Protein AF-A0A9P0GCL8-F1 (afdb_monomer)

Structure (mmCIF, N/CA/C/O backbone):
data_AF-A0A9P0GCL8-F1
#
_entry.id   AF-A0A9P0GCL8-F1
#
loop_
_atom_site.group_PDB
_atom_site.id
_atom_site.type_symbol
_atom_site.label_atom_id
_atom_site.label_alt_id
_atom_site.label_comp_id
_atom_site.label_asym_id
_atom_site.label_entity_id
_atom_site.label_seq_id
_atom_site.pdbx_PDB_ins_code
_atom_site.Cartn_x
_atom_site.Cartn_y
_atom_site.Cartn_z
_atom_site.occupancy
_atom_site.B_iso_or_equiv
_atom_site.auth_seq_id
_atom_site.auth_comp_id
_atom_site.auth_asym_id
_atom_site.auth_atom_id
_atom_site.pdbx_PDB_model_num
ATOM 1 N N . MET A 1 1 ? -12.062 -8.915 -31.142 1.00 31.67 1 MET A N 1
ATOM 2 C CA . MET A 1 1 ? -12.831 -9.271 -29.923 1.00 31.67 1 MET A CA 1
ATOM 3 C C . MET A 1 1 ? -11.853 -9.449 -28.761 1.00 31.67 1 MET A C 1
ATOM 5 O O . MET A 1 1 ? -11.064 -10.376 -28.837 1.00 31.67 1 MET A O 1
ATOM 9 N N . LEU A 1 2 ? -11.833 -8.581 -27.734 1.00 29.45 2 LEU A N 1
ATOM 10 C CA . LEU A 1 2 ? -10.808 -8.651 -26.659 1.00 29.45 2 LEU A CA 1
ATOM 11 C C . LEU A 1 2 ? -11.301 -8.404 -25.211 1.00 29.45 2 LEU A C 1
ATOM 13 O O . LEU A 1 2 ? -10.503 -8.473 -24.279 1.00 29.45 2 LEU A O 1
ATOM 17 N N . LYS A 1 3 ? -12.599 -8.151 -24.974 1.00 29.98 3 LYS A N 1
ATOM 18 C CA . LYS A 1 3 ? -13.098 -7.707 -23.650 1.00 29.98 3 LYS A CA 1
ATOM 19 C C . LYS A 1 3 ? -13.037 -8.764 -22.525 1.00 29.98 3 LYS A C 1
ATOM 21 O O . LYS A 1 3 ? -12.898 -8.390 -21.363 1.00 29.98 3 LYS A O 1
ATOM 26 N N . SER A 1 4 ? -13.078 -10.062 -22.840 1.00 41.94 4 SER A N 1
ATOM 27 C CA . SER A 1 4 ? -13.213 -11.139 -21.837 1.00 41.94 4 SER A CA 1
ATOM 28 C C . SER A 1 4 ? -11.971 -11.377 -20.961 1.00 41.94 4 SER A C 1
ATOM 30 O O . SER A 1 4 ? -12.105 -11.702 -19.781 1.00 41.94 4 SER A O 1
ATOM 32 N N . SER A 1 5 ? -10.759 -11.187 -21.497 1.00 41.47 5 SER A N 1
ATOM 33 C CA . SER A 1 5 ? -9.503 -11.500 -20.782 1.00 41.47 5 SER A CA 1
ATOM 34 C C . SER A 1 5 ? -9.231 -10.572 -19.588 1.00 41.47 5 SER A C 1
ATOM 36 O O . SER A 1 5 ? -8.643 -10.985 -18.588 1.00 41.47 5 SER A O 1
ATOM 38 N N . VAL A 1 6 ? -9.690 -9.317 -19.658 1.00 35.53 6 VAL A N 1
ATOM 39 C CA . VAL A 1 6 ? -9.503 -8.32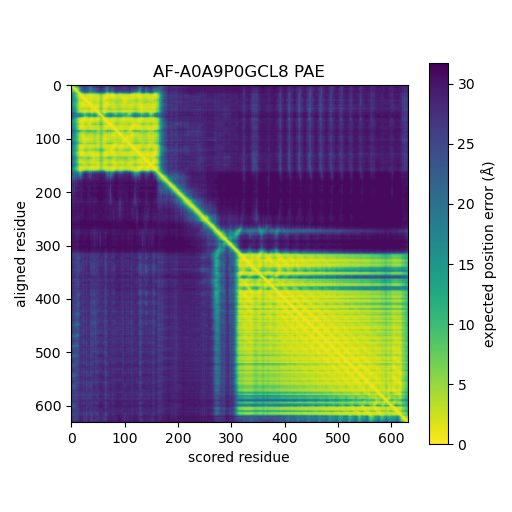9 -18.581 1.00 35.53 6 VAL A CA 1
ATOM 40 C C . VAL A 1 6 ? -10.536 -8.528 -17.469 1.00 35.53 6 VAL A C 1
ATOM 42 O O . VAL A 1 6 ? -10.173 -8.511 -16.295 1.00 35.53 6 VAL A O 1
ATOM 45 N N . GLN A 1 7 ? -11.799 -8.805 -17.818 1.00 35.97 7 GLN A N 1
ATOM 46 C CA . GLN A 1 7 ? -12.856 -9.082 -16.837 1.00 35.97 7 GLN A CA 1
ATOM 47 C C . GLN A 1 7 ? -12.513 -10.295 -15.957 1.00 35.97 7 GLN A C 1
ATOM 49 O O . GLN A 1 7 ? -12.603 -10.194 -14.735 1.00 35.97 7 GLN A O 1
ATOM 54 N N . HIS A 1 8 ? -12.010 -11.391 -16.542 1.00 39.06 8 HIS A N 1
ATOM 55 C CA . HIS A 1 8 ? -11.551 -12.562 -15.778 1.00 39.06 8 HIS A CA 1
ATOM 56 C C . HIS A 1 8 ? -10.413 -12.253 -14.789 1.00 39.06 8 HIS A C 1
ATOM 58 O O . HIS A 1 8 ? -10.354 -12.861 -13.726 1.00 39.06 8 HIS A O 1
ATOM 64 N N . LYS A 1 9 ? -9.518 -11.302 -15.092 1.00 36.50 9 LYS A N 1
ATOM 65 C CA . LYS A 1 9 ? -8.432 -10.916 -14.170 1.00 36.50 9 LYS A CA 1
ATOM 66 C C . LYS A 1 9 ? -8.894 -9.993 -13.038 1.00 36.50 9 LYS A C 1
ATOM 68 O O . LYS A 1 9 ? -8.244 -9.957 -11.999 1.00 36.50 9 LYS A O 1
ATOM 73 N N . ILE A 1 10 ? -9.995 -9.261 -13.223 1.00 36.41 10 ILE A N 1
ATOM 74 C CA . ILE A 1 10 ? -10.567 -8.360 -12.208 1.00 36.41 10 ILE A CA 1
ATOM 75 C C . ILE A 1 10 ? -11.519 -9.119 -11.270 1.00 36.41 10 ILE A C 1
ATOM 77 O O . ILE A 1 10 ? -11.456 -8.925 -10.058 1.00 36.41 10 ILE A O 1
ATOM 81 N N . LEU A 1 11 ? -12.343 -10.029 -11.806 1.00 35.56 11 LEU A N 1
ATOM 82 C CA . LEU A 1 11 ? -13.270 -10.858 -11.019 1.00 35.56 11 LEU A CA 1
ATOM 83 C C . LEU A 1 11 ? -12.560 -11.733 -9.972 1.00 35.56 11 LEU A C 1
ATOM 85 O O . LEU A 1 11 ? -13.112 -11.950 -8.901 1.00 35.56 11 LEU A O 1
ATOM 89 N N . ASN A 1 12 ? -11.308 -12.131 -10.220 1.00 39.00 12 ASN A N 1
ATOM 90 C CA . ASN A 1 12 ? -10.483 -12.897 -9.277 1.00 39.00 12 ASN A CA 1
ATOM 91 C C . ASN A 1 12 ? -10.099 -12.150 -7.976 1.00 39.00 12 ASN A C 1
ATOM 93 O O . ASN A 1 12 ? -9.483 -12.754 -7.100 1.00 39.00 12 ASN A O 1
ATOM 97 N N . TYR A 1 13 ? -10.419 -10.856 -7.840 1.00 38.41 13 TYR A N 1
ATOM 98 C CA . TYR A 1 13 ? -10.155 -10.057 -6.630 1.00 38.41 13 TYR A CA 1
ATOM 99 C C . TYR A 1 13 ? -11.421 -9.636 -5.866 1.00 38.41 13 TYR A C 1
ATOM 101 O O . TYR A 1 13 ? -11.326 -8.945 -4.851 1.00 38.41 13 TYR A O 1
ATOM 109 N N . LEU A 1 14 ? -12.593 -10.072 -6.326 1.00 38.75 14 LEU A N 1
ATOM 110 C CA . LEU A 1 14 ? -13.845 -10.047 -5.573 1.00 38.75 14 LEU A CA 1
ATOM 111 C C . LEU A 1 14 ? -14.198 -11.487 -5.159 1.00 38.75 14 LEU A C 1
ATOM 113 O O . LEU A 1 14 ? -13.713 -12.432 -5.785 1.00 38.75 14 LEU A O 1
ATOM 117 N N . PRO A 1 15 ? -15.039 -11.698 -4.131 1.00 56.25 15 PRO A N 1
ATOM 118 C CA . PRO A 1 15 ? -15.645 -13.004 -3.905 1.00 56.25 15 PRO A CA 1
ATOM 119 C C . PRO A 1 15 ? -16.588 -13.326 -5.074 1.00 56.25 15 PRO A C 1
ATOM 121 O O . PRO A 1 15 ? -17.737 -12.894 -5.105 1.00 56.25 15 PRO A O 1
ATOM 124 N N . ASP A 1 16 ? -16.080 -14.063 -6.061 1.00 75.38 16 ASP A N 1
ATOM 125 C CA . ASP A 1 16 ? -16.868 -14.576 -7.180 1.00 75.38 16 ASP A CA 1
ATOM 126 C C . ASP A 1 16 ? -17.830 -15.659 -6.672 1.00 75.38 16 ASP A C 1
ATOM 128 O O . ASP A 1 16 ? -17.506 -16.844 -6.685 1.00 75.38 16 ASP A O 1
ATOM 132 N N . ASP A 1 17 ? -19.007 -15.268 -6.190 1.00 83.19 17 ASP A N 1
ATOM 133 C CA . ASP A 1 17 ? -20.002 -16.195 -5.636 1.00 83.19 17 ASP A CA 1
ATOM 134 C C . ASP A 1 17 ? -20.810 -16.968 -6.699 1.00 83.19 17 ASP A C 1
ATOM 136 O O . ASP A 1 17 ? -21.830 -17.585 -6.391 1.00 83.19 17 ASP A O 1
ATOM 140 N N . ARG A 1 18 ? -20.343 -17.012 -7.956 1.00 91.12 18 ARG A N 1
ATOM 141 C CA . ARG A 1 18 ? -20.901 -17.925 -8.964 1.00 91.12 18 ARG A CA 1
ATOM 142 C C . ARG A 1 18 ? -20.596 -19.392 -8.605 1.00 91.12 18 ARG A C 1
ATOM 144 O O . ARG A 1 18 ? -19.476 -19.697 -8.181 1.00 91.12 18 ARG A O 1
ATOM 151 N N . PRO A 1 19 ? -21.544 -20.322 -8.828 1.00 95.44 19 PRO A N 1
ATOM 152 C CA . PRO A 1 19 ? -21.309 -21.756 -8.685 1.00 95.44 19 PRO A CA 1
ATOM 153 C C . PRO A 1 19 ? -20.113 -22.274 -9.492 1.00 95.44 19 PRO A C 1
ATOM 155 O O . PRO A 1 19 ? -19.915 -21.901 -10.648 1.00 95.44 19 PRO A O 1
ATOM 158 N N . ILE A 1 20 ? -19.361 -23.198 -8.899 1.00 96.88 20 ILE A N 1
ATOM 159 C CA . ILE A 1 20 ? -18.301 -23.958 -9.563 1.00 96.88 20 ILE A CA 1
ATOM 160 C C . ILE A 1 20 ? -18.940 -24.962 -10.528 1.00 96.88 20 ILE A C 1
ATOM 162 O O . ILE A 1 20 ? -19.802 -25.753 -10.145 1.00 96.88 20 ILE A O 1
ATOM 166 N N . THR A 1 21 ? -18.509 -24.934 -11.787 1.00 96.38 21 THR A N 1
ATOM 167 C CA . THR A 1 21 ? -19.030 -25.753 -12.894 1.00 96.38 21 THR A CA 1
ATOM 168 C C . THR A 1 21 ? -18.173 -26.991 -13.164 1.00 96.38 21 THR A C 1
ATOM 170 O O . THR A 1 21 ? -18.691 -28.013 -13.615 1.00 96.38 21 THR A O 1
ATOM 173 N N . ALA A 1 22 ? -16.877 -26.942 -12.836 1.00 96.19 22 ALA A N 1
ATOM 174 C CA . ALA A 1 22 ? -15.963 -28.079 -12.934 1.00 96.19 22 ALA A CA 1
ATOM 175 C C . ALA A 1 22 ? -14.822 -28.013 -11.909 1.00 96.19 22 ALA A C 1
ATOM 177 O O . ALA A 1 22 ? -14.415 -26.937 -11.469 1.00 96.19 22 ALA A O 1
ATOM 178 N N . ILE A 1 23 ? -14.274 -29.183 -11.573 1.00 97.44 23 ILE A N 1
ATOM 179 C CA . ILE A 1 23 ? -13.073 -29.357 -10.746 1.00 97.44 23 ILE A CA 1
ATOM 180 C C . ILE A 1 23 ? -12.153 -30.359 -11.453 1.00 97.44 23 ILE A C 1
ATOM 182 O O . ILE A 1 23 ? -12.630 -31.329 -12.040 1.00 97.44 23 ILE A O 1
ATOM 186 N N . GLN A 1 24 ? -10.846 -30.118 -11.403 1.00 96.62 24 GLN A N 1
ATOM 187 C CA . GLN A 1 24 ? -9.782 -30.971 -11.938 1.00 96.62 24 GLN A CA 1
ATOM 188 C C . GLN A 1 24 ? -8.577 -30.976 -10.979 1.00 96.62 24 GLN A C 1
ATOM 190 O O . GLN A 1 24 ? -8.614 -30.360 -9.913 1.00 96.62 24 GLN A O 1
ATOM 195 N N . ILE A 1 25 ? -7.506 -31.683 -11.336 1.00 96.31 25 ILE A N 1
ATOM 196 C CA . ILE A 1 25 ? -6.263 -31.756 -10.560 1.00 96.31 25 ILE A CA 1
ATOM 197 C C . ILE A 1 25 ? -5.052 -31.805 -11.497 1.00 96.31 25 ILE A C 1
ATOM 199 O O . ILE A 1 25 ? -5.137 -32.422 -12.556 1.00 96.31 25 ILE A O 1
ATOM 203 N N . VAL A 1 26 ? -3.940 -31.168 -11.120 1.00 96.06 26 VAL A N 1
ATOM 204 C CA . VAL A 1 26 ? -2.696 -31.117 -11.917 1.00 96.06 26 VAL A CA 1
ATOM 205 C C . VAL A 1 26 ? -1.447 -31.446 -11.097 1.00 96.06 26 VAL A C 1
ATOM 207 O O . VAL A 1 26 ? -1.458 -31.338 -9.868 1.00 96.06 26 VAL A O 1
ATOM 210 N N . GLU A 1 27 ? -0.362 -31.824 -11.778 1.00 94.06 27 GLU A N 1
ATOM 211 C CA . GLU A 1 27 ? 0.981 -31.942 -11.197 1.00 94.06 27 GLU A CA 1
ATOM 212 C C . GLU A 1 27 ? 1.775 -30.629 -11.279 1.00 94.06 27 GLU A C 1
ATOM 214 O O . GLU A 1 27 ? 2.439 -30.269 -10.306 1.00 94.06 27 GLU A O 1
ATOM 219 N N . ASN A 1 28 ? 1.697 -29.900 -12.401 1.00 91.56 28 ASN A N 1
ATOM 220 C CA . ASN A 1 28 ? 2.331 -28.588 -12.577 1.00 91.56 28 ASN A CA 1
ATOM 221 C C . ASN A 1 28 ? 1.288 -27.453 -12.642 1.00 91.56 28 ASN A C 1
ATOM 223 O O . ASN A 1 28 ? 0.417 -27.435 -13.511 1.00 91.56 28 ASN A O 1
ATOM 227 N N . LEU A 1 29 ? 1.439 -26.452 -11.767 1.00 92.62 29 LEU A N 1
ATOM 228 C CA . LEU A 1 29 ? 0.643 -25.218 -11.743 1.00 92.62 29 LEU A CA 1
ATOM 229 C C . LEU A 1 29 ? 0.669 -24.447 -13.072 1.00 92.62 29 LEU A C 1
ATOM 231 O O . LEU A 1 29 ? -0.349 -23.890 -13.475 1.00 92.62 29 LEU A O 1
ATOM 235 N N . GLU A 1 30 ? 1.801 -24.439 -13.777 1.00 91.50 30 GLU A N 1
ATOM 236 C CA . GLU A 1 30 ? 1.955 -23.772 -15.079 1.00 91.50 30 GLU A CA 1
ATOM 237 C C . GLU A 1 30 ? 1.155 -24.462 -16.194 1.00 91.50 30 GLU A C 1
ATOM 239 O O . GLU A 1 30 ? 0.856 -23.849 -17.216 1.00 91.50 30 GLU A O 1
ATOM 244 N N . LYS A 1 31 ? 0.775 -25.729 -15.985 1.00 91.88 31 LYS A N 1
ATOM 245 C CA . LYS A 1 31 ? -0.086 -26.509 -16.879 1.00 91.88 31 LYS A CA 1
ATOM 246 C C . LYS A 1 31 ? -1.556 -26.524 -16.440 1.00 91.88 31 LYS A C 1
ATOM 248 O O . LYS A 1 31 ? -2.330 -27.333 -16.949 1.00 91.88 31 LYS A O 1
ATOM 253 N N . CYS A 1 32 ? -1.964 -25.651 -15.513 1.00 92.06 32 CYS A N 1
ATOM 254 C CA . CYS A 1 32 ? -3.373 -25.487 -15.149 1.00 92.06 32 CYS A CA 1
ATOM 255 C C . CYS A 1 32 ? -4.219 -25.213 -16.414 1.00 92.06 32 CYS A C 1
ATOM 257 O O . CYS A 1 32 ? -3.944 -24.233 -17.114 1.00 92.06 32 CYS A O 1
ATOM 259 N N . PRO A 1 33 ? -5.235 -26.043 -16.733 1.00 90.94 33 PRO A N 1
ATOM 260 C CA . PRO A 1 33 ? -6.010 -25.889 -17.959 1.00 90.94 33 PRO A CA 1
ATOM 261 C C . PRO A 1 33 ? -6.679 -24.519 -18.092 1.00 90.94 33 PRO A C 1
ATOM 263 O O . PRO A 1 33 ? -7.094 -23.894 -17.113 1.00 90.94 33 PRO A O 1
ATOM 266 N N . ARG A 1 34 ? -6.805 -24.044 -19.335 1.00 89.06 34 ARG A N 1
ATOM 267 C CA . ARG A 1 34 ? -7.431 -22.753 -19.641 1.00 89.06 34 ARG A CA 1
ATOM 268 C C . ARG A 1 34 ? -8.870 -22.724 -19.110 1.00 89.06 34 ARG A C 1
ATOM 270 O O . ARG A 1 34 ? -9.626 -23.657 -19.340 1.00 89.06 34 ARG A O 1
ATOM 277 N N . GLY A 1 35 ? -9.227 -21.645 -18.413 1.00 89.12 35 GLY A N 1
ATOM 278 C CA . GLY A 1 35 ? -10.533 -21.493 -17.759 1.00 89.12 35 GLY A CA 1
ATOM 279 C C . GLY A 1 35 ? -10.605 -22.069 -16.337 1.00 89.12 35 GLY A C 1
ATOM 280 O O . GLY A 1 35 ? -11.599 -21.841 -15.649 1.00 89.12 35 GLY A O 1
ATOM 281 N N . PHE A 1 36 ? -9.558 -22.749 -15.859 1.00 94.44 36 PHE A N 1
ATOM 282 C CA . PHE A 1 36 ? -9.433 -23.200 -14.472 1.00 94.44 36 PHE A CA 1
ATOM 283 C C . PHE A 1 36 ? -8.470 -22.321 -13.663 1.00 94.44 36 PHE A C 1
ATOM 285 O O . PHE A 1 36 ? -7.550 -21.703 -14.202 1.00 94.44 36 PHE A O 1
ATOM 292 N N . PHE A 1 37 ? -8.664 -22.318 -12.346 1.00 93.38 37 PHE A N 1
ATOM 293 C CA . PHE A 1 37 ? -7.798 -21.682 -11.359 1.00 93.38 37 PHE A CA 1
ATOM 294 C C . PHE A 1 37 ? -7.305 -22.724 -10.353 1.00 93.38 37 PHE A C 1
ATOM 296 O O . PHE A 1 37 ? -8.112 -23.411 -9.724 1.00 93.38 37 PHE A O 1
ATOM 303 N N . ALA A 1 38 ? -5.985 -22.847 -10.208 1.00 95.38 38 ALA A N 1
ATOM 304 C CA . ALA A 1 38 ? -5.355 -23.759 -9.261 1.00 95.38 38 ALA A CA 1
ATOM 305 C C . ALA A 1 38 ? -5.311 -23.165 -7.845 1.00 95.38 38 ALA A C 1
ATOM 307 O O . ALA A 1 38 ? -4.811 -22.056 -7.644 1.00 95.38 38 ALA A O 1
ATOM 308 N N . ILE A 1 39 ? -5.764 -23.933 -6.852 1.00 96.19 39 ILE A N 1
ATOM 309 C CA . ILE A 1 39 ? -5.570 -23.633 -5.432 1.00 96.19 39 ILE A CA 1
ATOM 310 C C . ILE A 1 39 ? -4.124 -24.002 -5.085 1.00 96.19 39 ILE A C 1
ATOM 312 O O . ILE A 1 39 ? -3.824 -25.138 -4.724 1.00 96.19 39 ILE A O 1
ATOM 316 N N . ASN A 1 40 ? -3.211 -23.045 -5.245 1.00 95.19 40 ASN A N 1
ATOM 317 C CA . ASN A 1 40 ? -1.785 -23.224 -4.960 1.00 95.19 40 ASN A CA 1
ATOM 318 C C . ASN A 1 40 ? -1.383 -22.832 -3.529 1.00 95.19 40 ASN A C 1
ATOM 320 O O . ASN A 1 40 ? -0.243 -23.080 -3.137 1.00 95.19 40 ASN A O 1
ATOM 324 N N . LYS A 1 41 ? -2.298 -22.236 -2.749 1.00 94.81 41 LYS A N 1
ATOM 325 C CA . LYS A 1 41 ? -2.029 -21.759 -1.388 1.00 94.81 41 LYS A CA 1
ATOM 326 C C . LYS A 1 41 ? -3.105 -22.097 -0.362 1.00 94.81 41 LYS A C 1
ATOM 328 O O . LYS A 1 41 ? -4.290 -22.162 -0.682 1.00 94.81 41 LYS A O 1
ATOM 333 N N . THR A 1 42 ? -2.672 -22.309 0.880 1.00 93.44 42 THR A N 1
ATOM 334 C CA . THR A 1 42 ? -3.541 -22.639 2.012 1.00 93.44 42 THR A CA 1
ATOM 335 C C . THR A 1 42 ? -4.192 -21.395 2.606 1.00 93.44 42 THR A C 1
ATOM 337 O O . THR A 1 42 ? -3.555 -20.363 2.810 1.00 93.44 42 THR A O 1
ATOM 340 N N . TYR A 1 43 ? -5.477 -21.504 2.929 1.00 92.06 43 TYR A N 1
ATOM 341 C CA . TYR A 1 43 ? -6.288 -20.399 3.440 1.00 92.06 43 TYR A CA 1
ATOM 342 C C . TYR A 1 43 ? -5.838 -19.898 4.823 1.00 92.06 43 TYR A C 1
ATOM 344 O O . TYR A 1 43 ? -5.981 -18.718 5.135 1.00 92.06 43 TYR A O 1
ATOM 352 N N . ASP A 1 44 ? -5.305 -20.783 5.670 1.00 88.38 44 ASP A N 1
ATOM 353 C CA . ASP A 1 44 ? -4.980 -20.487 7.069 1.00 88.38 44 ASP A CA 1
ATOM 354 C C . ASP A 1 44 ? -3.510 -20.119 7.325 1.00 88.38 44 ASP A C 1
ATOM 356 O O . ASP A 1 44 ? -3.205 -19.622 8.414 1.00 88.38 44 ASP A O 1
ATOM 360 N N . GLN A 1 45 ? -2.607 -20.349 6.361 1.00 89.38 45 GLN A N 1
ATOM 361 C CA . GLN A 1 45 ? -1.172 -20.056 6.498 1.00 89.38 45 GLN A CA 1
ATOM 362 C C . GLN A 1 45 ? -0.492 -19.450 5.254 1.00 89.38 45 GLN A C 1
ATOM 364 O O . GLN A 1 45 ? 0.688 -19.121 5.349 1.00 89.38 45 GLN A O 1
ATOM 369 N N . ASP A 1 46 ? -1.185 -19.288 4.116 1.00 86.94 46 ASP A N 1
ATOM 370 C CA . ASP A 1 46 ? -0.611 -18.823 2.833 1.00 86.94 46 ASP A CA 1
ATOM 371 C C . ASP A 1 46 ? 0.568 -19.702 2.333 1.00 86.94 46 ASP A C 1
ATOM 373 O O . ASP A 1 46 ? 1.380 -19.290 1.500 1.00 86.94 46 ASP A O 1
ATOM 377 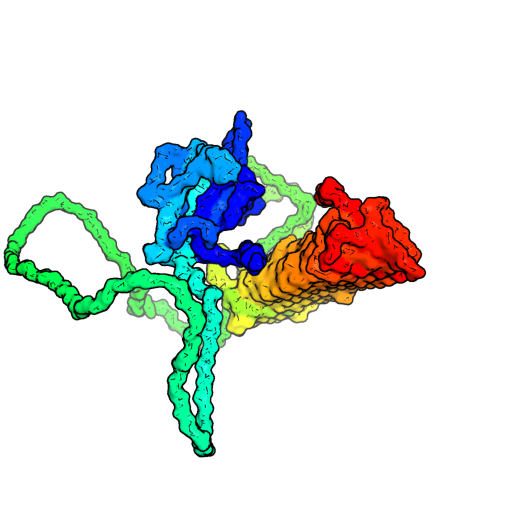N N . SER A 1 47 ? 0.650 -20.940 2.844 1.00 91.94 47 SER A N 1
ATOM 378 C CA . SER A 1 47 ? 1.655 -21.954 2.501 1.00 91.94 47 SER A CA 1
ATOM 379 C C . SER A 1 47 ? 1.286 -22.690 1.215 1.00 91.94 47 SER A C 1
ATOM 381 O O . SER A 1 47 ? 0.135 -22.644 0.798 1.00 91.94 47 SER A O 1
ATOM 383 N N . ASP A 1 48 ? 2.223 -23.445 0.641 1.00 92.94 48 ASP A N 1
ATOM 384 C CA . ASP A 1 48 ? 1.952 -24.386 -0.457 1.00 92.94 48 ASP A CA 1
ATOM 385 C C . ASP A 1 48 ? 0.756 -25.310 -0.130 1.00 92.94 48 ASP A C 1
ATOM 387 O O . ASP A 1 48 ? 0.675 -25.847 0.979 1.00 92.94 48 ASP A O 1
ATOM 391 N N . ALA A 1 49 ? -0.188 -25.450 -1.070 1.00 94.19 49 ALA A N 1
ATOM 392 C CA . ALA A 1 49 ? -1.422 -26.243 -0.926 1.00 94.19 49 ALA A CA 1
ATOM 393 C C . ALA A 1 49 ? -1.368 -27.616 -1.616 1.00 94.19 49 ALA A C 1
ATOM 395 O O . ALA A 1 49 ? -2.400 -28.215 -1.924 1.00 94.19 49 ALA A O 1
ATOM 396 N N . ASP A 1 50 ? -0.159 -28.103 -1.864 1.00 93.31 50 ASP A N 1
ATOM 397 C CA . ASP A 1 50 ? 0.118 -29.406 -2.447 1.00 93.31 50 ASP A CA 1
ATOM 398 C C . ASP A 1 50 ? -0.565 -30.563 -1.686 1.00 93.31 50 ASP A C 1
ATOM 400 O O . ASP A 1 50 ? -0.276 -30.855 -0.524 1.00 93.31 50 ASP A O 1
ATOM 404 N N . LEU A 1 51 ? -1.471 -31.255 -2.379 1.00 92.62 51 LEU A N 1
ATOM 405 C CA . LEU A 1 51 ? -2.256 -32.383 -1.884 1.00 92.62 51 LEU A CA 1
ATOM 406 C C . LEU A 1 51 ? -1.520 -33.732 -1.971 1.00 92.62 51 LEU A C 1
ATOM 408 O O . LEU A 1 51 ? -2.151 -34.770 -1.736 1.00 92.62 51 LEU A O 1
ATOM 412 N N . ARG A 1 52 ? -0.235 -33.790 -2.364 1.00 86.94 52 ARG A N 1
ATOM 413 C CA . ARG A 1 52 ? 0.465 -35.076 -2.544 1.00 86.94 52 ARG A CA 1
ATOM 414 C C . ARG A 1 52 ? 0.583 -35.848 -1.232 1.00 86.94 52 ARG A C 1
ATOM 416 O O . ARG A 1 52 ? 0.590 -35.295 -0.137 1.00 86.94 52 ARG A O 1
ATOM 423 N N . GLU A 1 53 ? 0.761 -37.158 -1.346 1.00 78.38 53 GLU A N 1
ATOM 424 C CA . GLU A 1 53 ? 1.179 -37.957 -0.198 1.00 78.38 53 GLU A CA 1
ATOM 425 C C . GLU A 1 53 ? 2.684 -37.776 0.034 1.00 78.38 53 GLU A C 1
ATOM 427 O O . GLU A 1 53 ? 3.499 -38.174 -0.805 1.00 78.38 53 GLU A O 1
ATOM 432 N N . SER A 1 54 ? 3.057 -37.213 1.185 1.00 67.88 54 SER A N 1
ATOM 433 C CA . SER A 1 54 ? 4.447 -37.155 1.630 1.00 67.88 54 SER A CA 1
ATOM 434 C C . SER A 1 54 ? 4.964 -38.564 1.954 1.00 67.88 54 SER A C 1
ATOM 436 O O . SER A 1 54 ? 4.316 -39.366 2.626 1.00 67.88 54 SER A O 1
ATOM 438 N N . SER A 1 55 ? 6.135 -38.910 1.420 1.00 65.56 55 SER A N 1
ATOM 439 C CA . SER A 1 55 ? 6.736 -40.241 1.553 1.00 65.56 55 SER A CA 1
ATOM 440 C C . SER A 1 55 ? 8.242 -40.110 1.743 1.00 65.56 55 SER A C 1
ATOM 442 O O . SER A 1 55 ? 8.960 -39.771 0.809 1.00 65.56 55 SER A O 1
ATOM 444 N N . ILE A 1 56 ? 8.721 -40.421 2.950 1.00 62.03 56 ILE A N 1
ATOM 445 C CA . ILE A 1 56 ? 10.120 -40.216 3.380 1.00 62.03 56 ILE A CA 1
ATOM 446 C C . ILE A 1 56 ? 11.129 -40.948 2.467 1.00 62.03 56 ILE A C 1
ATOM 448 O O . ILE A 1 56 ? 12.265 -40.513 2.324 1.00 62.03 56 ILE A O 1
ATOM 452 N N . PHE A 1 57 ? 10.701 -42.028 1.803 1.00 62.00 57 PHE A N 1
ATOM 453 C CA . PHE A 1 57 ? 11.553 -42.890 0.975 1.00 62.00 57 PHE A CA 1
ATOM 454 C C . PHE A 1 57 ? 11.322 -42.776 -0.541 1.00 62.00 57 PHE A C 1
ATOM 456 O O . PHE A 1 57 ? 12.002 -43.462 -1.301 1.00 62.00 57 PHE A O 1
ATOM 463 N N . LYS A 1 58 ? 10.352 -41.974 -1.011 1.00 58.75 58 LYS A N 1
ATOM 464 C CA . LYS A 1 58 ? 10.053 -41.814 -2.448 1.00 58.75 58 LYS A CA 1
ATOM 465 C C . LYS A 1 58 ? 9.527 -40.415 -2.750 1.00 58.75 58 LYS A C 1
ATOM 467 O O . LYS A 1 58 ? 8.477 -40.033 -2.239 1.00 58.75 58 LYS A O 1
ATOM 472 N N . SER A 1 59 ? 10.208 -39.700 -3.647 1.00 59.44 59 SER A N 1
ATOM 473 C CA . SER A 1 59 ? 9.679 -38.453 -4.204 1.00 59.44 59 SER A CA 1
ATOM 474 C C . SER A 1 59 ? 8.339 -38.704 -4.905 1.00 59.44 59 SER A C 1
ATOM 476 O O . SER A 1 59 ? 8.125 -39.745 -5.530 1.00 59.44 59 SER A O 1
ATOM 478 N N . SER A 1 60 ? 7.431 -37.743 -4.782 1.00 72.94 60 SER A N 1
ATOM 479 C CA . SER A 1 60 ? 6.144 -37.717 -5.467 1.00 72.94 60 SER A CA 1
ATOM 480 C C . SER A 1 60 ? 5.954 -36.314 -6.021 1.00 72.94 60 SER A C 1
ATOM 482 O O . SER A 1 60 ? 6.161 -35.340 -5.288 1.00 72.94 60 SER A O 1
ATOM 484 N N . SER A 1 61 ? 5.542 -36.218 -7.285 1.00 83.75 61 SER A N 1
ATOM 485 C CA . SER A 1 61 ? 5.075 -34.971 -7.893 1.00 83.75 61 SER A CA 1
ATOM 486 C C . SER A 1 61 ? 3.985 -34.328 -7.032 1.00 83.75 61 SER A C 1
ATOM 488 O O . SER A 1 61 ? 3.245 -35.037 -6.336 1.00 83.75 61 SER A O 1
ATOM 490 N N . ALA A 1 62 ? 3.893 -33.001 -7.092 1.00 90.25 62 ALA A N 1
ATOM 491 C CA . ALA A 1 62 ? 2.863 -32.235 -6.403 1.00 90.25 62 ALA A CA 1
ATOM 492 C C . ALA A 1 62 ? 1.453 -32.557 -6.939 1.00 90.25 62 ALA A C 1
ATOM 494 O O . ALA A 1 62 ? 1.290 -33.240 -7.958 1.00 90.25 62 ALA A O 1
ATOM 495 N N . ARG A 1 63 ? 0.421 -32.114 -6.223 1.00 94.00 63 ARG A N 1
ATOM 496 C CA . ARG A 1 63 ? -0.990 -32.323 -6.569 1.00 94.00 63 ARG A CA 1
ATOM 497 C C . ARG A 1 63 ? -1.799 -31.074 -6.233 1.00 94.00 63 ARG A C 1
ATOM 499 O O . ARG A 1 63 ? -2.096 -30.842 -5.068 1.00 94.00 63 ARG A O 1
ATOM 506 N N . TYR A 1 64 ? -2.208 -30.303 -7.234 1.00 96.50 64 TYR A N 1
ATOM 507 C CA . TYR A 1 64 ? -2.977 -29.071 -7.026 1.00 96.50 64 TYR A CA 1
ATOM 508 C C . TYR A 1 64 ? -4.404 -29.206 -7.537 1.00 96.50 64 TYR A C 1
ATOM 510 O O . TYR A 1 64 ? -4.618 -29.604 -8.681 1.00 96.50 64 TYR A O 1
ATOM 518 N N . LEU A 1 65 ? -5.381 -28.874 -6.690 1.00 97.38 65 LEU A N 1
ATOM 519 C CA . LEU A 1 65 ? -6.792 -28.870 -7.067 1.00 97.38 65 LEU A CA 1
ATOM 520 C C . LEU A 1 65 ? -7.103 -27.616 -7.892 1.00 97.38 65 LEU A C 1
ATOM 522 O O . LEU A 1 65 ? -6.757 -26.507 -7.487 1.00 97.38 65 LEU A O 1
ATOM 526 N N . CYS A 1 66 ? -7.784 -27.788 -9.019 1.00 96.75 66 CYS A N 1
ATOM 527 C CA . CYS A 1 66 ? -8.158 -26.711 -9.929 1.00 96.75 66 CYS A CA 1
ATOM 528 C C . CYS A 1 66 ? -9.680 -26.608 -10.029 1.00 96.75 66 CYS A C 1
ATOM 530 O O . CYS A 1 66 ? -10.348 -27.627 -10.185 1.00 96.75 66 CYS A O 1
ATOM 532 N N . LEU A 1 67 ? -10.237 -25.398 -9.994 1.00 97.06 67 LEU A N 1
ATOM 533 C CA . LEU A 1 67 ? -11.680 -25.149 -10.121 1.00 97.06 67 LEU A CA 1
ATOM 534 C C . LEU A 1 67 ? -11.997 -24.228 -11.302 1.00 97.06 67 LEU A C 1
ATOM 536 O O . LEU A 1 67 ? -11.187 -23.372 -11.652 1.00 97.06 67 LEU A O 1
ATOM 540 N N . SER A 1 68 ? -13.182 -24.372 -11.893 1.00 95.50 68 SER A N 1
ATOM 541 C CA . SER A 1 68 ? -13.713 -23.449 -12.902 1.00 95.50 68 SER A CA 1
ATOM 542 C C . SER A 1 68 ? -15.159 -23.050 -12.605 1.00 95.50 68 SER A C 1
ATOM 544 O O . SER A 1 68 ? -15.907 -23.790 -11.967 1.00 95.50 68 SER A O 1
ATOM 546 N N . LYS A 1 69 ? -15.530 -21.861 -13.088 1.00 93.75 69 LYS A N 1
ATOM 547 C CA . LYS A 1 69 ? -16.878 -21.262 -13.057 1.00 93.75 69 LYS A CA 1
ATOM 548 C C . LYS A 1 69 ? -17.374 -20.912 -14.473 1.00 93.75 69 LYS A C 1
ATOM 550 O O . LYS A 1 69 ? -18.320 -20.144 -14.633 1.00 93.75 69 LYS A O 1
ATOM 555 N N . THR A 1 70 ? -16.685 -21.424 -15.498 1.00 89.31 70 THR A N 1
ATOM 556 C CA . THR A 1 70 ? -16.993 -21.244 -16.928 1.00 89.31 70 THR A CA 1
ATOM 557 C C . THR A 1 70 ? -16.907 -22.562 -17.692 1.00 89.31 70 THR A C 1
ATOM 559 O O . THR A 1 70 ? -17.785 -22.852 -18.500 1.00 89.31 70 THR A O 1
ATOM 562 N N . GLU A 1 71 ? -15.904 -23.391 -17.396 1.00 92.44 71 GLU A N 1
ATOM 563 C CA . GLU A 1 71 ? -15.719 -24.704 -18.016 1.00 92.44 71 GLU A CA 1
ATOM 564 C C . GLU A 1 71 ? -16.528 -25.778 -17.277 1.00 92.44 71 GLU A C 1
ATOM 566 O O . GLU A 1 71 ? -16.630 -25.753 -16.048 1.00 92.44 71 GLU A O 1
ATOM 571 N N . GLY A 1 72 ? -17.071 -26.757 -18.000 1.00 89.81 72 GLY A N 1
ATOM 572 C CA . GLY A 1 72 ? -17.808 -27.881 -17.417 1.00 89.81 72 GLY A CA 1
ATOM 573 C C . GLY A 1 72 ? -18.895 -28.427 -18.339 1.00 89.81 72 GLY A C 1
ATOM 574 O O . GLY A 1 72 ? -18.952 -28.098 -19.522 1.00 89.81 72 GLY A O 1
ATOM 575 N N . LEU A 1 73 ? -19.775 -29.268 -17.790 1.00 84.12 73 LEU A N 1
ATOM 576 C CA . LEU A 1 73 ? -20.959 -29.734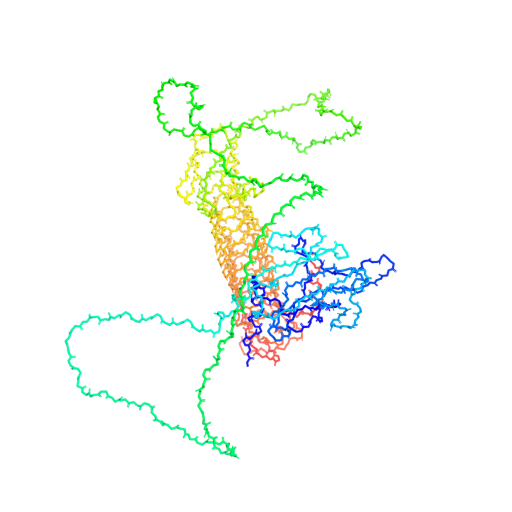 -18.515 1.00 84.12 73 LEU A CA 1
ATOM 577 C C . LEU A 1 73 ? -22.023 -28.616 -18.554 1.00 84.12 73 LEU A C 1
ATOM 579 O O . LEU A 1 73 ? -22.346 -28.063 -17.498 1.00 84.12 73 LEU A O 1
ATOM 583 N N . PRO A 1 74 ? -22.609 -28.278 -19.721 1.00 84.75 74 PRO A N 1
ATOM 584 C CA . PRO A 1 74 ? -23.573 -27.185 -19.829 1.00 84.75 74 PRO A CA 1
ATOM 585 C C . PRO A 1 74 ? -24.756 -27.327 -18.864 1.00 84.75 74 PRO A C 1
ATOM 587 O O . PRO A 1 74 ? -25.462 -28.333 -18.870 1.00 84.75 74 PRO A O 1
ATOM 590 N N . ASN A 1 75 ? -25.007 -26.278 -18.076 1.00 87.44 75 ASN A N 1
ATOM 591 C CA . ASN A 1 75 ? -26.017 -26.213 -17.010 1.00 87.44 75 ASN A CA 1
ATOM 592 C C . ASN A 1 75 ? -25.760 -27.087 -15.766 1.00 87.44 75 ASN A C 1
ATOM 594 O O . ASN A 1 75 ? -26.611 -27.086 -14.880 1.00 87.44 75 ASN A O 1
ATOM 598 N N . PHE A 1 76 ? -24.623 -27.775 -15.639 1.00 93.12 76 PHE A N 1
ATOM 599 C CA . PHE A 1 76 ? -24.262 -28.488 -14.409 1.00 93.12 76 PHE A CA 1
ATOM 600 C C . PHE A 1 76 ? -23.353 -27.652 -13.507 1.00 93.12 76 PHE A C 1
ATOM 602 O O . PHE A 1 76 ? -22.535 -26.860 -13.971 1.00 93.12 76 PHE A O 1
ATOM 609 N N . VAL A 1 77 ? -23.504 -27.858 -12.201 1.00 96.56 77 VAL A N 1
ATOM 610 C CA . VAL A 1 77 ? -22.700 -27.233 -11.147 1.00 96.56 77 VAL A CA 1
ATOM 611 C C . VAL A 1 77 ? -22.341 -28.271 -10.084 1.00 96.56 77 VAL A C 1
ATOM 613 O O . VAL A 1 77 ? -23.052 -29.264 -9.900 1.00 96.56 77 VAL A O 1
ATOM 616 N N . VAL A 1 78 ? -21.235 -28.054 -9.378 1.00 97.25 78 VAL A N 1
ATOM 617 C CA . VAL A 1 78 ? -20.813 -28.891 -8.252 1.00 97.25 78 VAL A CA 1
ATOM 618 C C . VAL A 1 78 ? -21.724 -28.603 -7.065 1.00 97.25 78 VAL A C 1
ATOM 620 O O . VAL A 1 78 ? -21.733 -27.492 -6.541 1.00 97.25 78 VAL A O 1
ATOM 623 N N . GLN A 1 79 ? -22.487 -29.600 -6.622 1.00 95.94 79 GLN A N 1
ATOM 624 C CA . GLN A 1 79 ? -23.322 -29.480 -5.426 1.00 95.94 79 GLN A CA 1
ATOM 625 C C . GLN A 1 79 ? -22.567 -29.882 -4.151 1.00 95.94 79 GLN A C 1
ATOM 627 O O . GLN A 1 79 ? -22.872 -29.368 -3.080 1.00 95.94 79 GLN A O 1
ATOM 632 N N . GLU A 1 80 ? -21.611 -30.810 -4.246 1.00 95.56 80 GLU A N 1
ATOM 633 C CA . GLU A 1 80 ? -21.031 -31.476 -3.075 1.00 95.56 80 GLU A CA 1
ATOM 634 C C . GLU A 1 80 ? -19.650 -32.076 -3.384 1.00 95.56 80 GLU A C 1
ATOM 636 O O . GLU A 1 80 ? -19.406 -32.518 -4.511 1.00 95.56 80 GLU A O 1
ATOM 641 N N . ILE A 1 81 ? -18.755 -32.106 -2.389 1.00 97.81 81 ILE A N 1
ATOM 642 C CA . ILE A 1 81 ? -17.382 -32.636 -2.482 1.00 97.81 81 ILE A CA 1
ATOM 643 C C . ILE A 1 81 ? -17.085 -33.468 -1.227 1.00 97.81 81 ILE A C 1
ATOM 645 O O . ILE A 1 81 ? -17.352 -33.011 -0.116 1.00 97.81 81 ILE A O 1
ATOM 649 N N . LEU A 1 82 ? -16.504 -34.660 -1.393 1.00 95.69 82 LEU A N 1
ATOM 650 C CA . LEU A 1 82 ? -16.167 -35.591 -0.308 1.00 95.69 82 LEU A CA 1
ATOM 651 C C . LEU A 1 82 ? -14.748 -36.160 -0.476 1.00 95.69 82 LEU A C 1
ATOM 653 O O . LEU A 1 82 ? -14.289 -36.397 -1.596 1.00 95.69 82 LEU A O 1
ATOM 657 N N . VAL A 1 83 ? -14.069 -36.440 0.643 1.00 95.31 83 VAL A N 1
ATOM 658 C CA . VAL A 1 83 ? -12.802 -37.194 0.665 1.00 95.31 83 VAL A CA 1
ATOM 659 C C . VAL A 1 83 ? -13.043 -38.631 1.137 1.00 95.31 83 VAL A C 1
ATOM 661 O O . VAL A 1 83 ? -13.422 -38.872 2.282 1.00 95.31 83 VAL A O 1
ATOM 664 N N . LEU A 1 84 ? -12.768 -39.595 0.261 1.00 93.12 84 LEU A N 1
ATOM 665 C CA . LEU A 1 84 ? -12.910 -41.037 0.479 1.00 93.12 84 LEU A CA 1
ATOM 666 C C . LEU A 1 84 ? -11.554 -41.710 0.760 1.00 93.12 84 LEU A C 1
ATOM 668 O O . LEU A 1 84 ? -10.498 -41.121 0.534 1.00 93.12 84 LEU A O 1
ATOM 672 N N . GLY A 1 85 ? -11.558 -42.962 1.228 1.00 88.56 85 GLY A N 1
ATOM 673 C CA . GLY A 1 85 ? -10.360 -43.821 1.254 1.00 88.56 85 GLY A CA 1
ATOM 674 C C . GLY A 1 85 ? -10.099 -44.491 -0.104 1.00 88.56 85 GLY A C 1
ATOM 675 O O . GLY A 1 85 ? -11.038 -44.698 -0.862 1.00 88.56 85 GLY A O 1
ATOM 676 N N . ASP A 1 86 ? -8.854 -44.887 -0.408 1.00 77.94 86 ASP A N 1
ATOM 677 C CA . ASP A 1 86 ? -8.451 -45.409 -1.741 1.00 77.94 86 ASP A CA 1
ATOM 678 C C . ASP A 1 86 ? -9.198 -46.676 -2.217 1.00 77.94 86 ASP A C 1
ATOM 680 O O . ASP A 1 86 ? -9.174 -46.990 -3.403 1.00 77.94 86 ASP A O 1
ATOM 684 N N . LYS A 1 87 ? -9.888 -47.380 -1.308 1.00 80.62 87 LYS A N 1
ATOM 685 C CA . LYS A 1 87 ? -10.710 -48.572 -1.594 1.00 80.62 87 LYS A CA 1
ATOM 686 C C . LYS A 1 87 ? -12.226 -48.343 -1.482 1.00 80.62 87 LYS A C 1
ATOM 688 O O . LYS A 1 87 ? -12.982 -49.307 -1.559 1.00 80.62 87 LYS A O 1
ATOM 693 N N . ALA A 1 88 ? -12.680 -47.114 -1.238 1.00 86.00 88 ALA A N 1
ATOM 694 C CA . ALA A 1 88 ? -14.102 -46.801 -1.114 1.00 86.00 88 ALA A CA 1
ATOM 695 C C . ALA A 1 88 ? -14.663 -46.311 -2.456 1.00 86.00 88 ALA A C 1
ATOM 697 O O . ALA A 1 88 ? -14.151 -45.356 -3.038 1.00 86.00 88 ALA A O 1
ATOM 698 N N . ASN A 1 89 ? -15.735 -46.948 -2.929 1.00 86.31 89 ASN A N 1
ATOM 699 C CA . ASN A 1 89 ? -16.433 -46.514 -4.138 1.00 86.31 89 ASN A CA 1
ATOM 700 C C . ASN A 1 89 ? -17.140 -45.162 -3.901 1.00 86.31 89 ASN A C 1
ATOM 702 O O . ASN A 1 89 ? -17.660 -44.941 -2.802 1.00 86.31 89 ASN A O 1
ATOM 706 N N . PRO A 1 90 ? -17.216 -44.272 -4.910 1.00 90.50 90 PRO A N 1
ATOM 707 C CA . PRO A 1 90 ? -18.055 -43.079 -4.845 1.00 90.50 90 PRO A CA 1
ATOM 708 C C . PRO A 1 90 ? -19.526 -43.420 -4.541 1.00 90.50 90 PRO A C 1
ATOM 710 O O . PRO A 1 90 ? -20.039 -44.401 -5.089 1.00 90.50 90 PRO A O 1
ATOM 713 N N . PRO A 1 91 ? -20.233 -42.622 -3.716 1.00 93.25 91 PRO A N 1
ATOM 714 C CA . PRO A 1 91 ? -21.680 -42.750 -3.558 1.00 93.25 91 PRO A CA 1
ATOM 715 C C . PRO A 1 91 ? -22.424 -42.508 -4.880 1.00 93.25 91 PRO A C 1
ATOM 717 O O . PRO A 1 91 ? -21.890 -41.904 -5.814 1.00 93.25 91 PRO A O 1
ATOM 720 N N . GLN A 1 92 ? -23.685 -42.939 -4.961 1.00 88.06 92 GLN A N 1
ATOM 721 C CA . GLN A 1 92 ? -24.504 -42.765 -6.164 1.00 88.06 92 GLN A CA 1
ATOM 722 C C . GLN A 1 92 ? -24.561 -41.285 -6.595 1.00 88.06 92 GLN A C 1
ATOM 724 O O . GLN A 1 92 ? -24.883 -40.402 -5.802 1.00 88.06 92 GLN A O 1
ATOM 729 N N . GLY A 1 93 ? -24.230 -41.018 -7.862 1.00 87.75 93 GLY A N 1
ATOM 730 C CA . GLY A 1 93 ? -24.172 -39.666 -8.434 1.00 87.75 93 GLY A CA 1
ATOM 731 C C . GLY A 1 93 ? -22.844 -38.916 -8.245 1.00 87.75 93 GLY A C 1
ATOM 732 O O . GLY A 1 93 ? -22.697 -37.828 -8.798 1.00 87.75 93 GLY A O 1
ATOM 733 N N . PHE A 1 94 ? -21.861 -39.465 -7.521 1.00 93.88 94 PHE A N 1
ATOM 734 C CA . PHE A 1 94 ? -20.533 -38.853 -7.392 1.00 93.88 94 PHE A CA 1
ATOM 735 C C . PHE A 1 94 ? -19.563 -39.335 -8.478 1.00 93.88 94 PHE A C 1
ATOM 737 O O . PHE A 1 94 ? -19.443 -40.526 -8.753 1.00 93.88 94 PHE A O 1
ATOM 744 N N . SER A 1 95 ? -18.813 -38.392 -9.049 1.00 90.56 95 SER A N 1
ATOM 745 C CA . SER A 1 95 ? -17.689 -38.625 -9.961 1.00 90.56 95 SER A CA 1
ATOM 746 C C . SER A 1 95 ? -16.357 -38.546 -9.213 1.00 90.56 95 SER A C 1
ATOM 748 O O . SER A 1 95 ? -16.214 -37.778 -8.262 1.00 90.56 95 SER A O 1
ATOM 750 N N . LEU A 1 96 ? -15.369 -39.338 -9.633 1.00 92.69 96 LEU A N 1
ATOM 751 C CA . LEU A 1 96 ? -14.069 -39.462 -8.967 1.00 92.69 96 LEU A CA 1
ATOM 752 C C . LEU A 1 96 ? -12.972 -38.704 -9.729 1.00 92.69 96 LEU A C 1
ATOM 754 O O . LEU A 1 96 ? -12.765 -38.961 -10.913 1.00 92.69 96 LEU A O 1
ATOM 758 N N . LEU A 1 97 ? -12.207 -37.841 -9.049 1.00 93.44 97 LEU A N 1
ATOM 759 C CA . LEU A 1 97 ? -11.050 -37.143 -9.634 1.00 93.44 97 LEU A CA 1
ATOM 760 C C . LEU A 1 97 ? -9.835 -38.083 -9.710 1.00 93.44 97 LEU A C 1
ATOM 762 O O . LEU A 1 97 ? -8.896 -37.948 -8.937 1.00 93.44 97 LEU A O 1
ATOM 766 N N . ASN A 1 98 ? -9.873 -39.106 -10.564 1.00 90.62 98 ASN A N 1
ATOM 767 C CA . ASN A 1 98 ? -8.908 -40.214 -10.519 1.00 90.62 98 ASN A CA 1
ATOM 768 C C . ASN A 1 98 ? -7.542 -39.939 -11.190 1.00 90.62 98 ASN A C 1
ATOM 770 O O . ASN A 1 98 ? -6.570 -40.628 -10.855 1.00 90.62 98 ASN A O 1
ATOM 774 N N . ARG A 1 99 ? -7.443 -38.946 -12.086 1.00 92.44 99 ARG A N 1
ATOM 775 C CA . ARG A 1 99 ? -6.239 -38.620 -12.873 1.00 92.44 99 ARG A CA 1
ATOM 776 C C . ARG A 1 99 ? -5.913 -37.125 -12.909 1.00 92.44 99 ARG A C 1
ATOM 778 O O . ARG A 1 99 ? -6.790 -36.300 -12.666 1.00 92.44 99 ARG A O 1
ATOM 785 N N . THR A 1 100 ? -4.659 -36.795 -13.219 1.00 94.19 100 THR A N 1
ATOM 786 C CA . THR A 1 100 ? -4.172 -35.420 -13.420 1.00 94.19 100 THR A CA 1
ATOM 787 C C . THR A 1 100 ? -4.362 -34.946 -14.862 1.00 94.19 100 THR A C 1
ATOM 789 O O . THR A 1 100 ? -3.976 -35.633 -15.803 1.00 94.19 100 THR A O 1
ATOM 792 N N . ALA A 1 101 ? -4.933 -33.755 -15.047 1.00 92.50 101 ALA A N 1
ATOM 793 C CA . ALA A 1 101 ? -5.315 -33.217 -16.358 1.00 92.50 101 ALA A CA 1
ATOM 794 C C . ALA A 1 101 ? -4.125 -32.760 -17.230 1.00 92.50 101 ALA A C 1
ATOM 796 O O . ALA A 1 101 ? -4.290 -32.517 -18.422 1.00 92.50 101 ALA A O 1
ATOM 797 N N . ASP A 1 102 ? -2.929 -32.630 -16.650 1.00 92.38 102 ASP A N 1
ATOM 798 C CA . ASP A 1 102 ? -1.709 -32.155 -17.313 1.00 92.38 102 ASP A CA 1
ATOM 799 C C . ASP A 1 102 ? -0.687 -33.262 -17.645 1.00 92.38 102 ASP A C 1
ATOM 801 O O . ASP A 1 102 ? 0.331 -32.994 -18.300 1.00 92.38 102 ASP A O 1
ATOM 805 N N . SER A 1 103 ? -0.930 -34.489 -17.165 1.00 91.62 103 SER A N 1
ATOM 806 C CA . SER A 1 103 ? 0.007 -35.620 -17.271 1.00 91.62 103 SER A CA 1
ATOM 807 C C . SER A 1 103 ? -0.624 -37.025 -17.220 1.00 91.62 103 SER A C 1
ATOM 809 O O . SER A 1 103 ? 0.107 -38.016 -17.301 1.00 91.62 103 SER A O 1
ATOM 811 N N . GLU A 1 104 ? -1.951 -37.140 -17.083 1.00 91.50 104 GLU A N 1
ATOM 812 C CA . GLU A 1 104 ? -2.732 -38.393 -17.039 1.00 91.50 104 GLU A CA 1
ATOM 813 C C . GLU A 1 104 ? -2.329 -39.399 -15.936 1.00 91.50 104 GLU A C 1
ATOM 815 O O . GLU A 1 104 ? -2.740 -40.566 -15.953 1.00 91.50 104 GLU A O 1
ATOM 820 N N . GLN A 1 105 ? -1.555 -38.962 -14.937 1.00 91.19 105 GLN A N 1
ATOM 821 C CA . GLN A 1 105 ? -1.080 -39.793 -13.828 1.00 91.19 105 GLN A CA 1
ATOM 822 C C . GLN A 1 105 ? -2.187 -40.062 -12.804 1.00 91.19 105 GLN A C 1
ATOM 824 O O . GLN A 1 105 ? -3.097 -39.251 -12.637 1.00 91.19 105 GLN A O 1
ATOM 829 N N . LYS A 1 106 ? -2.096 -41.168 -12.042 1.00 89.50 106 LYS A N 1
ATOM 830 C CA . LYS A 1 106 ? -3.028 -41.415 -10.922 1.00 89.50 106 LYS A CA 1
ATOM 831 C C . LYS A 1 106 ? -2.951 -40.236 -9.943 1.00 89.50 106 LYS A C 1
ATOM 833 O O . LYS A 1 106 ? -1.871 -39.882 -9.458 1.00 89.50 106 LYS A O 1
ATOM 838 N N . ALA A 1 107 ? -4.098 -39.639 -9.633 1.00 88.31 107 ALA A N 1
ATOM 839 C CA . ALA A 1 107 ? -4.175 -38.507 -8.716 1.00 88.31 107 ALA A CA 1
ATOM 840 C C . ALA A 1 107 ? -3.803 -38.910 -7.274 1.00 88.31 107 ALA A C 1
ATOM 842 O O . ALA A 1 107 ? -3.116 -38.163 -6.579 1.00 88.31 107 ALA A O 1
ATOM 843 N N . TRP A 1 108 ? -4.204 -40.115 -6.849 1.00 88.94 108 TRP A N 1
ATOM 844 C CA . TRP A 1 108 ? -4.311 -40.499 -5.436 1.00 88.94 108 TRP A CA 1
ATOM 845 C C . TRP A 1 108 ? -3.617 -41.818 -5.058 1.00 88.94 108 TRP A C 1
ATOM 847 O O . TRP A 1 108 ? -3.394 -42.690 -5.898 1.00 88.94 108 TRP A O 1
ATOM 857 N N . LYS A 1 109 ? -3.337 -42.004 -3.759 1.00 82.12 109 LYS A N 1
ATOM 858 C CA . LYS A 1 109 ? -2.671 -43.203 -3.197 1.00 82.12 109 LYS A CA 1
ATOM 859 C C . LYS A 1 109 ? -3.361 -43.812 -1.963 1.00 82.12 109 LYS A C 1
ATOM 861 O O . LYS A 1 109 ? -3.477 -45.027 -1.894 1.00 82.12 109 LYS A O 1
ATOM 866 N N . LYS A 1 110 ? -3.804 -42.995 -0.995 1.00 84.75 110 LYS A N 1
ATOM 867 C CA . LYS A 1 110 ? -4.443 -43.454 0.268 1.00 84.75 110 LYS A CA 1
ATOM 868 C C . LYS A 1 110 ? -5.866 -42.943 0.494 1.00 84.75 110 LYS A C 1
ATOM 870 O O . LYS A 1 110 ? -6.683 -43.634 1.102 1.00 84.75 110 LYS A O 1
ATOM 875 N N . LYS A 1 111 ? -6.152 -41.736 0.016 1.00 91.00 111 LYS A N 1
ATOM 876 C CA . LYS A 1 111 ? -7.454 -41.069 0.056 1.00 91.00 111 LYS A CA 1
ATOM 877 C C . LYS A 1 111 ? -7.679 -40.355 -1.273 1.00 91.00 111 LYS A C 1
ATOM 879 O O . LYS A 1 111 ? -6.704 -39.984 -1.923 1.00 91.00 111 LYS A O 1
ATOM 884 N N . GLN A 1 112 ? -8.937 -40.202 -1.667 1.00 91.88 112 GLN A N 1
ATOM 885 C CA . GLN A 1 112 ? -9.360 -39.746 -2.991 1.00 91.88 112 GLN A CA 1
ATOM 886 C C . GLN A 1 112 ? -10.451 -38.679 -2.866 1.00 91.88 112 GLN A C 1
ATOM 888 O O . GLN A 1 112 ? -11.243 -38.738 -1.930 1.00 91.88 112 GLN A O 1
ATOM 893 N N . ILE A 1 113 ? -10.527 -37.732 -3.805 1.00 95.38 113 ILE A N 1
ATOM 894 C CA . ILE A 1 113 ? -11.614 -36.739 -3.852 1.00 95.38 113 ILE A CA 1
ATOM 895 C C . ILE A 1 113 ? -12.665 -37.172 -4.879 1.00 95.38 113 ILE A C 1
ATOM 897 O O . ILE A 1 113 ? -12.332 -37.438 -6.038 1.00 95.38 113 ILE A O 1
ATOM 901 N N . CYS A 1 114 ? -13.933 -37.187 -4.468 1.00 95.44 114 CYS A N 1
ATOM 902 C CA . CYS A 1 114 ? -15.081 -37.284 -5.365 1.00 95.44 114 CYS A CA 1
ATOM 903 C C . CYS A 1 114 ? -16.017 -36.077 -5.195 1.00 95.44 114 CYS A C 1
ATOM 905 O O . CYS A 1 114 ? -16.004 -35.392 -4.171 1.00 95.44 114 CYS A O 1
ATOM 907 N N . TYR A 1 115 ? -16.813 -35.794 -6.223 1.00 97.12 115 TYR A N 1
ATOM 908 C CA . TYR A 1 115 ? -17.696 -34.630 -6.287 1.00 97.12 115 TYR A CA 1
ATOM 909 C C . TYR A 1 115 ? -18.985 -34.966 -7.040 1.00 97.12 115 TYR A C 1
ATOM 911 O O . TYR A 1 115 ? -18.996 -35.839 -7.909 1.00 97.12 115 TYR A O 1
ATOM 919 N N . ARG A 1 116 ? -20.082 -34.283 -6.711 1.00 96.12 116 ARG A N 1
ATOM 920 C CA . ARG A 1 116 ? -21.402 -34.507 -7.315 1.00 96.12 116 ARG A CA 1
ATOM 921 C C . ARG A 1 116 ? -21.800 -33.317 -8.181 1.00 96.12 116 ARG A C 1
ATOM 923 O O . ARG A 1 116 ? -21.917 -32.201 -7.678 1.00 96.12 116 ARG A O 1
ATOM 930 N N . LEU A 1 117 ? -22.008 -33.565 -9.474 1.00 95.06 117 LEU A N 1
ATOM 931 C CA . LEU A 1 117 ? -22.568 -32.593 -10.417 1.00 95.06 117 LEU A CA 1
ATOM 932 C C . LEU A 1 117 ? -24.088 -32.757 -10.483 1.00 95.06 117 LEU A C 1
ATOM 934 O O . LEU A 1 117 ? -24.577 -33.875 -10.629 1.00 95.06 117 LEU A O 1
ATOM 938 N N . VAL A 1 118 ? -24.826 -31.649 -10.421 1.00 94.44 118 VAL A N 1
ATOM 939 C CA . VAL A 1 118 ? -26.286 -31.618 -10.623 1.00 94.44 118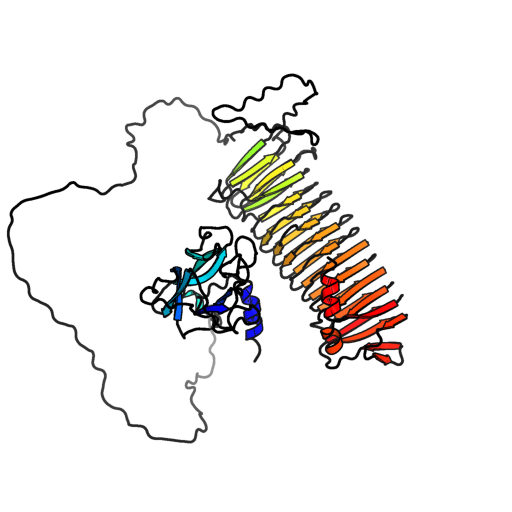 VAL A CA 1
ATOM 940 C C . VAL A 1 118 ? -26.653 -30.430 -11.514 1.00 94.44 118 VAL A C 1
ATOM 942 O O . VAL A 1 118 ? -25.913 -29.448 -11.594 1.00 94.44 118 VAL A O 1
ATOM 945 N N . ASN A 1 119 ? -27.771 -30.530 -12.233 1.00 93.50 119 ASN A N 1
ATOM 946 C CA . ASN A 1 119 ? -28.266 -29.461 -13.089 1.00 93.50 119 ASN A CA 1
ATOM 947 C C . ASN A 1 119 ? -28.711 -28.254 -12.239 1.00 93.50 119 ASN A C 1
ATOM 949 O O . ASN A 1 119 ? -29.442 -28.401 -11.260 1.00 93.50 119 ASN A O 1
ATOM 953 N N . ARG A 1 120 ? -28.322 -27.042 -12.652 1.00 90.44 120 ARG A N 1
ATOM 954 C CA . ARG A 1 120 ? -28.674 -25.751 -12.027 1.00 90.44 120 ARG A CA 1
ATOM 955 C C . ARG A 1 120 ? -30.181 -25.507 -11.866 1.00 90.44 120 ARG A C 1
ATOM 957 O O . ARG A 1 120 ? -30.561 -24.594 -11.142 1.00 90.44 120 ARG A O 1
ATOM 964 N N . LYS A 1 121 ? -31.028 -26.253 -12.584 1.00 88.50 121 LYS A N 1
ATOM 965 C CA . LYS A 1 121 ? -32.495 -26.177 -12.483 1.00 88.50 121 LYS A CA 1
ATOM 966 C C . LYS A 1 121 ? -33.055 -26.930 -11.272 1.00 88.50 121 LYS A C 1
ATOM 968 O O . LYS A 1 121 ? -34.105 -26.545 -10.767 1.00 88.50 121 LYS A O 1
ATOM 973 N N . ASP A 1 122 ? -32.344 -27.949 -10.793 1.00 91.25 122 ASP A N 1
ATOM 974 C CA . ASP A 1 122 ? -32.869 -28.922 -9.827 1.00 91.25 122 ASP A CA 1
ATOM 975 C C . ASP A 1 122 ? -32.451 -28.601 -8.378 1.00 91.25 122 ASP A C 1
ATOM 977 O O . ASP A 1 122 ? -32.882 -29.261 -7.432 1.00 91.25 122 ASP A O 1
ATOM 981 N N . ILE A 1 123 ? -31.602 -27.582 -8.185 1.00 91.00 123 ILE A N 1
ATOM 982 C CA . ILE A 1 123 ? -31.016 -27.208 -6.891 1.00 91.00 123 ILE A CA 1
ATOM 983 C C . ILE A 1 123 ? -31.055 -25.691 -6.668 1.00 91.00 123 ILE A C 1
ATOM 985 O O . ILE A 1 123 ? -30.990 -24.903 -7.608 1.00 91.00 123 ILE A O 1
ATOM 989 N N . ARG A 1 124 ? -31.134 -25.269 -5.399 1.00 91.06 124 ARG A N 1
ATOM 990 C CA . ARG A 1 124 ? -31.113 -23.843 -5.011 1.00 91.06 124 ARG A CA 1
ATOM 991 C C . ARG A 1 124 ? -29.715 -23.330 -4.673 1.00 91.06 124 ARG A C 1
ATOM 993 O O . ARG A 1 124 ? -29.416 -22.167 -4.935 1.00 91.06 124 ARG A O 1
ATOM 1000 N N . THR A 1 125 ? -28.871 -24.192 -4.111 1.00 93.81 125 THR A N 1
ATOM 1001 C CA . THR A 1 125 ? -27.503 -23.876 -3.690 1.00 93.81 125 THR A CA 1
ATOM 1002 C C . THR A 1 125 ? -26.497 -24.860 -4.277 1.00 93.81 125 THR A C 1
ATOM 1004 O O . THR A 1 125 ? -26.812 -26.027 -4.510 1.00 93.81 125 THR A O 1
ATOM 1007 N N . ALA A 1 126 ? -25.285 -24.370 -4.512 1.00 96.50 126 ALA A N 1
ATOM 1008 C CA . ALA A 1 126 ? -24.156 -25.109 -5.066 1.00 96.50 126 ALA A CA 1
ATOM 1009 C C . ALA A 1 126 ? -22.854 -24.660 -4.388 1.00 96.50 126 ALA A C 1
ATOM 1011 O O . ALA A 1 126 ? -22.842 -23.668 -3.655 1.00 96.50 126 ALA A O 1
ATOM 1012 N N . VAL A 1 127 ? -21.757 -25.369 -4.646 1.00 97.38 127 VAL A N 1
ATOM 1013 C CA . VAL A 1 127 ? -20.429 -24.963 -4.186 1.00 97.38 127 VAL A CA 1
ATOM 1014 C C . VAL A 1 127 ? -19.985 -23.719 -4.958 1.00 97.38 127 VAL A C 1
ATOM 1016 O O . VAL A 1 127 ? -19.937 -23.753 -6.187 1.00 97.38 127 VAL A O 1
ATOM 1019 N N . THR A 1 128 ? -19.635 -22.637 -4.259 1.00 96.19 128 THR A N 1
ATOM 1020 C CA . THR A 1 128 ? -19.120 -21.395 -4.874 1.00 96.19 128 THR A CA 1
ATOM 1021 C C . THR A 1 128 ? -17.633 -21.169 -4.621 1.00 96.19 128 THR A C 1
ATOM 1023 O O . THR A 1 128 ? -16.984 -20.486 -5.407 1.00 96.19 128 THR A O 1
ATOM 1026 N N . ASP A 1 129 ? -17.049 -21.771 -3.584 1.00 95.31 129 ASP A N 1
ATOM 1027 C CA . ASP A 1 129 ? -15.620 -21.634 -3.276 1.00 95.31 129 ASP A CA 1
ATOM 1028 C C . ASP A 1 129 ? -15.054 -22.901 -2.620 1.00 95.31 129 ASP A C 1
ATOM 1030 O O . ASP A 1 129 ? -15.797 -23.671 -2.007 1.00 95.31 129 ASP A O 1
ATOM 1034 N N . ILE A 1 130 ? -13.745 -23.129 -2.746 1.00 97.31 130 ILE A N 1
ATOM 1035 C CA . ILE A 1 130 ? -13.034 -24.295 -2.205 1.00 97.31 130 ILE A CA 1
ATOM 1036 C C . ILE A 1 130 ? -11.708 -23.825 -1.610 1.00 97.31 130 ILE A C 1
ATOM 1038 O O . ILE A 1 130 ? -10.935 -23.137 -2.269 1.00 97.31 130 ILE A O 1
ATOM 1042 N N . ILE A 1 131 ? -11.415 -24.253 -0.382 1.00 96.38 131 ILE A N 1
ATOM 1043 C CA . ILE A 1 131 ? -10.180 -23.916 0.328 1.00 96.38 131 ILE A CA 1
ATOM 1044 C C . ILE A 1 131 ? -9.482 -25.160 0.879 1.00 96.38 131 ILE A C 1
ATOM 1046 O O . ILE A 1 131 ? -10.110 -26.158 1.243 1.00 96.38 131 ILE A O 1
ATOM 1050 N N . ILE A 1 132 ? -8.158 -25.059 0.978 1.00 96.88 132 ILE A N 1
ATOM 1051 C CA . ILE A 1 132 ? -7.278 -26.049 1.600 1.00 96.88 132 ILE A CA 1
ATOM 1052 C C . ILE A 1 132 ? -6.660 -25.395 2.843 1.00 96.88 132 ILE A C 1
ATOM 1054 O O . ILE A 1 132 ? -6.216 -24.248 2.778 1.00 96.88 132 ILE A O 1
ATOM 1058 N N . CYS A 1 133 ? -6.631 -26.097 3.975 1.00 93.81 133 CYS A N 1
ATOM 1059 C CA . CYS A 1 133 ? -6.037 -25.617 5.227 1.00 93.81 133 CYS A CA 1
ATOM 1060 C C . CYS A 1 133 ? -4.940 -26.569 5.723 1.00 93.81 133 CYS A C 1
ATOM 1062 O O . CYS A 1 133 ? -5.152 -27.782 5.757 1.00 93.81 133 CYS A O 1
ATOM 1064 N N . SER A 1 134 ? -3.792 -26.040 6.152 1.00 91.81 134 SER A N 1
ATOM 1065 C CA . SER A 1 134 ? -2.664 -26.839 6.661 1.00 91.81 134 SER A CA 1
ATOM 1066 C C . SER A 1 134 ? -2.774 -27.174 8.150 1.00 91.81 134 SER A C 1
ATOM 1068 O O . SER A 1 134 ? -2.249 -28.195 8.591 1.00 91.81 134 SER A O 1
ATOM 1070 N N . ARG A 1 135 ? -3.446 -26.330 8.946 1.00 89.62 135 ARG A N 1
ATOM 1071 C CA . ARG A 1 135 ? -3.516 -26.459 10.412 1.00 89.62 135 ARG A CA 1
ATOM 1072 C C . ARG A 1 135 ? -4.947 -26.569 10.940 1.00 89.62 135 ARG A C 1
ATOM 1074 O O . ARG A 1 135 ? -5.169 -27.220 11.963 1.00 89.62 135 ARG A O 1
ATOM 1081 N N . LEU A 1 136 ? -5.926 -25.949 10.282 1.00 87.69 136 LEU A N 1
ATOM 1082 C CA . LEU A 1 136 ? -7.334 -26.027 10.688 1.00 87.69 136 LEU A CA 1
ATOM 1083 C C . LEU A 1 136 ? -7.951 -27.401 10.366 1.00 87.69 136 LEU A C 1
ATOM 1085 O O . LEU A 1 136 ? -8.373 -27.655 9.246 1.00 87.69 136 LEU A O 1
ATOM 1089 N N . LYS A 1 137 ? -8.095 -28.261 11.385 1.00 87.06 137 LYS A N 1
ATOM 1090 C CA . LYS A 1 137 ? -8.802 -29.565 11.311 1.00 87.06 137 LYS A CA 1
ATOM 1091 C C . LYS A 1 137 ? -10.340 -29.470 11.367 1.00 87.06 137 LYS A C 1
ATOM 1093 O O . LYS A 1 137 ? -11.020 -30.457 11.640 1.00 87.06 137 LYS A O 1
ATOM 1098 N N . LYS A 1 138 ? -10.896 -28.272 11.191 1.00 87.44 138 LYS A N 1
ATOM 1099 C CA . LYS A 1 138 ? -12.335 -27.973 11.124 1.00 87.44 138 LYS A CA 1
ATOM 1100 C C . LYS A 1 138 ? -12.532 -26.849 10.114 1.00 87.44 138 LYS A C 1
ATOM 1102 O O . LYS A 1 138 ? -11.659 -25.991 10.002 1.00 87.44 138 LYS A O 1
ATOM 1107 N N . ALA A 1 139 ? -13.669 -26.837 9.425 1.00 90.25 139 ALA A N 1
ATOM 1108 C CA . ALA A 1 139 ? -13.965 -25.783 8.464 1.00 90.25 139 ALA A CA 1
ATOM 1109 C C . ALA A 1 139 ? -14.041 -24.393 9.136 1.00 90.25 139 ALA A C 1
ATOM 1111 O O . ALA A 1 139 ? -14.586 -24.283 10.241 1.00 90.25 139 ALA A O 1
ATOM 1112 N N . PRO A 1 140 ? -13.512 -23.334 8.492 1.00 90.50 140 PRO A N 1
ATOM 1113 C CA . PRO A 1 140 ? -13.772 -21.948 8.877 1.00 90.50 140 PRO A CA 1
ATOM 1114 C C . PRO A 1 140 ? -15.265 -21.593 8.833 1.00 90.50 140 PRO A C 1
ATOM 1116 O O . PRO A 1 140 ? -16.063 -22.257 8.173 1.00 90.50 140 PRO A O 1
ATOM 1119 N N . ALA A 1 141 ? -15.648 -20.500 9.497 1.00 89.44 141 ALA A N 1
ATOM 1120 C CA . ALA A 1 141 ? -17.014 -19.984 9.418 1.00 89.44 141 ALA A CA 1
ATOM 1121 C C . ALA A 1 141 ? -17.406 -19.676 7.957 1.00 89.44 141 ALA A C 1
ATOM 1123 O O . ALA A 1 141 ? -16.633 -19.068 7.219 1.00 89.44 141 ALA A O 1
ATOM 1124 N N . GLY A 1 142 ? -18.602 -20.109 7.547 1.00 88.31 142 GLY A N 1
ATOM 1125 C CA . GLY A 1 142 ? -19.084 -20.015 6.161 1.00 88.31 142 GLY A CA 1
ATOM 1126 C C . GLY A 1 142 ? -18.666 -21.174 5.242 1.00 88.31 142 GLY A C 1
ATOM 1127 O O . GLY A 1 142 ? -19.190 -21.272 4.135 1.00 88.31 142 GLY A O 1
ATOM 1128 N N . PHE A 1 143 ? -17.787 -22.074 5.694 1.00 94.69 143 PHE A N 1
ATOM 1129 C CA . PHE A 1 143 ? -17.347 -23.247 4.939 1.00 94.69 143 PHE A CA 1
ATOM 1130 C C . PHE A 1 143 ? -17.839 -24.559 5.575 1.00 94.69 143 PHE A C 1
ATOM 1132 O O . PHE A 1 143 ? -17.993 -24.675 6.789 1.00 94.69 143 PHE A O 1
ATOM 1139 N N . SER A 1 144 ? -18.048 -25.570 4.734 1.00 95.06 144 SER A N 1
ATOM 1140 C CA . SER A 1 144 ? -18.338 -26.962 5.092 1.00 95.06 144 SER A CA 1
ATOM 1141 C C . SER A 1 144 ? -17.088 -27.831 4.925 1.00 95.06 144 SER A C 1
ATOM 1143 O O . SER A 1 144 ? -16.262 -27.575 4.053 1.00 95.06 144 SER A O 1
ATOM 1145 N N . PHE A 1 145 ? -16.936 -28.863 5.755 1.00 96.12 145 PHE A N 1
ATOM 1146 C CA . PHE A 1 145 ? -15.781 -29.770 5.748 1.00 96.12 145 PHE A CA 1
ATOM 1147 C C . PHE A 1 145 ? -16.011 -30.941 4.778 1.00 96.12 145 PHE A C 1
ATOM 1149 O O . PHE A 1 145 ? -16.949 -31.710 4.972 1.00 96.12 145 PHE A O 1
ATOM 1156 N N . ALA A 1 146 ? -15.149 -31.103 3.767 1.00 95.38 146 ALA A N 1
ATOM 1157 C CA . ALA A 1 146 ? -15.190 -32.240 2.833 1.00 95.38 146 ALA A CA 1
ATOM 1158 C C . ALA A 1 146 ? -14.370 -33.447 3.318 1.00 95.38 146 ALA A C 1
ATOM 1160 O O . ALA A 1 146 ? -14.658 -34.588 2.952 1.00 95.38 146 ALA A O 1
ATOM 1161 N N . GLY A 1 147 ? -13.321 -33.197 4.110 1.00 94.81 147 GLY A N 1
ATOM 1162 C CA . GLY A 1 147 ? -12.448 -34.229 4.668 1.00 94.81 147 GLY A CA 1
ATOM 1163 C C . GLY A 1 147 ? -10.990 -33.794 4.837 1.00 94.81 147 GLY A C 1
ATOM 1164 O O . GLY A 1 147 ? -10.579 -32.720 4.405 1.00 94.81 147 GLY A O 1
ATOM 1165 N N . GLU A 1 148 ? -10.190 -34.665 5.455 1.00 92.88 148 GLU A N 1
ATOM 1166 C CA . GLU A 1 148 ? -8.734 -34.505 5.594 1.00 92.88 148 GLU A CA 1
ATOM 1167 C C . GLU A 1 148 ? -8.012 -35.421 4.590 1.00 92.88 148 GLU A C 1
ATOM 1169 O O . GLU A 1 148 ? -8.265 -36.630 4.575 1.00 92.88 148 GLU A O 1
ATOM 1174 N N . LEU A 1 149 ? -7.091 -34.879 3.792 1.00 90.81 149 LEU A N 1
ATOM 1175 C CA . LEU A 1 149 ? -6.285 -35.574 2.785 1.00 90.81 149 LEU A CA 1
ATOM 1176 C C . LEU A 1 149 ? -4.801 -35.287 3.046 1.00 90.81 149 LEU A C 1
ATOM 1178 O O . LEU A 1 149 ? -4.394 -34.136 3.081 1.00 90.81 149 LEU A O 1
ATOM 1182 N N . ASN A 1 150 ? -3.988 -36.331 3.237 1.00 86.50 150 ASN A N 1
ATOM 1183 C CA . ASN A 1 150 ? -2.522 -36.241 3.374 1.00 86.50 150 ASN A CA 1
ATOM 1184 C C . ASN A 1 150 ? -1.991 -35.229 4.422 1.00 86.50 150 ASN A C 1
ATOM 1186 O O . ASN A 1 150 ? -0.842 -34.807 4.352 1.00 86.50 150 ASN A O 1
ATOM 1190 N N . GLY A 1 151 ? -2.805 -34.893 5.430 1.00 87.00 151 GLY A N 1
ATOM 1191 C CA . GLY A 1 151 ? -2.473 -33.952 6.506 1.00 87.00 151 GLY A CA 1
ATOM 1192 C C . GLY A 1 151 ? -3.060 -32.547 6.336 1.00 87.00 151 GLY A C 1
ATOM 1193 O O . GLY A 1 151 ? -3.092 -31.806 7.315 1.00 87.00 151 GLY A O 1
ATOM 1194 N N . VAL A 1 152 ? -3.590 -32.205 5.156 1.00 92.50 152 VAL A N 1
ATOM 1195 C CA . VAL A 1 152 ? -4.334 -30.959 4.916 1.00 92.50 152 VAL A CA 1
ATOM 1196 C C . VAL A 1 152 ? -5.846 -31.197 4.923 1.00 92.50 152 VAL A C 1
ATOM 1198 O O . VAL A 1 152 ? -6.333 -32.300 4.670 1.00 92.50 152 VAL A O 1
ATOM 1201 N N . THR A 1 153 ? -6.611 -30.161 5.247 1.00 95.31 153 THR A N 1
ATOM 1202 C CA . THR A 1 153 ? -8.076 -30.195 5.348 1.00 95.31 153 THR A CA 1
ATOM 1203 C C . THR A 1 153 ? -8.713 -29.491 4.154 1.00 95.31 153 THR A C 1
ATOM 1205 O O . THR A 1 153 ? -8.379 -28.345 3.869 1.00 95.31 153 THR A O 1
ATOM 1208 N N . LEU A 1 154 ? -9.646 -30.163 3.478 1.00 97.12 154 LEU A N 1
ATOM 1209 C CA . LEU A 1 154 ? -10.415 -29.632 2.352 1.00 97.12 154 LEU A CA 1
ATOM 1210 C C . LEU A 1 154 ? -11.781 -29.132 2.841 1.00 97.12 154 LEU A C 1
ATOM 1212 O O . LEU A 1 154 ? -12.526 -29.880 3.483 1.00 97.12 154 LEU A O 1
ATOM 1216 N N . CYS A 1 155 ? -12.124 -27.885 2.518 1.00 97.12 155 CYS A N 1
ATOM 1217 C CA . CYS A 1 155 ? -13.419 -27.281 2.838 1.00 97.12 155 CYS A CA 1
ATOM 1218 C C . CYS A 1 155 ? -14.007 -26.537 1.631 1.00 97.12 155 CYS A C 1
ATOM 1220 O O . CYS A 1 155 ? -13.272 -26.137 0.732 1.00 97.12 155 CYS A O 1
ATOM 1222 N N . TYR A 1 156 ? -15.323 -26.322 1.618 1.00 97.31 156 TYR A N 1
ATOM 1223 C CA . TYR A 1 156 ? -16.019 -25.620 0.534 1.00 97.31 156 TYR A CA 1
ATOM 1224 C C . TYR A 1 156 ? -17.146 -24.704 1.033 1.00 97.31 156 TYR A C 1
ATOM 1226 O O . TYR A 1 156 ? -17.786 -24.989 2.043 1.00 97.31 156 TYR A O 1
ATOM 1234 N N . LYS A 1 157 ? -17.388 -23.595 0.332 1.00 95.44 157 LYS A N 1
ATOM 1235 C CA . LYS A 1 157 ? -18.481 -22.647 0.597 1.00 95.44 157 LYS A CA 1
ATOM 1236 C C . LYS A 1 157 ? -19.691 -23.010 -0.256 1.00 95.44 157 LYS A C 1
ATOM 1238 O O . LYS A 1 157 ? -19.534 -23.322 -1.435 1.00 95.44 157 LYS A O 1
ATOM 1243 N N . MET A 1 158 ? -20.887 -22.917 0.320 1.00 94.75 158 MET A N 1
ATOM 1244 C CA . MET A 1 158 ? -22.145 -22.999 -0.427 1.00 94.75 158 MET A CA 1
ATOM 1245 C C . MET A 1 158 ? -22.699 -21.597 -0.693 1.00 94.75 158 MET A C 1
ATOM 1247 O O . MET A 1 158 ? -22.651 -20.737 0.187 1.00 94.75 158 MET A O 1
ATOM 1251 N N . GLY A 1 159 ? -23.275 -21.393 -1.875 1.00 91.19 159 GLY A N 1
ATOM 1252 C CA . GLY A 1 159 ? -23.958 -20.158 -2.264 1.00 91.19 159 GLY A CA 1
ATOM 1253 C C . GLY A 1 159 ? -25.140 -20.423 -3.197 1.00 91.19 159 GLY A C 1
ATOM 1254 O O . GLY A 1 159 ? -25.368 -21.557 -3.628 1.00 91.19 159 GLY A O 1
ATOM 1255 N N . ASN A 1 160 ? -25.926 -19.384 -3.471 1.00 88.12 160 ASN A N 1
ATOM 1256 C CA . ASN A 1 160 ? -27.138 -19.474 -4.284 1.00 88.12 160 ASN A CA 1
ATOM 1257 C C . ASN A 1 160 ? -26.816 -19.662 -5.771 1.00 88.12 160 ASN A C 1
ATOM 1259 O O . ASN A 1 160 ? -25.926 -19.022 -6.323 1.00 88.12 160 ASN A O 1
ATOM 1263 N N . VAL A 1 161 ? -27.613 -20.477 -6.460 1.00 81.75 161 VAL A N 1
ATOM 1264 C CA . VAL A 1 161 ? -27.502 -20.656 -7.918 1.00 81.75 161 VAL A CA 1
ATOM 1265 C C . VAL A 1 161 ? -28.213 -19.530 -8.687 1.00 81.75 161 VAL A C 1
ATOM 1267 O O . VAL A 1 161 ? -27.839 -19.215 -9.817 1.00 81.75 161 VAL A O 1
ATOM 1270 N N . GLN A 1 162 ? -29.233 -18.904 -8.089 1.00 65.81 162 GLN A N 1
ATOM 1271 C CA . GLN A 1 162 ? -30.129 -17.966 -8.783 1.00 65.81 162 GLN A CA 1
ATOM 1272 C C . GLN A 1 162 ? -29.580 -16.536 -8.921 1.00 65.81 162 GLN A C 1
ATOM 1274 O O . GLN A 1 162 ? -29.888 -15.888 -9.919 1.00 65.81 162 GLN A O 1
ATOM 1279 N N . ASP A 1 163 ? -28.687 -16.094 -8.029 1.00 53.59 163 ASP A N 1
ATOM 1280 C CA . ASP A 1 163 ? -28.084 -14.743 -8.039 1.00 53.59 163 ASP A CA 1
ATOM 1281 C C . ASP A 1 163 ? -27.116 -14.496 -9.225 1.00 53.59 163 ASP A C 1
ATOM 1283 O O . ASP A 1 163 ? -26.479 -13.452 -9.326 1.00 53.59 163 ASP A O 1
ATOM 1287 N N . SER A 1 164 ? -27.005 -15.458 -10.148 1.00 50.69 164 SER A N 1
ATOM 1288 C CA . SER A 1 164 ? -26.075 -15.466 -11.284 1.00 50.69 164 SER A CA 1
ATOM 1289 C C . SER A 1 164 ? -26.654 -14.961 -12.619 1.00 50.69 164 SER A C 1
ATOM 1291 O O . SER A 1 164 ? -25.936 -14.955 -13.616 1.00 50.69 164 SER A O 1
ATOM 1293 N N . GLN A 1 165 ? -27.932 -14.556 -12.679 1.00 44.28 165 GLN A N 1
ATOM 1294 C CA . GLN A 1 165 ? -28.620 -14.217 -13.945 1.00 44.28 165 GLN A CA 1
ATOM 1295 C C . GLN A 1 165 ? -28.742 -12.710 -14.254 1.00 44.28 165 GLN A C 1
ATOM 1297 O O . GLN A 1 165 ? -29.234 -12.348 -15.316 1.00 44.28 165 GLN A O 1
ATOM 1302 N N . SER A 1 166 ? -28.305 -11.822 -13.360 1.00 37.38 166 SER A N 1
ATOM 1303 C CA . SER A 1 166 ? -28.665 -10.390 -13.363 1.00 37.38 166 SER A CA 1
ATOM 1304 C C . SER A 1 166 ? -27.726 -9.442 -14.132 1.00 37.38 166 SER A C 1
ATOM 1306 O O . SER A 1 166 ? -27.849 -8.228 -13.987 1.00 37.38 166 SER A O 1
ATOM 1308 N N . ILE A 1 167 ? -26.772 -9.954 -14.922 1.00 43.47 167 ILE A N 1
ATOM 1309 C CA . ILE A 1 167 ? -25.651 -9.147 -15.460 1.00 43.47 167 ILE A CA 1
ATOM 1310 C C . ILE A 1 167 ? -25.785 -8.790 -16.959 1.00 43.47 167 ILE A C 1
ATOM 1312 O O . ILE A 1 167 ? -25.167 -7.823 -17.397 1.00 43.47 167 ILE A O 1
ATOM 1316 N N . ASP A 1 168 ? -26.616 -9.496 -17.737 1.00 37.97 168 ASP A N 1
ATOM 1317 C CA . ASP A 1 168 ? -26.684 -9.361 -19.212 1.00 37.97 168 ASP A CA 1
ATOM 1318 C C . ASP A 1 168 ? -27.894 -8.553 -19.744 1.00 37.97 168 ASP A C 1
ATOM 1320 O O . ASP A 1 168 ? -28.245 -8.627 -20.921 1.00 37.97 168 ASP A O 1
ATOM 1324 N N . SER A 1 169 ? -28.532 -7.739 -18.895 1.00 32.72 169 SER A N 1
ATOM 1325 C CA . SER A 1 169 ? -29.600 -6.804 -19.290 1.00 32.72 169 SER A CA 1
ATOM 1326 C C . SER A 1 169 ? -29.322 -5.388 -18.763 1.00 32.72 169 SER A C 1
ATOM 1328 O O . SER A 1 169 ? -29.172 -5.231 -17.548 1.00 32.72 169 SER A O 1
ATOM 1330 N N . PRO A 1 170 ? -29.287 -4.341 -19.614 1.00 34.81 170 PRO A N 1
ATOM 1331 C CA . PRO A 1 170 ? -29.218 -2.956 -19.148 1.00 34.81 170 PRO A CA 1
ATOM 1332 C C . PRO A 1 170 ? -30.407 -2.614 -18.232 1.00 34.81 170 PRO A C 1
ATOM 1334 O O . PRO A 1 170 ? -31.511 -3.097 -18.486 1.00 34.81 170 PRO A O 1
ATOM 1337 N N . PRO A 1 171 ? -30.225 -1.775 -17.195 1.00 40.62 171 PRO A N 1
ATOM 1338 C CA . PRO A 1 171 ? -31.318 -1.396 -16.308 1.00 40.62 171 PRO A CA 1
ATOM 1339 C C . PRO A 1 171 ? -32.392 -0.619 -17.074 1.00 40.62 171 PRO A C 1
ATOM 1341 O O . PRO A 1 171 ? -32.103 0.372 -17.751 1.00 40.62 171 PRO A O 1
ATOM 1344 N N . GLU A 1 172 ? -33.638 -1.068 -16.945 1.00 40.41 172 GLU A N 1
ATOM 1345 C CA . GLU A 1 172 ? -34.797 -0.429 -17.557 1.00 40.41 172 GLU A CA 1
ATOM 1346 C C . GLU A 1 172 ? -34.966 1.000 -17.014 1.00 40.41 172 GLU A C 1
ATOM 1348 O O . GLU A 1 172 ? -34.891 1.248 -15.806 1.00 40.41 172 GLU A O 1
ATOM 1353 N N . ARG A 1 173 ? -35.135 1.977 -17.914 1.00 38.03 173 ARG A N 1
ATOM 1354 C CA . ARG A 1 173 ? -35.253 3.389 -17.526 1.00 38.03 173 ARG A CA 1
ATOM 1355 C C . ARG A 1 173 ? -36.582 3.591 -16.780 1.00 38.03 173 ARG A C 1
ATOM 1357 O O . ARG A 1 173 ? -37.616 3.226 -17.335 1.00 38.03 173 ARG A O 1
ATOM 1364 N N . PRO A 1 174 ? -36.594 4.230 -15.591 1.00 51.25 174 PRO A N 1
ATOM 1365 C CA . PRO A 1 174 ? -37.835 4.476 -14.863 1.00 51.25 174 PRO A CA 1
ATOM 1366 C C . PRO A 1 174 ? -38.831 5.289 -15.710 1.00 51.25 174 PRO A C 1
ATOM 1368 O O . PRO A 1 174 ? -38.407 6.176 -16.465 1.00 51.25 174 PRO A O 1
ATOM 1371 N N . PRO A 1 175 ? -40.144 5.015 -15.596 1.00 42.88 175 PRO A N 1
ATOM 1372 C CA . PRO A 1 175 ? -41.163 5.695 -16.385 1.00 42.88 175 PRO A CA 1
ATOM 1373 C C . PRO A 1 175 ? -41.151 7.203 -16.113 1.00 42.88 175 PRO A C 1
ATOM 1375 O O . PRO A 1 175 ? -40.979 7.648 -14.976 1.00 42.88 175 PRO A O 1
ATOM 1378 N N . LYS A 1 176 ? -41.344 8.006 -17.167 1.00 37.75 176 LYS A N 1
ATOM 1379 C CA . LYS A 1 176 ? -41.464 9.464 -17.029 1.00 37.75 176 LYS A CA 1
ATOM 1380 C C . LYS A 1 176 ? -42.698 9.803 -16.174 1.00 37.75 176 LYS A C 1
ATOM 1382 O O . LYS A 1 176 ? -43.756 9.225 -16.423 1.00 37.75 176 LYS A O 1
ATOM 1387 N N . PRO A 1 177 ? -42.612 10.751 -15.225 1.00 36.97 177 PRO A N 1
ATOM 1388 C CA . PRO A 1 177 ? -43.789 11.234 -14.512 1.00 36.97 177 PRO A CA 1
ATOM 1389 C C . PRO A 1 177 ? -44.729 11.989 -15.464 1.00 36.97 177 PRO A C 1
ATOM 1391 O O . PRO A 1 177 ? -44.276 12.739 -16.331 1.00 36.97 177 PRO A O 1
ATOM 1394 N N . ASN A 1 178 ? -46.040 11.813 -15.283 1.00 36.56 178 ASN A N 1
ATOM 1395 C CA . ASN A 1 178 ? -47.060 12.486 -16.088 1.00 36.56 178 ASN A CA 1
ATOM 1396 C C . ASN A 1 178 ? -47.054 14.002 -15.840 1.00 36.56 178 ASN A C 1
ATOM 1398 O O . ASN A 1 178 ? -47.381 14.463 -14.747 1.00 36.56 178 ASN A O 1
ATOM 1402 N N . SER A 1 179 ? -46.746 14.786 -16.872 1.00 35.62 179 SER A N 1
ATOM 1403 C CA . SER A 1 179 ? -46.856 16.245 -16.841 1.00 35.62 179 SER A CA 1
ATOM 1404 C C . SER A 1 179 ? -48.304 16.689 -17.072 1.00 35.62 179 SER A C 1
ATOM 1406 O O . SER A 1 179 ? -48.749 16.805 -18.214 1.00 35.62 179 SER A O 1
ATOM 1408 N N . MET A 1 180 ? -49.041 16.968 -15.996 1.00 37.34 180 MET A N 1
ATOM 1409 C CA . MET A 1 180 ? -50.321 17.677 -16.091 1.00 37.34 180 MET A CA 1
ATOM 1410 C C . MET A 1 180 ? -50.084 19.157 -16.417 1.00 37.34 180 MET A C 1
ATOM 1412 O O . MET A 1 180 ? -49.499 19.881 -15.613 1.00 37.34 180 MET A O 1
ATOM 1416 N N . SER A 1 181 ? -50.575 19.630 -17.563 1.00 36.06 181 SER A N 1
ATOM 1417 C CA . SER A 1 181 ? -50.836 21.052 -17.843 1.00 36.06 181 SER A CA 1
ATOM 1418 C C . SER A 1 181 ? -51.866 21.181 -18.983 1.00 36.06 181 SER A C 1
ATOM 1420 O O . SER A 1 181 ? -51.909 20.294 -19.836 1.00 36.06 181 SER A O 1
ATOM 1422 N N . PRO A 1 182 ? -52.738 22.210 -18.990 1.00 42.03 182 PRO A N 1
ATOM 1423 C CA . PRO A 1 182 ? -53.941 22.217 -19.825 1.00 42.03 182 PRO A CA 1
ATOM 1424 C C . PRO A 1 182 ? -53.834 23.070 -21.101 1.00 42.03 182 PRO A C 1
ATOM 1426 O O . PRO A 1 182 ? -53.199 24.118 -21.102 1.00 42.03 182 PRO A O 1
ATOM 1429 N N . GLY A 1 183 ? -54.599 22.681 -22.128 1.00 37.22 183 GLY A N 1
ATOM 1430 C CA . GLY A 1 183 ? -55.082 23.578 -23.188 1.00 37.22 183 GLY A CA 1
ATOM 1431 C C . GLY A 1 183 ? -54.115 23.872 -24.342 1.00 37.22 183 GLY A C 1
ATOM 1432 O O . GLY A 1 183 ? -53.246 24.729 -24.236 1.00 37.22 183 GLY A O 1
ATOM 1433 N N . GLY A 1 184 ? -54.349 23.241 -25.495 1.00 34.31 184 GLY A N 1
ATOM 1434 C CA . GLY A 1 184 ? -53.685 23.584 -26.757 1.00 34.31 184 GLY A CA 1
ATOM 1435 C C . GLY A 1 184 ? -53.831 22.476 -27.799 1.00 34.31 184 GLY A C 1
ATOM 1436 O O . GLY A 1 184 ? -53.234 21.416 -27.646 1.00 34.31 184 GLY A O 1
ATOM 1437 N N . ASN A 1 185 ? -54.625 22.708 -28.848 1.00 43.81 185 ASN A N 1
ATOM 1438 C CA . ASN A 1 185 ? -54.837 21.728 -29.918 1.00 43.81 185 ASN A CA 1
ATOM 1439 C C . ASN A 1 185 ? -53.603 21.633 -30.836 1.00 43.81 185 ASN A C 1
ATOM 1441 O O . ASN A 1 185 ? -53.239 22.646 -31.439 1.00 43.81 185 ASN A O 1
ATOM 1445 N N . PRO A 1 186 ? -53.024 20.440 -31.052 1.00 43.06 186 PRO A N 1
ATOM 1446 C CA . PRO A 1 186 ? -52.230 20.165 -32.240 1.00 43.06 186 PRO A CA 1
ATOM 1447 C C . PRO A 1 186 ? -53.157 20.019 -33.454 1.00 43.06 186 PRO A C 1
ATOM 1449 O O . PRO A 1 186 ? -54.244 19.449 -33.361 1.00 43.06 186 PRO A O 1
ATOM 1452 N N . ILE A 1 187 ? -52.708 20.518 -34.601 1.00 44.53 187 ILE A N 1
ATOM 1453 C CA . ILE A 1 187 ? -53.299 20.221 -35.911 1.00 44.53 187 ILE A CA 1
ATOM 1454 C C . ILE A 1 187 ? -52.620 18.944 -36.452 1.00 44.53 187 ILE A C 1
ATOM 1456 O O . ILE A 1 187 ? -51.491 18.648 -36.063 1.00 44.53 187 ILE A O 1
ATOM 1460 N N . TYR A 1 188 ? -53.295 18.247 -37.375 1.00 37.75 188 TYR A N 1
ATOM 1461 C CA . TYR A 1 188 ? -52.915 16.987 -38.048 1.00 37.75 188 TYR A CA 1
ATOM 1462 C C . TYR A 1 188 ? -53.221 15.681 -37.276 1.00 37.75 188 TYR A C 1
ATOM 1464 O O . TYR A 1 188 ? -53.067 15.631 -36.056 1.00 37.75 188 TYR A O 1
ATOM 1472 N N . PRO A 1 189 ? -53.690 14.622 -37.974 1.00 40.72 189 PRO A N 1
ATOM 1473 C CA . PRO A 1 189 ? -54.027 13.335 -37.368 1.00 40.72 189 PRO A CA 1
ATOM 1474 C C . PRO A 1 189 ? -52.794 12.425 -37.197 1.00 40.72 189 PRO A C 1
ATOM 1476 O O . PRO A 1 189 ? -51.836 12.547 -37.964 1.00 40.72 189 PRO A O 1
ATOM 1479 N N . PRO A 1 190 ? -52.821 11.469 -36.250 1.00 37.19 190 PRO A N 1
ATOM 1480 C CA . PRO A 1 190 ? -51.845 10.386 -36.204 1.00 37.19 190 PRO A CA 1
ATOM 1481 C C . PRO A 1 190 ? -52.085 9.390 -37.351 1.00 37.19 190 PRO A C 1
ATOM 1483 O O . PRO A 1 190 ? -53.230 9.112 -37.709 1.00 37.19 190 PRO A O 1
ATOM 1486 N N . LEU A 1 191 ? -51.002 8.834 -37.894 1.00 36.25 191 LEU A N 1
ATOM 1487 C CA . LEU A 1 191 ? -51.032 7.682 -38.796 1.00 36.25 191 LEU A CA 1
ATOM 1488 C C . LEU A 1 191 ? -50.492 6.459 -38.048 1.00 36.25 191 LEU A C 1
ATOM 1490 O O . LEU A 1 191 ? -49.391 6.510 -37.502 1.00 36.25 191 LEU A O 1
ATOM 1494 N N . ASP A 1 192 ? -51.279 5.387 -38.027 1.00 36.53 192 ASP A N 1
ATOM 1495 C CA . ASP A 1 192 ? -50.853 4.055 -37.590 1.00 36.53 192 ASP A CA 1
ATOM 1496 C C . ASP A 1 192 ? -50.017 3.343 -38.679 1.00 36.53 192 ASP A C 1
ATOM 1498 O O . ASP A 1 192 ? -49.994 3.765 -39.835 1.00 36.53 192 ASP A O 1
ATOM 1502 N N . SER A 1 193 ? -49.438 2.195 -38.297 1.00 38.22 193 SER A N 1
ATOM 1503 C CA . SER A 1 193 ? -48.853 1.146 -39.162 1.00 38.22 193 SER A CA 1
ATOM 1504 C C . SER A 1 193 ? -47.389 1.315 -39.618 1.00 38.22 193 SER A C 1
ATOM 1506 O O . SER A 1 193 ? -47.112 1.745 -40.733 1.00 38.22 193 SER A O 1
ATOM 1508 N N . ASP A 1 194 ? -46.454 0.802 -38.806 1.00 38.94 194 ASP A N 1
ATOM 1509 C CA . ASP A 1 194 ? -45.118 0.373 -39.264 1.00 38.94 194 ASP A CA 1
ATOM 1510 C C . ASP A 1 194 ? -45.218 -0.964 -40.030 1.00 38.94 194 ASP A C 1
ATOM 1512 O O . ASP A 1 194 ? -45.2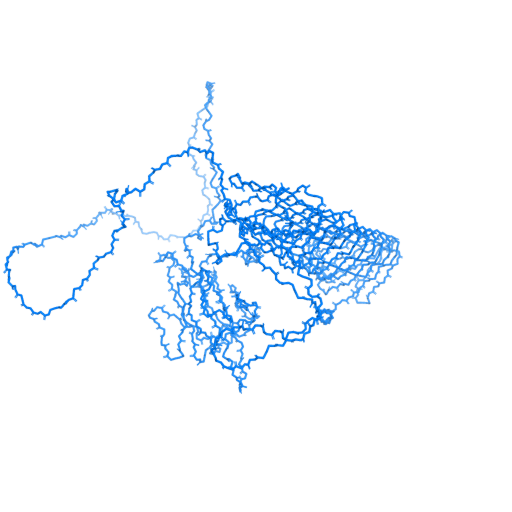80 -2.028 -39.406 1.00 38.94 194 ASP A O 1
ATOM 1516 N N . HIS A 1 195 ? -45.186 -0.938 -41.366 1.00 36.16 195 HIS A N 1
ATOM 1517 C CA . HIS A 1 195 ? -44.977 -2.125 -42.208 1.00 36.16 195 HIS A CA 1
ATOM 1518 C C . HIS A 1 195 ? -44.109 -1.818 -43.443 1.00 36.16 195 HIS A C 1
ATOM 1520 O O . HIS A 1 195 ? -44.037 -0.681 -43.903 1.00 36.16 195 HIS A O 1
ATOM 1526 N N . ASP A 1 196 ? -43.486 -2.885 -43.955 1.00 33.66 196 ASP A N 1
ATOM 1527 C CA . ASP A 1 196 ? -42.587 -2.974 -45.115 1.00 33.66 196 ASP A CA 1
ATOM 1528 C C . ASP A 1 196 ? -41.215 -2.250 -44.972 1.00 33.66 196 ASP A C 1
ATOM 1530 O O . ASP A 1 196 ? -41.087 -1.217 -44.327 1.00 33.66 196 ASP A O 1
ATOM 1534 N N . TYR A 1 197 ? -40.089 -2.743 -45.509 1.00 33.84 197 TYR A N 1
ATOM 1535 C CA . TYR A 1 197 ? -39.860 -3.862 -46.436 1.00 33.84 197 TYR A CA 1
ATOM 1536 C C . TYR A 1 197 ? -38.771 -4.838 -45.943 1.00 33.84 197 TYR A C 1
ATOM 1538 O O . TYR A 1 197 ? -37.658 -4.421 -45.617 1.00 33.84 197 TYR A O 1
ATOM 1546 N N . GLU A 1 198 ? -39.024 -6.150 -46.039 1.00 36.00 198 GLU A N 1
ATOM 1547 C CA . GLU A 1 198 ? -37.945 -7.126 -46.275 1.00 36.00 198 GLU A CA 1
ATOM 1548 C C . GLU A 1 198 ? -37.553 -7.103 -47.762 1.00 36.00 198 GLU A C 1
ATOM 1550 O O . GLU A 1 198 ? -38.424 -7.089 -48.632 1.00 36.00 198 GLU A O 1
ATOM 1555 N N . ILE A 1 199 ? -36.253 -7.181 -48.074 1.00 32.47 199 ILE A N 1
ATOM 1556 C CA . ILE A 1 199 ? -35.763 -7.388 -49.446 1.00 32.47 199 ILE A CA 1
ATOM 1557 C C . ILE A 1 199 ? -34.678 -8.482 -49.468 1.00 32.47 199 ILE A C 1
ATOM 1559 O O . ILE A 1 199 ? -33.617 -8.343 -48.870 1.00 32.47 199 ILE A O 1
ATOM 1563 N N . LEU A 1 200 ? -34.967 -9.538 -50.241 1.00 35.75 200 LEU A N 1
ATOM 1564 C CA . LEU A 1 200 ? -34.086 -10.618 -50.726 1.00 35.75 200 LEU A CA 1
ATOM 1565 C C . LEU A 1 200 ? -33.526 -11.653 -49.719 1.00 35.75 200 LEU A C 1
ATOM 1567 O O . LEU A 1 200 ? -32.433 -11.527 -49.171 1.00 35.75 200 LEU A O 1
ATOM 1571 N N . ARG A 1 201 ? -34.191 -12.820 -49.693 1.00 37.59 201 ARG A N 1
ATOM 1572 C CA . ARG A 1 201 ? -33.563 -14.148 -49.533 1.00 37.59 201 ARG A CA 1
ATOM 1573 C C . ARG A 1 201 ? -33.903 -15.038 -50.742 1.00 37.59 201 ARG A C 1
ATOM 1575 O O . ARG A 1 201 ? -35.075 -15.075 -51.114 1.00 37.59 201 ARG A O 1
ATOM 1582 N N . PRO A 1 202 ? -32.956 -15.814 -51.301 1.00 35.62 202 PRO A N 1
ATOM 1583 C CA . PRO A 1 202 ? -33.265 -16.865 -52.271 1.00 35.62 202 PRO A CA 1
ATOM 1584 C C . PRO A 1 202 ? -33.048 -18.293 -51.721 1.00 35.62 202 PRO A C 1
ATOM 1586 O O . PRO A 1 202 ? -31.932 -18.662 -51.368 1.00 35.62 202 PRO A O 1
ATOM 1589 N N . GLY A 1 203 ? -34.102 -19.121 -51.769 1.00 31.34 203 GLY A N 1
ATOM 1590 C CA . GLY A 1 203 ? -34.027 -20.597 -51.756 1.00 31.34 203 GLY A CA 1
ATOM 1591 C C . GLY A 1 203 ? -33.984 -21.291 -50.376 1.00 31.34 203 GLY A C 1
ATOM 1592 O O . GLY A 1 203 ? -33.261 -20.863 -49.487 1.00 31.34 203 GLY A O 1
ATOM 1593 N N . ALA A 1 204 ? -34.708 -22.392 -50.131 1.00 30.44 204 ALA A N 1
ATOM 1594 C CA . ALA A 1 204 ? -35.731 -23.052 -50.954 1.00 30.44 204 ALA A CA 1
ATOM 1595 C C . ALA A 1 204 ? -36.785 -23.789 -50.089 1.00 30.44 204 ALA A C 1
ATOM 1597 O O . ALA A 1 204 ? -36.588 -24.029 -48.900 1.00 30.44 204 ALA A O 1
ATOM 1598 N N . TYR A 1 205 ? -37.913 -24.119 -50.720 1.00 29.69 205 TYR A N 1
ATOM 1599 C CA . TYR A 1 205 ? -39.113 -24.780 -50.176 1.00 29.69 205 TYR A CA 1
ATOM 1600 C C . TYR A 1 205 ? -39.027 -26.331 -50.315 1.00 29.69 205 TYR A C 1
ATOM 1602 O O . TYR A 1 205 ? -38.110 -26.783 -51.005 1.00 29.69 205 TYR A O 1
ATOM 1610 N N . PRO A 1 206 ? -39.926 -27.167 -49.722 1.00 42.59 206 PRO A N 1
ATOM 1611 C CA . PRO A 1 206 ? -41.300 -26.847 -49.313 1.00 42.59 206 PRO A CA 1
ATOM 1612 C C . PRO A 1 206 ? -41.743 -27.204 -47.883 1.00 42.59 206 PRO A C 1
ATOM 1614 O O . PRO A 1 206 ? -41.145 -28.000 -47.165 1.00 42.59 206 PRO A O 1
ATOM 1617 N N . SER A 1 207 ? -42.873 -26.593 -47.521 1.00 35.50 207 SER A N 1
ATOM 1618 C CA . SER A 1 207 ? -43.650 -26.829 -46.303 1.00 35.50 207 SER A CA 1
ATOM 1619 C C . SER A 1 207 ? -44.686 -27.947 -46.498 1.00 35.50 207 SER A C 1
ATOM 1621 O O . SER A 1 207 ? -45.182 -28.142 -47.609 1.00 35.50 207 SER A O 1
ATOM 1623 N N . ALA A 1 208 ? -45.078 -28.611 -45.407 1.00 31.80 208 ALA A N 1
ATOM 1624 C CA . ALA A 1 208 ? -46.357 -29.312 -45.303 1.00 31.80 208 ALA A CA 1
ATOM 1625 C C . ALA A 1 208 ? -47.333 -28.435 -44.492 1.00 31.80 208 ALA A C 1
ATOM 1627 O O . ALA A 1 208 ? -46.988 -27.954 -43.413 1.00 31.80 208 ALA A O 1
ATOM 1628 N N . GLY A 1 209 ? -48.521 -28.179 -45.049 1.00 35.22 209 GLY A N 1
ATOM 1629 C CA . GLY A 1 209 ? -49.440 -27.130 -44.588 1.00 35.22 209 GLY A CA 1
ATOM 1630 C C . GLY A 1 209 ? -50.230 -27.416 -43.293 1.00 35.22 209 GLY A C 1
ATOM 1631 O O . GLY A 1 209 ? -50.150 -28.509 -42.733 1.00 35.22 209 GLY A O 1
ATOM 1632 N N . PRO A 1 210 ? -51.004 -26.423 -42.809 1.00 42.22 210 PRO A N 1
ATOM 1633 C CA . PRO A 1 210 ? -51.610 -26.430 -41.475 1.00 42.22 210 PRO A CA 1
ATOM 1634 C C . PRO A 1 210 ? -53.011 -27.063 -41.410 1.00 42.22 210 PRO A C 1
ATOM 1636 O O . PRO A 1 210 ? -53.783 -27.003 -42.366 1.00 42.22 210 PRO A O 1
ATOM 1639 N N . GLY A 1 211 ? -53.393 -27.561 -40.227 1.00 38.06 211 GLY A N 1
ATOM 1640 C CA . GLY A 1 211 ? -54.779 -27.927 -39.915 1.00 38.06 211 GLY A CA 1
ATOM 1641 C C . GLY A 1 211 ? -54.980 -28.591 -38.543 1.00 38.06 211 GLY A C 1
ATOM 1642 O O . GLY A 1 211 ? -54.068 -29.213 -38.011 1.00 38.06 211 GLY A O 1
ATOM 1643 N N . ALA A 1 212 ? -56.220 -28.508 -38.043 1.00 35.72 212 ALA A N 1
ATOM 1644 C CA . ALA A 1 212 ? -56.775 -29.121 -36.819 1.00 35.72 212 ALA A CA 1
ATOM 1645 C C . ALA A 1 212 ? -56.444 -28.459 -35.444 1.00 35.72 212 ALA A C 1
ATOM 1647 O O . ALA A 1 212 ? -55.434 -27.769 -35.314 1.00 35.72 212 ALA A O 1
ATOM 1648 N N . PRO A 1 213 ? -57.333 -28.590 -34.422 1.00 43.09 213 PRO A N 1
ATOM 1649 C CA . PRO A 1 213 ? -57.418 -27.622 -33.319 1.00 43.09 213 PRO A CA 1
ATOM 1650 C C . PRO A 1 213 ? -56.973 -28.130 -31.932 1.00 43.09 213 PRO A C 1
ATOM 1652 O O . PRO A 1 213 ? -56.880 -29.328 -31.664 1.00 43.09 213 PRO A O 1
ATOM 1655 N N . ILE A 1 214 ? -56.812 -27.180 -31.005 1.00 46.16 214 ILE A N 1
ATOM 1656 C CA . ILE A 1 214 ? -56.555 -27.402 -29.572 1.00 46.16 214 ILE A CA 1
ATOM 1657 C C . ILE A 1 214 ? -57.731 -28.146 -28.909 1.00 46.16 214 ILE A C 1
ATOM 1659 O O . ILE A 1 214 ? -58.890 -27.771 -29.089 1.00 46.16 214 ILE A O 1
ATOM 1663 N N . ARG A 1 215 ? -57.439 -29.150 -28.069 1.00 43.25 215 ARG A N 1
ATOM 1664 C CA . ARG A 1 215 ? -58.414 -29.797 -27.171 1.00 43.25 215 ARG A CA 1
ATOM 1665 C C . ARG A 1 215 ? -57.783 -30.073 -25.789 1.00 43.25 215 ARG A C 1
ATOM 1667 O O . ARG A 1 215 ? -56.703 -30.659 -25.757 1.00 43.25 215 ARG A O 1
ATOM 1674 N N . PRO A 1 216 ? -58.405 -29.679 -24.658 1.00 43.44 216 PRO A N 1
ATOM 1675 C CA . PRO A 1 216 ? -57.872 -29.953 -23.315 1.00 43.44 216 PRO A CA 1
ATOM 1676 C C . PRO A 1 216 ? -57.909 -31.441 -22.922 1.00 43.44 216 PRO A C 1
ATOM 1678 O O . PRO A 1 216 ? -58.766 -32.189 -23.394 1.00 43.44 216 PRO A O 1
ATOM 1681 N N . ALA A 1 217 ? -57.016 -31.851 -22.013 1.00 40.91 217 ALA A N 1
ATOM 1682 C CA . ALA A 1 217 ? -56.934 -33.217 -21.482 1.00 40.91 217 ALA A CA 1
ATOM 1683 C C . ALA A 1 217 ? -57.691 -33.399 -20.135 1.00 40.91 217 ALA A C 1
ATOM 1685 O O . ALA A 1 217 ? -57.890 -32.411 -19.421 1.00 40.91 217 ALA A O 1
ATOM 1686 N N . PRO A 1 218 ? -58.128 -34.625 -19.763 1.00 40.31 218 PRO A N 1
ATOM 1687 C CA . PRO A 1 218 ? -59.092 -34.846 -18.672 1.00 40.31 218 PRO A CA 1
ATOM 1688 C C . PRO A 1 218 ? -58.467 -35.103 -17.284 1.00 40.31 218 PRO A C 1
ATOM 1690 O O . PRO A 1 218 ? -57.271 -35.357 -17.152 1.00 40.31 218 PRO A O 1
ATOM 1693 N N . LYS A 1 219 ? -59.310 -35.101 -16.237 1.00 46.12 219 LYS A N 1
ATOM 1694 C CA . LYS A 1 219 ? -58.948 -35.497 -14.859 1.00 46.12 219 LYS A CA 1
ATOM 1695 C C . LYS A 1 219 ? -59.083 -37.021 -14.632 1.00 46.12 219 LYS A C 1
ATOM 1697 O O . LYS A 1 219 ? -60.003 -37.612 -15.196 1.00 46.12 219 LYS A O 1
ATOM 1702 N N . PRO A 1 220 ? -58.259 -37.643 -13.762 1.00 51.84 220 PRO A N 1
ATOM 1703 C CA . PRO A 1 220 ? -58.456 -39.026 -13.300 1.00 51.84 220 PRO A CA 1
ATOM 1704 C C . PRO A 1 220 ? -59.694 -39.214 -12.385 1.00 51.84 220 PRO A C 1
ATOM 1706 O O . PRO A 1 220 ? -60.154 -38.237 -11.788 1.00 51.84 220 PRO A O 1
ATOM 1709 N N . PRO A 1 221 ? -60.223 -40.452 -12.251 1.00 43.75 221 PRO A N 1
ATOM 1710 C CA . PRO A 1 221 ? -61.417 -40.779 -11.457 1.00 43.75 221 PRO A CA 1
ATOM 1711 C C . PRO A 1 221 ? -61.128 -41.045 -9.960 1.00 43.75 221 PRO A C 1
ATOM 1713 O O . PRO A 1 221 ? -59.985 -40.994 -9.512 1.00 43.75 221 PRO A O 1
ATOM 1716 N N . ALA A 1 222 ? -62.183 -41.343 -9.189 1.00 39.16 222 ALA A N 1
ATOM 1717 C CA . ALA A 1 222 ? -62.159 -41.586 -7.739 1.00 39.16 222 ALA A CA 1
ATOM 1718 C C . ALA A 1 222 ? -63.095 -42.753 -7.325 1.00 39.16 222 ALA A C 1
ATOM 1720 O O . ALA A 1 222 ? -63.744 -43.338 -8.191 1.00 39.16 222 ALA A O 1
ATOM 1721 N N . ALA A 1 223 ? -63.220 -42.994 -6.005 1.00 38.31 223 ALA A N 1
ATOM 1722 C CA . ALA A 1 223 ? -64.051 -44.016 -5.326 1.00 38.31 223 ALA A CA 1
ATOM 1723 C C . ALA A 1 223 ? -63.457 -45.456 -5.325 1.00 38.31 223 ALA A C 1
ATOM 1725 O O . ALA A 1 223 ? -62.623 -45.749 -6.182 1.00 38.31 223 ALA A O 1
ATOM 1726 N N . PRO A 1 224 ? -63.844 -46.360 -4.384 1.00 44.84 224 PRO A N 1
ATOM 1727 C CA . PRO A 1 224 ? -64.949 -46.266 -3.416 1.00 44.84 224 PRO A CA 1
ATOM 1728 C C . PRO A 1 224 ? -64.563 -46.309 -1.916 1.00 44.84 224 PRO A C 1
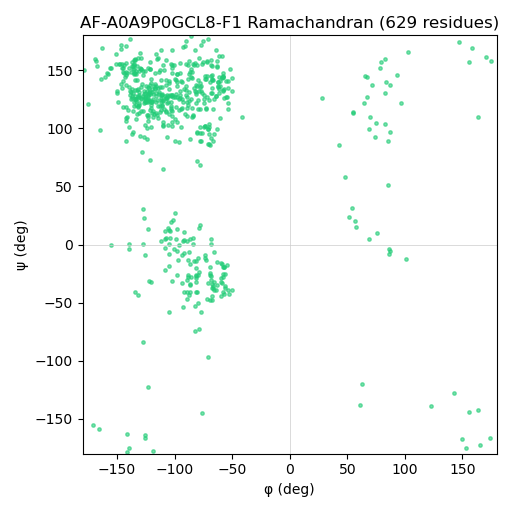ATOM 1730 O O . PRO A 1 224 ? -63.398 -46.345 -1.534 1.00 44.84 224 PRO A O 1
ATOM 1733 N N . VAL A 1 225 ? -65.598 -46.278 -1.069 1.00 38.06 225 VAL A N 1
ATOM 1734 C CA . VAL A 1 225 ? -65.611 -46.293 0.410 1.00 38.06 225 VAL A CA 1
ATOM 1735 C C . VAL A 1 225 ? -66.424 -47.512 0.877 1.00 38.06 225 VAL A C 1
ATOM 1737 O O . VAL A 1 225 ? -67.363 -47.842 0.161 1.00 38.06 225 VAL A O 1
ATOM 1740 N N . VAL A 1 226 ? -66.149 -48.114 2.057 1.00 34.75 226 VAL A N 1
ATOM 1741 C CA . VAL A 1 226 ? -67.173 -48.703 2.977 1.00 34.75 226 VAL A CA 1
ATOM 1742 C C . VAL A 1 226 ? -66.590 -49.225 4.326 1.00 34.75 226 VAL A C 1
ATOM 1744 O O . VAL A 1 226 ? -65.728 -50.089 4.359 1.00 34.75 226 VAL A O 1
ATOM 1747 N N . GLN A 1 227 ? -67.102 -48.648 5.427 1.00 31.41 227 GLN A N 1
ATOM 1748 C CA . GLN A 1 227 ? -67.486 -49.208 6.752 1.00 31.41 227 GLN A CA 1
ATOM 1749 C C . GLN A 1 227 ? -66.544 -50.038 7.689 1.00 31.41 227 GLN A C 1
ATOM 1751 O O . GLN A 1 227 ? -66.338 -51.227 7.509 1.00 31.41 227 GLN A O 1
ATOM 1756 N N . HIS A 1 228 ? -66.228 -49.406 8.839 1.00 34.53 228 HIS A N 1
ATOM 1757 C CA . HIS A 1 228 ? -66.534 -49.803 10.245 1.00 34.53 228 HIS A CA 1
ATOM 1758 C C . HIS A 1 228 ? -65.886 -50.980 11.043 1.00 34.53 228 HIS A C 1
ATOM 1760 O O . HIS A 1 228 ? -65.916 -52.138 10.660 1.00 34.53 228 HIS A O 1
ATOM 1766 N N . GLN A 1 229 ? -65.593 -50.618 12.313 1.00 31.16 229 GLN A N 1
ATOM 1767 C CA . GLN A 1 229 ? -65.796 -51.333 13.604 1.00 31.16 229 GLN A CA 1
ATOM 1768 C C . GLN A 1 229 ? -64.680 -52.164 14.309 1.00 31.16 229 GLN A C 1
ATOM 1770 O O . GLN A 1 229 ? -64.230 -53.205 13.859 1.00 31.16 229 GLN A O 1
ATOM 1775 N N . ASN A 1 230 ? -64.416 -51.719 15.552 1.00 30.39 230 ASN A N 1
ATOM 1776 C CA . ASN A 1 230 ? -64.302 -52.480 16.814 1.00 30.39 230 ASN A CA 1
ATOM 1777 C C . ASN A 1 230 ? -63.084 -53.382 17.162 1.00 30.39 230 ASN A C 1
ATOM 1779 O O . ASN A 1 230 ? -63.184 -54.602 17.178 1.00 30.39 230 ASN A O 1
ATOM 1783 N N . SER A 1 231 ? -62.127 -52.751 17.865 1.00 29.45 231 SER A N 1
ATOM 1784 C CA . SER A 1 231 ? -61.770 -53.066 19.279 1.00 29.45 231 SER A CA 1
ATOM 1785 C C . SER A 1 231 ? -60.809 -54.223 19.663 1.00 29.45 231 SER A C 1
ATOM 1787 O O . SER A 1 231 ? -60.636 -55.206 18.959 1.00 29.45 231 SER A O 1
ATOM 1789 N N . THR A 1 232 ? -60.272 -54.094 20.892 1.00 30.95 232 THR A N 1
ATOM 1790 C CA . THR A 1 232 ? -59.557 -55.072 21.757 1.00 30.95 232 THR A CA 1
ATOM 1791 C C . THR A 1 232 ? -58.027 -55.282 21.630 1.00 30.95 232 THR A C 1
ATOM 1793 O O . THR A 1 232 ? -57.531 -56.104 20.878 1.00 30.95 232 THR A O 1
ATOM 1796 N N . ASN A 1 233 ? -57.312 -54.576 22.522 1.00 32.66 233 ASN A N 1
ATOM 1797 C CA . ASN A 1 233 ? -56.418 -55.100 23.578 1.00 32.66 233 ASN A CA 1
ATOM 1798 C C . ASN A 1 233 ? -55.119 -55.897 23.280 1.00 32.66 233 ASN A C 1
ATOM 1800 O O . ASN A 1 233 ? -55.170 -57.063 22.915 1.00 32.66 233 ASN A O 1
ATOM 1804 N N . THR A 1 234 ? -54.005 -55.331 23.797 1.00 34.22 234 THR A N 1
ATOM 1805 C CA . THR A 1 234 ? -52.877 -55.986 24.534 1.00 34.22 234 THR A CA 1
ATOM 1806 C C . THR A 1 234 ? -51.976 -56.994 23.793 1.00 34.22 234 THR A C 1
ATOM 1808 O O . THR A 1 234 ? -52.462 -57.782 23.003 1.00 34.22 234 THR A O 1
ATOM 1811 N N . LEU A 1 235 ? -50.661 -57.134 24.029 1.00 38.81 235 LEU A N 1
ATOM 1812 C CA . LEU A 1 235 ? -49.578 -56.428 24.765 1.00 38.81 235 LEU A CA 1
ATOM 1813 C C . LEU A 1 235 ? -48.241 -56.995 24.186 1.00 38.81 235 LEU A C 1
ATOM 1815 O O . LEU A 1 235 ? -48.279 -57.998 23.481 1.00 38.81 235 LEU A O 1
ATOM 1819 N N . GLY A 1 236 ? -47.024 -56.492 24.420 1.00 32.03 236 GLY A N 1
ATOM 1820 C CA . GLY A 1 236 ? -46.500 -55.363 25.203 1.00 32.03 236 GLY A CA 1
ATOM 1821 C C . GLY A 1 236 ? -44.955 -55.461 25.265 1.00 32.03 236 GLY A C 1
ATOM 1822 O O . GLY A 1 236 ? -44.406 -56.525 24.999 1.00 32.03 236 GLY A O 1
ATOM 1823 N N . SER A 1 237 ? -44.173 -54.426 25.586 1.00 32.06 237 SER A N 1
ATOM 1824 C CA . SER A 1 237 ? -44.540 -53.051 25.968 1.00 32.06 237 SER A CA 1
ATOM 1825 C C . SER A 1 237 ? -43.861 -52.025 25.021 1.00 32.06 237 SER A C 1
ATOM 1827 O O . SER A 1 237 ? -44.134 -52.118 23.831 1.00 32.06 237 SER A O 1
ATOM 1829 N N . SER A 1 238 ? -43.034 -51.018 25.348 1.00 35.28 238 SER A N 1
ATOM 1830 C CA . SER A 1 238 ? -42.343 -50.575 26.575 1.00 35.28 238 SER A CA 1
ATOM 1831 C C . SER A 1 238 ? -42.221 -49.037 26.629 1.00 35.28 238 SER A C 1
ATOM 1833 O O . SER A 1 238 ? -42.479 -48.341 25.652 1.00 35.28 238 SER A O 1
ATOM 1835 N N . TYR A 1 239 ? -41.829 -48.535 27.802 1.00 34.28 239 TYR A N 1
ATOM 1836 C CA . TYR A 1 239 ? -41.702 -47.130 28.226 1.00 34.28 239 TYR A CA 1
ATOM 1837 C C . TYR A 1 239 ? -41.089 -46.167 27.172 1.00 34.28 239 TYR A C 1
ATOM 1839 O O . TYR A 1 239 ? -39.943 -46.357 26.776 1.00 34.28 239 TYR A O 1
ATOM 1847 N N . THR A 1 240 ? -41.839 -45.234 26.552 1.00 35.09 240 THR A N 1
ATOM 1848 C CA . THR A 1 240 ? -42.447 -43.957 27.050 1.00 35.09 240 THR A CA 1
ATOM 1849 C C . THR A 1 240 ? -41.421 -42.823 27.241 1.00 35.09 240 THR A C 1
ATOM 1851 O O . THR A 1 240 ? -40.598 -42.896 28.144 1.00 35.09 240 THR A O 1
ATOM 1854 N N . SER A 1 241 ? -41.366 -41.823 26.343 1.00 38.12 241 SER A N 1
ATOM 1855 C CA . SER A 1 241 ? -42.080 -40.512 26.390 1.00 38.12 241 SER A CA 1
ATOM 1856 C C . SER A 1 241 ? -41.254 -39.382 27.044 1.00 38.12 241 SER A C 1
ATOM 1858 O O . SER A 1 241 ? -40.542 -39.653 28.000 1.00 38.12 241 SER A O 1
ATOM 1860 N N . GLY A 1 242 ? -41.330 -38.109 26.635 1.00 35.56 242 GLY A N 1
ATOM 1861 C CA . GLY A 1 242 ? -42.219 -37.480 25.645 1.00 35.56 242 GLY A CA 1
ATOM 1862 C C . GLY A 1 242 ? -41.751 -36.071 25.225 1.00 35.56 242 GLY A C 1
ATOM 1863 O O . GLY A 1 242 ? -40.572 -35.754 25.343 1.00 35.56 242 GLY A O 1
ATOM 1864 N N . LEU A 1 243 ? -42.669 -35.255 24.695 1.00 50.78 243 LEU A N 1
ATOM 1865 C CA . LEU A 1 243 ? -42.411 -33.897 24.181 1.00 50.78 243 LEU A CA 1
ATOM 1866 C C . LEU A 1 243 ? -42.330 -32.845 25.304 1.00 50.78 243 LEU A C 1
ATOM 1868 O O . LEU A 1 243 ? -43.148 -32.878 26.219 1.00 50.78 243 LEU A O 1
ATOM 1872 N N . ASP A 1 244 ? -41.418 -31.878 25.165 1.00 37.62 244 ASP A N 1
ATOM 1873 C CA . ASP A 1 244 ? -41.277 -30.677 26.010 1.00 37.62 244 ASP A CA 1
ATOM 1874 C C . ASP A 1 244 ? -40.547 -29.573 25.193 1.00 37.62 244 ASP A C 1
ATOM 1876 O O . ASP A 1 244 ? -39.793 -29.904 24.277 1.00 37.62 244 ASP A O 1
ATOM 1880 N N . GLY A 1 245 ? -40.724 -28.261 25.399 1.00 39.22 245 GLY A N 1
ATOM 1881 C CA . GLY A 1 245 ? -41.553 -27.566 26.389 1.00 39.22 245 GLY A CA 1
ATOM 1882 C C . GLY A 1 245 ? -41.710 -26.065 26.090 1.00 39.22 245 GLY A C 1
ATOM 1883 O O . GLY A 1 245 ? -40.866 -25.451 25.438 1.00 39.22 245 GLY A O 1
ATOM 1884 N N . VAL A 1 246 ? -42.812 -25.471 26.557 1.00 42.53 246 VAL A N 1
ATOM 1885 C CA . VAL A 1 246 ? -43.159 -24.039 26.402 1.00 42.53 246 VAL A CA 1
ATOM 1886 C C . VAL A 1 246 ? -42.282 -23.164 27.325 1.00 42.53 246 VAL A C 1
ATOM 1888 O O . VAL A 1 246 ? -41.992 -23.589 28.444 1.00 42.53 246 VAL A O 1
ATOM 1891 N N . PRO A 1 247 ? -41.870 -21.937 26.931 1.00 38.59 247 PRO A N 1
ATOM 1892 C CA . PRO A 1 247 ? -41.111 -21.044 27.811 1.00 38.59 247 PRO A CA 1
ATOM 1893 C C . PRO A 1 247 ? -41.880 -20.674 29.089 1.00 38.59 247 PRO A C 1
ATOM 1895 O O . PRO A 1 247 ? -43.063 -20.336 29.061 1.00 38.59 247 PRO A O 1
ATOM 1898 N N . PHE A 1 248 ? -41.173 -20.701 30.216 1.00 44.25 248 PHE A N 1
ATOM 1899 C CA . PHE A 1 248 ? -41.720 -20.463 31.550 1.00 44.25 248 PHE A CA 1
ATOM 1900 C C . PHE A 1 248 ? -41.897 -18.968 31.868 1.00 44.25 248 PHE A C 1
ATOM 1902 O O . PHE A 1 248 ? -40.996 -18.156 31.666 1.00 44.25 248 PHE A O 1
ATOM 1909 N N . VAL A 1 249 ? -43.043 -18.624 32.464 1.00 53.34 249 VAL A N 1
ATOM 1910 C CA . VAL A 1 249 ? -43.318 -17.316 33.080 1.00 53.34 249 VAL A CA 1
ATOM 1911 C C . VAL A 1 249 ? -43.672 -17.547 34.549 1.00 53.34 249 VAL A C 1
ATOM 1913 O O . VAL A 1 249 ? -44.512 -18.389 34.864 1.00 53.34 249 VAL A O 1
ATOM 1916 N N . VAL A 1 250 ? -43.019 -16.823 35.460 1.00 48.16 250 VAL A N 1
ATOM 1917 C CA . VAL A 1 250 ? -43.225 -16.986 36.909 1.00 48.16 250 VAL A CA 1
ATOM 1918 C C . VAL A 1 250 ? -44.524 -16.303 37.345 1.00 48.16 250 VAL A C 1
ATOM 1920 O O . VAL A 1 250 ? -44.814 -15.176 36.950 1.00 48.16 250 VAL A O 1
ATOM 1923 N N . ASN A 1 251 ? -45.308 -16.987 38.181 1.00 44.59 251 ASN A N 1
ATOM 1924 C CA . ASN A 1 251 ? -46.581 -16.487 38.699 1.00 44.59 251 ASN A CA 1
ATOM 1925 C C . ASN A 1 251 ? -46.365 -15.259 39.622 1.00 44.59 251 ASN A C 1
ATOM 1927 O O . ASN A 1 251 ? -45.651 -15.388 40.621 1.00 44.59 251 ASN A O 1
ATOM 1931 N N . PRO A 1 252 ? -47.013 -14.099 39.366 1.00 51.31 252 PRO A N 1
ATOM 1932 C CA . PRO A 1 252 ? -46.856 -12.885 40.176 1.00 51.31 252 PRO A CA 1
ATOM 1933 C C . PRO A 1 252 ? -47.170 -13.037 41.673 1.00 51.31 252 PRO A C 1
ATOM 1935 O O . PRO A 1 252 ? -46.704 -12.231 42.474 1.00 51.31 252 PRO A O 1
ATOM 1938 N N . LYS A 1 253 ? -47.910 -14.077 42.085 1.00 38.38 253 LYS A N 1
ATOM 1939 C CA . LYS A 1 253 ? -48.229 -14.347 43.501 1.00 38.38 253 LYS A CA 1
ATOM 1940 C C . LYS A 1 253 ? -47.028 -14.776 44.365 1.00 38.38 253 LYS A C 1
ATOM 1942 O O . LYS A 1 253 ? -47.208 -14.989 45.558 1.00 38.38 253 LYS A O 1
ATOM 1947 N N . PHE A 1 254 ? -45.823 -14.869 43.797 1.00 45.38 254 PHE A N 1
ATOM 1948 C CA . PHE A 1 254 ? -44.572 -15.111 44.530 1.00 45.38 254 PHE A CA 1
ATOM 1949 C C . PHE A 1 254 ? -43.679 -13.858 44.680 1.00 45.38 254 PHE A C 1
ATOM 1951 O O . PHE A 1 254 ? -42.518 -13.981 45.062 1.00 45.38 254 PHE A O 1
ATOM 1958 N N . LEU A 1 255 ? -44.191 -12.650 44.394 1.00 49.69 255 LEU A N 1
ATOM 1959 C CA . LEU A 1 255 ? -43.437 -11.385 44.456 1.00 49.69 255 LEU A CA 1
ATOM 1960 C C . LEU A 1 255 ? -43.878 -10.467 45.616 1.00 49.69 255 LEU A C 1
ATOM 1962 O O . LEU A 1 255 ? -44.365 -9.360 45.401 1.00 49.69 255 LEU A O 1
ATOM 1966 N N . THR A 1 256 ? -43.668 -10.917 46.856 1.00 36.22 256 THR A N 1
ATOM 1967 C CA . THR A 1 256 ? -43.821 -10.125 48.099 1.00 36.22 256 THR A CA 1
ATOM 1968 C C . THR A 1 256 ? -42.849 -10.654 49.164 1.00 36.22 256 THR A C 1
ATOM 1970 O O . THR A 1 256 ? -42.849 -11.858 49.399 1.00 36.22 256 THR A O 1
ATOM 1973 N N . GLY A 1 257 ? -42.029 -9.877 49.879 1.00 32.81 257 GLY A N 1
ATOM 1974 C CA . GLY A 1 257 ? -41.670 -8.452 49.786 1.00 32.81 257 GLY A CA 1
ATOM 1975 C C . GLY A 1 257 ? -40.161 -8.278 50.089 1.00 32.81 257 GLY A C 1
ATOM 1976 O O . GLY A 1 257 ? -39.428 -9.259 50.052 1.00 32.81 257 GLY A O 1
ATOM 1977 N N . SER A 1 258 ? -39.619 -7.098 50.398 1.00 30.62 258 SER A N 1
ATOM 1978 C CA . SER A 1 258 ? -40.243 -5.883 50.941 1.00 30.62 258 SER A CA 1
ATOM 1979 C C . SER A 1 258 ? -39.795 -4.592 50.238 1.00 30.62 258 SER A C 1
ATOM 1981 O O . SER A 1 258 ? -38.706 -4.504 49.677 1.00 30.62 258 SER A O 1
ATOM 1983 N N . THR A 1 259 ? -40.648 -3.570 50.312 1.00 32.09 259 THR A N 1
ATOM 1984 C CA . THR A 1 259 ? -40.404 -2.200 49.837 1.00 32.09 259 THR A CA 1
ATOM 1985 C C . THR A 1 259 ? -40.301 -1.225 51.008 1.00 32.09 259 THR A C 1
ATOM 1987 O O . THR A 1 259 ? -41.107 -1.297 51.936 1.00 32.09 259 THR A O 1
ATOM 1990 N N . SER A 1 260 ? -39.394 -0.255 50.917 1.00 29.50 260 SER A N 1
ATOM 1991 C CA . SER A 1 260 ? -39.527 1.050 51.575 1.00 29.50 260 SER A CA 1
ATOM 1992 C C . SER A 1 260 ? -38.804 2.116 50.745 1.00 29.50 260 SER A C 1
ATOM 1994 O O . SER A 1 260 ? -37.701 1.895 50.247 1.00 29.50 260 SER A O 1
ATOM 1996 N N . ASP A 1 261 ? -39.476 3.239 50.513 1.00 30.97 261 ASP A N 1
ATOM 1997 C CA . ASP A 1 261 ? -39.160 4.168 49.425 1.00 30.97 261 ASP A CA 1
ATOM 1998 C C . ASP A 1 261 ? -37.993 5.121 49.717 1.00 30.97 261 ASP A C 1
ATOM 2000 O O . ASP A 1 261 ? -37.810 5.566 50.854 1.00 30.97 261 ASP A O 1
ATOM 2004 N N . ARG A 1 262 ? -37.333 5.594 48.647 1.00 26.53 262 ARG A N 1
ATOM 2005 C CA . ARG A 1 262 ? -37.405 7.019 48.247 1.00 26.53 262 ARG A CA 1
ATOM 2006 C C . ARG A 1 262 ? -36.794 7.293 46.867 1.00 26.53 262 ARG A C 1
ATOM 2008 O O . ARG A 1 262 ? -36.015 6.506 46.340 1.00 26.53 262 ARG A O 1
ATOM 2015 N N . ASN A 1 263 ? -37.202 8.422 46.289 1.00 27.53 263 ASN A N 1
ATOM 2016 C CA . ASN A 1 263 ? -36.762 8.920 44.983 1.00 27.53 263 ASN A CA 1
ATOM 2017 C C . ASN A 1 263 ? -35.281 9.333 44.999 1.00 27.53 263 ASN A C 1
ATOM 2019 O O . ASN A 1 263 ? -34.868 9.948 45.976 1.00 27.53 263 ASN A O 1
ATOM 2023 N N . GLU A 1 264 ? -34.552 9.139 43.889 1.00 25.42 264 GLU A N 1
ATOM 2024 C CA . GLU A 1 264 ? -33.907 10.239 43.135 1.00 25.42 264 GLU A CA 1
ATOM 2025 C C . GLU A 1 264 ? -33.152 9.779 41.866 1.00 25.42 264 GLU A C 1
ATOM 2027 O O . GLU A 1 264 ? -32.638 8.672 41.789 1.00 25.42 264 GLU A O 1
ATOM 2032 N N . THR A 1 265 ? -33.103 10.686 40.881 1.00 26.16 265 THR A N 1
ATOM 2033 C CA . THR A 1 265 ? -32.218 10.805 39.692 1.00 26.16 265 THR A CA 1
ATOM 2034 C C . THR A 1 265 ? -31.577 9.565 39.025 1.00 26.16 265 THR A C 1
ATOM 2036 O O . THR A 1 265 ? -30.769 8.834 39.592 1.00 26.16 265 THR A O 1
ATOM 2039 N N . ASN A 1 266 ? -31.796 9.435 37.708 1.00 26.36 266 ASN A N 1
ATOM 2040 C CA . ASN A 1 266 ? -31.095 8.476 36.842 1.00 26.36 266 ASN A CA 1
ATOM 2041 C C . ASN A 1 266 ? -29.599 8.817 36.663 1.00 26.36 266 ASN A C 1
ATOM 2043 O O . ASN A 1 266 ? -29.225 9.492 35.706 1.00 26.36 266 ASN A O 1
ATOM 2047 N N . ASN A 1 267 ? -28.733 8.268 37.517 1.00 28.97 267 ASN A N 1
ATOM 2048 C CA . ASN A 1 267 ? -27.291 8.174 37.270 1.00 28.97 267 ASN A CA 1
ATOM 2049 C C . ASN A 1 267 ? -26.876 6.701 37.099 1.00 28.97 267 ASN A C 1
ATOM 2051 O O . ASN A 1 267 ? -26.942 5.907 38.038 1.00 28.97 267 ASN A O 1
ATOM 2055 N N . LYS A 1 268 ? -26.433 6.311 35.892 1.00 31.14 268 LYS A N 1
ATOM 2056 C CA . LYS A 1 268 ? -25.958 4.940 35.615 1.00 31.14 268 LYS A CA 1
ATOM 2057 C C . LYS A 1 268 ? -24.615 4.688 36.319 1.00 31.14 268 LYS A C 1
ATOM 2059 O O . LYS A 1 268 ? -23.568 5.111 35.836 1.00 31.14 268 LYS A O 1
ATOM 2064 N N . PHE A 1 269 ? -24.633 3.950 37.429 1.00 25.34 269 PHE A N 1
ATOM 2065 C CA . PHE A 1 269 ? -23.423 3.548 38.159 1.00 25.34 269 PHE A CA 1
ATOM 2066 C C . PHE A 1 269 ? -22.478 2.685 37.299 1.00 25.34 269 PHE A C 1
ATOM 2068 O O . PHE A 1 269 ? -22.736 1.506 37.053 1.00 25.34 269 PHE A O 1
ATOM 2075 N N . SER A 1 270 ? -21.331 3.241 36.892 1.00 30.75 270 SER A N 1
ATOM 2076 C CA . SER A 1 270 ? -20.271 2.479 36.219 1.00 30.75 270 SER A CA 1
ATOM 2077 C C . SER A 1 270 ? -19.513 1.586 37.213 1.00 30.75 270 SER A C 1
ATOM 2079 O O . SER A 1 270 ? -18.903 2.097 38.155 1.00 30.75 270 SER A O 1
ATOM 2081 N N . GLN A 1 271 ? -19.486 0.266 36.996 1.00 27.70 271 GLN A N 1
ATOM 2082 C CA . GLN A 1 271 ? -18.721 -0.660 37.845 1.00 27.70 271 GLN A CA 1
ATOM 2083 C C . GLN A 1 271 ? -17.202 -0.509 37.643 1.00 27.70 271 GLN A C 1
ATOM 2085 O O . GLN A 1 271 ? -16.627 -1.087 36.721 1.00 27.70 271 GLN A O 1
ATOM 2090 N N . VAL A 1 272 ? -16.531 0.212 38.546 1.00 32.75 272 VAL A N 1
ATOM 2091 C CA . VAL A 1 272 ? -15.066 0.376 38.533 1.00 32.75 272 VAL A CA 1
ATOM 2092 C C . VAL A 1 272 ? -14.368 -0.930 38.936 1.00 32.75 272 VAL A C 1
ATOM 2094 O O . VAL A 1 272 ? -14.226 -1.247 40.119 1.00 32.75 272 VAL A O 1
ATOM 2097 N N . LYS A 1 273 ? -13.888 -1.693 37.948 1.00 33.75 273 LYS A N 1
ATOM 2098 C CA . LYS A 1 273 ? -13.117 -2.927 38.168 1.00 33.75 273 LYS A CA 1
ATOM 2099 C C . LYS A 1 273 ? -11.635 -2.606 38.374 1.00 33.75 273 LYS A C 1
ATOM 2101 O O . LYS A 1 273 ? -10.935 -2.217 37.447 1.00 33.75 273 LYS A O 1
ATOM 2106 N N . ARG A 1 274 ? -11.142 -2.791 39.604 1.00 35.56 274 ARG A N 1
ATOM 2107 C CA . ARG A 1 274 ? -9.725 -2.591 39.959 1.00 35.56 274 ARG A CA 1
ATOM 2108 C C . ARG A 1 274 ? -8.870 -3.741 39.418 1.00 35.56 274 ARG A C 1
ATOM 2110 O O . ARG A 1 274 ? -9.161 -4.903 39.696 1.00 35.56 274 ARG A O 1
ATOM 2117 N N . LYS A 1 275 ? -7.793 -3.423 38.696 1.00 35.75 275 LYS A N 1
ATOM 2118 C CA . LYS A 1 275 ? -6.930 -4.400 38.013 1.00 35.75 275 LYS A CA 1
ATOM 2119 C C . LYS A 1 275 ? -5.464 -4.135 38.344 1.00 35.75 275 LYS A C 1
ATOM 2121 O O . LYS A 1 275 ? -4.949 -3.058 38.066 1.00 35.75 275 LYS A O 1
ATOM 2126 N N . ILE A 1 276 ? -4.794 -5.117 38.944 1.00 31.70 276 ILE A N 1
ATOM 2127 C CA . ILE A 1 276 ? -3.373 -5.022 39.300 1.00 31.70 276 ILE A CA 1
ATOM 2128 C C . ILE A 1 276 ? -2.545 -5.525 38.112 1.00 31.70 276 ILE A C 1
ATOM 2130 O O . ILE A 1 276 ? -2.719 -6.664 37.679 1.00 31.70 276 ILE A O 1
ATOM 2134 N N . ARG A 1 277 ? -1.638 -4.691 37.594 1.00 35.22 277 ARG A N 1
ATOM 2135 C CA . ARG A 1 277 ? -0.588 -5.103 36.650 1.00 35.22 277 ARG A CA 1
ATOM 2136 C C . ARG A 1 277 ? 0.748 -5.167 37.398 1.00 35.22 277 ARG A C 1
ATOM 2138 O O . ARG A 1 277 ? 1.047 -4.284 38.195 1.00 35.22 277 ARG A O 1
ATOM 2145 N N . PHE A 1 278 ? 1.550 -6.191 37.122 1.00 34.97 278 PHE A N 1
ATOM 2146 C CA . PHE A 1 278 ? 2.936 -6.285 37.585 1.00 34.97 278 PHE A CA 1
ATOM 2147 C C . PHE A 1 278 ? 3.860 -5.927 36.419 1.00 34.97 278 PHE A C 1
ATOM 2149 O O . PHE A 1 278 ? 3.717 -6.501 35.340 1.00 34.97 278 PHE A O 1
ATOM 2156 N N . SER A 1 279 ? 4.804 -5.010 36.624 1.00 34.12 279 SER A N 1
ATOM 2157 C CA . SER A 1 279 ? 5.946 -4.834 35.723 1.00 34.12 279 SER A CA 1
ATOM 2158 C C . SER A 1 279 ? 7.166 -5.558 36.291 1.00 34.12 279 SER A C 1
ATOM 2160 O O . SER A 1 279 ? 7.347 -5.656 37.505 1.00 34.12 279 SER A O 1
ATOM 2162 N N . ILE A 1 280 ? 7.997 -6.088 35.397 1.00 36.62 280 ILE A N 1
ATOM 2163 C CA . ILE A 1 280 ? 9.262 -6.746 35.724 1.00 36.62 280 ILE A CA 1
ATOM 2164 C C . ILE A 1 280 ? 10.354 -5.999 34.942 1.00 36.62 280 ILE A C 1
ATOM 2166 O O . ILE A 1 280 ? 10.174 -5.805 33.737 1.00 36.62 280 ILE A O 1
ATOM 2170 N N . PRO A 1 281 ? 11.449 -5.540 35.580 1.00 34.09 281 PRO A N 1
ATOM 2171 C CA . PRO A 1 281 ? 12.544 -4.876 34.877 1.00 34.09 281 PRO A CA 1
ATOM 2172 C C . PRO A 1 281 ? 13.161 -5.765 33.789 1.00 34.09 281 PRO A C 1
ATOM 2174 O O . PRO A 1 281 ? 13.316 -6.972 33.968 1.00 34.09 281 PRO A O 1
ATOM 2177 N N . SER A 1 282 ? 13.574 -5.160 32.676 1.00 38.22 282 SER A N 1
ATOM 2178 C CA . SER A 1 282 ? 14.065 -5.849 31.469 1.00 38.22 282 SER A CA 1
ATOM 2179 C C . SER A 1 282 ? 15.277 -6.771 31.682 1.00 38.22 282 SER A C 1
ATOM 2181 O O . SER A 1 282 ? 15.493 -7.674 30.879 1.00 38.22 282 SER A O 1
ATOM 2183 N N . ASN A 1 283 ? 16.029 -6.602 32.775 1.00 35.53 283 ASN A N 1
ATOM 2184 C CA . ASN A 1 283 ? 17.193 -7.431 33.116 1.00 35.53 283 ASN A CA 1
ATOM 2185 C C . ASN A 1 283 ? 16.869 -8.634 34.035 1.00 35.53 283 ASN A C 1
ATOM 2187 O O . ASN A 1 283 ? 17.779 -9.352 34.454 1.00 35.53 283 ASN A O 1
ATOM 2191 N N . SER A 1 284 ? 15.602 -8.879 34.388 1.00 35.72 284 SER A N 1
ATOM 2192 C CA . SER A 1 284 ? 15.215 -9.955 35.314 1.00 35.72 284 SER A CA 1
ATOM 2193 C C . SER A 1 284 ? 15.058 -11.318 34.623 1.00 35.72 284 SER A C 1
ATOM 2195 O O . SER A 1 284 ? 14.093 -11.555 33.898 1.00 35.72 284 SER A O 1
ATOM 2197 N N . ARG A 1 285 ? 15.959 -12.269 34.909 1.00 33.78 285 ARG A N 1
ATOM 2198 C CA . ARG A 1 285 ? 15.811 -13.676 34.487 1.00 33.78 285 ARG A CA 1
ATOM 2199 C C . ARG A 1 285 ? 14.876 -14.437 35.435 1.00 33.78 285 ARG A C 1
ATOM 2201 O O . ARG A 1 285 ? 15.162 -14.544 36.623 1.00 33.78 285 ARG A O 1
ATOM 2208 N N . ILE A 1 286 ? 13.792 -15.006 34.905 1.00 37.41 286 ILE A N 1
ATOM 2209 C CA . ILE A 1 286 ? 12.859 -15.860 35.658 1.00 37.41 286 ILE A CA 1
ATOM 2210 C C . ILE A 1 286 ? 13.256 -17.328 35.464 1.00 37.41 286 ILE A C 1
ATOM 2212 O O . ILE A 1 286 ? 13.181 -17.845 34.352 1.00 37.41 286 ILE A O 1
ATOM 2216 N N . ALA A 1 287 ? 13.641 -18.013 36.542 1.00 29.86 287 ALA A N 1
ATOM 2217 C CA . ALA A 1 287 ? 13.857 -19.459 36.538 1.00 29.86 287 ALA A CA 1
ATOM 2218 C C . ALA A 1 287 ? 12.581 -20.186 36.996 1.00 29.86 287 ALA A C 1
ATOM 2220 O O . ALA A 1 287 ? 12.139 -20.010 38.130 1.00 29.86 287 ALA A O 1
ATOM 2221 N N . ILE A 1 288 ? 11.994 -21.012 36.125 1.00 31.77 288 ILE A N 1
ATOM 2222 C CA . ILE A 1 288 ? 10.818 -21.835 36.444 1.00 31.77 288 ILE A CA 1
ATOM 2223 C C . ILE A 1 288 ? 11.271 -23.287 36.609 1.00 31.77 288 ILE A C 1
ATOM 2225 O O . ILE A 1 288 ? 11.496 -23.989 35.625 1.00 31.77 288 ILE A O 1
ATOM 2229 N N . PHE A 1 289 ? 11.388 -23.749 37.854 1.00 30.70 289 PHE A N 1
ATOM 2230 C CA . PHE A 1 289 ? 11.650 -25.158 38.147 1.00 30.70 289 PHE A CA 1
ATOM 2231 C C . PHE A 1 289 ? 10.341 -25.937 38.275 1.00 30.70 289 PHE A C 1
ATOM 2233 O O . PHE A 1 289 ? 9.539 -25.688 39.173 1.00 30.70 289 PHE A O 1
ATOM 2240 N N . SER A 1 290 ? 10.146 -26.913 37.389 1.00 28.77 290 SER A N 1
ATOM 2241 C CA . SER A 1 290 ? 9.061 -27.888 37.496 1.00 28.77 290 SER A CA 1
ATOM 2242 C C . SER A 1 290 ? 9.496 -29.076 38.359 1.00 28.77 290 SER A C 1
ATOM 2244 O O . SER A 1 290 ? 10.474 -29.754 38.045 1.00 28.77 290 SER A O 1
ATOM 2246 N N . ARG A 1 291 ? 8.742 -29.358 39.425 1.00 31.12 291 ARG A N 1
ATOM 2247 C CA . ARG A 1 291 ? 8.671 -30.681 40.063 1.00 31.12 291 ARG A CA 1
ATOM 2248 C C . ARG A 1 291 ? 7.207 -31.085 40.211 1.00 31.12 291 ARG A C 1
ATOM 2250 O O . ARG A 1 291 ? 6.313 -30.242 40.236 1.00 31.12 291 ARG A O 1
ATOM 2257 N N . THR A 1 292 ? 6.971 -32.389 40.183 1.00 39.47 292 THR A N 1
ATOM 2258 C CA . THR A 1 292 ? 5.732 -32.947 39.638 1.00 39.47 292 THR A CA 1
ATOM 2259 C C . THR A 1 292 ? 4.591 -33.071 40.651 1.00 39.47 292 THR A C 1
ATOM 2261 O O . THR A 1 292 ? 4.793 -33.506 41.776 1.00 39.47 292 THR A O 1
ATOM 2264 N N . TYR A 1 293 ? 3.377 -32.805 40.156 1.00 37.28 293 TYR A N 1
ATOM 2265 C CA . TYR A 1 293 ? 2.058 -33.114 40.726 1.00 37.28 293 TYR A CA 1
ATOM 2266 C C . TYR A 1 293 ? 1.589 -32.409 42.023 1.00 37.28 293 TYR A C 1
ATOM 2268 O O . TYR A 1 293 ? 2.169 -32.512 43.093 1.00 37.28 293 TYR A O 1
ATOM 2276 N N . ARG A 1 294 ? 0.383 -31.827 41.889 1.00 33.56 294 ARG A N 1
ATOM 2277 C CA . ARG A 1 294 ? -0.554 -31.301 42.906 1.00 33.56 294 ARG A CA 1
ATOM 2278 C C . ARG A 1 294 ? -0.184 -30.018 43.690 1.00 33.56 294 ARG A C 1
ATOM 2280 O O . ARG A 1 294 ? 0.478 -30.039 44.717 1.00 33.56 294 ARG A O 1
ATOM 2287 N N . THR A 1 295 ? -0.954 -28.976 43.342 1.00 33.00 295 THR A N 1
ATOM 2288 C CA . THR A 1 295 ? -1.434 -27.836 44.167 1.00 33.00 295 THR A CA 1
ATOM 2289 C C . THR A 1 295 ? -0.531 -26.616 44.417 1.00 33.00 295 THR A C 1
ATOM 2291 O O . THR A 1 295 ? 0.570 -26.726 44.928 1.00 33.00 295 THR A O 1
ATOM 2294 N N . LYS A 1 296 ? -1.134 -25.435 44.173 1.00 30.92 296 LYS A N 1
ATOM 2295 C CA . LYS A 1 296 ? -0.773 -24.060 44.596 1.00 30.92 296 LYS A CA 1
ATOM 2296 C C . LYS A 1 296 ? 0.641 -23.549 44.262 1.00 30.92 296 LYS A C 1
ATOM 2298 O O . LYS A 1 296 ? 1.639 -23.936 44.853 1.00 30.92 296 LYS A O 1
ATOM 2303 N N . LEU A 1 297 ? 0.680 -22.535 43.392 1.00 29.95 297 LEU A N 1
ATOM 2304 C CA . LEU A 1 297 ? 1.863 -21.724 43.101 1.00 29.95 297 LEU A CA 1
ATOM 2305 C C . LEU A 1 297 ? 2.218 -20.826 44.305 1.00 29.95 297 LEU A C 1
ATOM 2307 O O . LEU A 1 297 ? 1.680 -19.728 44.443 1.00 29.95 297 LEU A O 1
ATOM 2311 N N . PHE A 1 298 ? 3.126 -21.279 45.168 1.00 29.89 298 PHE A N 1
ATOM 2312 C CA . PHE A 1 298 ? 3.703 -20.454 46.232 1.00 29.89 298 PHE A CA 1
ATOM 2313 C C . PHE A 1 298 ? 4.975 -19.750 45.745 1.00 29.89 298 PHE A C 1
ATOM 2315 O O . PHE A 1 298 ? 6.003 -20.387 45.524 1.00 29.89 298 PHE A O 1
ATOM 2322 N N . ILE A 1 299 ? 4.929 -18.420 45.625 1.00 33.44 299 ILE A N 1
ATOM 2323 C CA . ILE A 1 299 ? 6.127 -17.598 45.406 1.00 33.44 299 ILE A CA 1
ATOM 2324 C C . ILE A 1 299 ? 6.815 -17.395 46.762 1.00 33.44 299 ILE A C 1
ATOM 2326 O O . ILE A 1 299 ? 6.441 -16.510 47.529 1.00 33.44 299 ILE A O 1
ATOM 2330 N N . VAL A 1 300 ? 7.812 -18.228 47.067 1.00 30.88 300 VAL A N 1
ATOM 2331 C CA . VAL A 1 300 ? 8.644 -18.099 48.276 1.00 30.88 300 VAL A CA 1
ATOM 2332 C C . VAL A 1 300 ? 9.965 -17.421 47.918 1.00 30.88 300 VAL A C 1
ATOM 2334 O O . VAL A 1 300 ? 10.955 -18.080 47.611 1.00 30.88 300 VAL A O 1
ATOM 2337 N N . SER A 1 301 ? 9.999 -16.090 47.974 1.00 34.22 301 SER A N 1
ATOM 2338 C CA . SER A 1 301 ? 11.243 -15.322 47.865 1.00 34.22 301 SER A CA 1
ATOM 2339 C C . SER A 1 301 ? 11.906 -15.170 49.240 1.00 34.22 301 SER A C 1
ATOM 2341 O O . SER A 1 301 ? 11.631 -14.210 49.963 1.00 34.22 301 SER A O 1
ATOM 2343 N N . LYS A 1 302 ? 12.793 -16.102 49.610 1.00 32.19 302 LYS A N 1
ATOM 2344 C CA . LYS A 1 302 ? 13.815 -15.841 50.641 1.00 32.19 302 LYS A CA 1
ATOM 2345 C C . LYS A 1 302 ? 15.035 -15.177 49.995 1.00 32.19 302 LYS A C 1
ATOM 2347 O O . LYS A 1 302 ? 15.390 -15.529 48.879 1.00 32.19 302 LYS A O 1
ATOM 2352 N N . GLN A 1 303 ? 15.646 -14.239 50.720 1.00 36.88 303 GLN A N 1
ATOM 2353 C CA . GLN A 1 303 ? 16.896 -13.537 50.399 1.00 36.88 303 GLN A CA 1
ATOM 2354 C C . GLN A 1 303 ? 17.070 -13.067 48.937 1.00 36.88 303 GLN A C 1
ATOM 2356 O O . GLN A 1 303 ? 17.764 -13.696 48.148 1.00 36.88 303 GLN A O 1
ATOM 2361 N N . LEU A 1 304 ? 16.547 -11.874 48.631 1.00 31.94 304 LEU A N 1
ATOM 2362 C CA . LEU A 1 304 ? 17.294 -10.838 47.895 1.00 31.94 304 LEU A CA 1
ATOM 2363 C C . LEU A 1 304 ? 16.571 -9.488 48.026 1.00 31.94 304 LEU A C 1
ATOM 2365 O O . LEU A 1 304 ? 15.587 -9.216 47.341 1.00 31.94 304 LEU A O 1
ATOM 2369 N N . ALA A 1 305 ? 17.047 -8.647 48.946 1.00 32.28 305 ALA A N 1
ATOM 2370 C CA . ALA A 1 305 ? 16.483 -7.326 4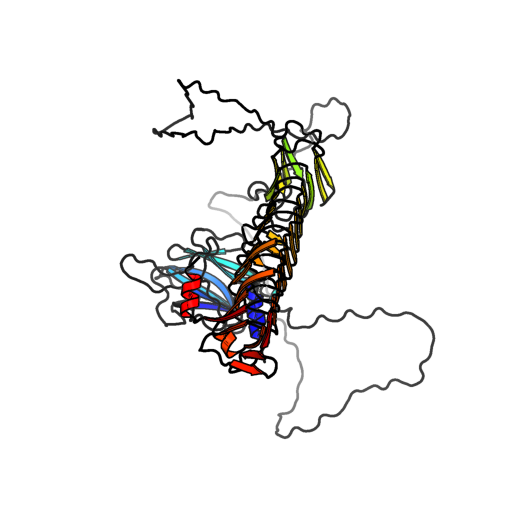9.215 1.00 32.28 305 ALA A CA 1
ATOM 2371 C C . ALA A 1 305 ? 16.983 -6.291 48.188 1.00 32.28 305 ALA A C 1
ATOM 2373 O O . ALA A 1 305 ? 17.807 -5.436 48.495 1.00 32.28 305 ALA A O 1
ATOM 2374 N N . ALA A 1 306 ? 16.486 -6.393 46.954 1.00 33.16 306 ALA A N 1
ATOM 2375 C CA . ALA A 1 306 ? 16.605 -5.347 45.941 1.00 33.16 306 ALA A CA 1
ATOM 2376 C C . ALA A 1 306 ? 15.299 -4.536 45.875 1.00 33.16 306 ALA A C 1
ATOM 2378 O O . ALA A 1 306 ? 14.207 -5.094 46.008 1.00 33.16 306 ALA A O 1
ATOM 2379 N N . ASN A 1 307 ? 15.402 -3.219 45.674 1.00 34.22 307 ASN A N 1
ATOM 2380 C CA . ASN A 1 307 ? 14.280 -2.283 45.802 1.00 34.22 307 ASN A CA 1
ATOM 2381 C C . ASN A 1 307 ? 13.231 -2.431 44.682 1.00 34.22 307 ASN A C 1
ATOM 2383 O O . ASN A 1 307 ? 13.244 -1.698 43.695 1.00 34.22 307 ASN A O 1
ATOM 2387 N N . PHE A 1 308 ? 12.272 -3.343 44.863 1.00 32.19 308 PHE A N 1
ATOM 2388 C CA . PHE A 1 308 ? 11.053 -3.421 44.053 1.00 32.19 308 PHE A CA 1
ATOM 2389 C C . PHE A 1 308 ? 10.111 -2.247 44.368 1.00 32.19 308 PHE A C 1
ATOM 2391 O O . PHE A 1 308 ? 9.191 -2.358 45.184 1.00 32.19 308 PHE A O 1
ATOM 2398 N N . THR A 1 309 ? 10.308 -1.117 43.690 1.00 31.08 309 THR A N 1
ATOM 2399 C CA . THR A 1 309 ? 9.376 0.018 43.696 1.00 31.08 309 THR A CA 1
ATOM 2400 C C . THR A 1 309 ? 8.031 -0.387 43.087 1.00 31.08 309 THR A C 1
ATOM 2402 O O . THR A 1 309 ? 7.849 -0.420 41.870 1.00 31.08 309 THR A O 1
ATOM 2405 N N . ARG A 1 310 ? 7.049 -0.686 43.948 1.00 34.03 310 ARG A N 1
ATOM 2406 C CA . ARG A 1 310 ? 5.662 -0.959 43.542 1.00 34.03 310 ARG A CA 1
ATOM 2407 C C . ARG A 1 310 ? 5.000 0.303 42.970 1.00 34.03 310 ARG A C 1
ATOM 2409 O O . ARG A 1 310 ? 4.337 1.035 43.701 1.00 34.03 310 ARG A O 1
ATOM 2416 N N . LYS A 1 311 ? 5.118 0.539 41.659 1.00 34.69 311 LYS A N 1
ATOM 2417 C CA . LYS A 1 311 ? 4.228 1.478 40.954 1.00 34.69 311 LYS A CA 1
ATOM 2418 C C . LYS A 1 311 ? 2.820 0.880 40.867 1.00 34.69 311 LYS A C 1
ATOM 2420 O O . LYS A 1 311 ? 2.550 0.031 40.022 1.00 34.69 311 LYS A O 1
ATOM 2425 N N . TYR A 1 312 ? 1.926 1.332 41.743 1.00 36.38 312 TYR A N 1
ATOM 2426 C CA . TYR A 1 312 ? 0.495 1.046 41.652 1.00 36.38 312 TYR A CA 1
ATOM 2427 C C . TYR A 1 312 ? -0.141 1.947 40.582 1.00 36.38 312 TYR A C 1
ATOM 2429 O O . TYR A 1 312 ? -0.499 3.083 40.873 1.00 36.38 312 TYR A O 1
ATOM 2437 N N . SER A 1 313 ? -0.296 1.463 39.347 1.00 47.94 313 SER A N 1
ATOM 2438 C CA . SER A 1 313 ? -1.069 2.183 38.326 1.00 47.94 313 SER A CA 1
ATOM 2439 C C . SER A 1 313 ? -2.574 1.960 38.519 1.00 47.94 313 SER A C 1
ATOM 2441 O O . SER A 1 313 ? -3.088 0.843 38.407 1.00 47.94 313 SER A O 1
ATOM 2443 N N . LYS A 1 314 ? -3.300 3.043 38.811 1.00 56.06 314 LYS A N 1
ATOM 2444 C CA . LYS A 1 314 ? -4.765 3.060 38.888 1.00 56.06 314 LYS A CA 1
ATOM 2445 C C . LYS A 1 314 ? -5.329 3.107 37.465 1.00 56.06 314 LYS A C 1
ATOM 2447 O O . LYS A 1 314 ? -5.566 4.179 36.932 1.00 56.06 314 LYS A O 1
ATOM 2452 N N . SER A 1 315 ? -5.550 1.944 36.857 1.00 67.12 315 SER A N 1
ATOM 2453 C CA . SER A 1 315 ? -6.220 1.885 35.551 1.00 67.12 315 SER A CA 1
ATOM 2454 C C . SER A 1 315 ? -7.739 2.044 35.678 1.00 67.12 315 SER A C 1
ATOM 2456 O O . SER A 1 315 ? -8.382 1.397 36.507 1.00 67.12 315 SER A O 1
ATOM 2458 N N . ILE A 1 316 ? -8.299 2.913 34.840 1.00 75.62 316 ILE A N 1
ATOM 2459 C CA . ILE A 1 316 ? -9.731 3.096 34.612 1.00 75.62 316 ILE A CA 1
ATOM 2460 C C . ILE A 1 316 ? -10.129 2.204 33.431 1.00 75.62 316 ILE A C 1
ATOM 2462 O O . ILE A 1 316 ? -9.573 2.327 32.342 1.00 75.62 316 ILE A O 1
ATOM 2466 N N . GLU A 1 317 ? -11.087 1.302 33.649 1.00 87.12 317 GLU A N 1
ATOM 2467 C CA . GLU A 1 317 ? -11.701 0.460 32.613 1.00 87.12 317 GLU A CA 1
ATOM 2468 C C . GLU A 1 317 ? -13.191 0.849 32.525 1.00 87.12 317 GLU A C 1
ATOM 2470 O O . GLU A 1 317 ? -13.933 0.668 33.494 1.00 87.12 317 GLU A O 1
ATOM 2475 N N . LYS A 1 318 ? -13.619 1.434 31.397 1.00 88.50 318 LYS A N 1
ATOM 2476 C CA . LYS A 1 318 ? -15.022 1.798 31.103 1.00 88.50 318 LYS A CA 1
ATOM 2477 C C . LYS A 1 318 ? -15.498 0.974 29.903 1.00 88.50 318 LYS A C 1
ATOM 2479 O O . LYS A 1 318 ? -14.764 0.845 28.927 1.00 88.50 318 LYS A O 1
ATOM 2484 N N . GLU A 1 319 ? -16.711 0.433 29.965 1.00 93.06 319 GLU A N 1
ATOM 2485 C CA . GLU A 1 319 ? -17.356 -0.300 28.865 1.00 93.06 319 GLU A CA 1
ATOM 2486 C C . GLU A 1 319 ? -18.638 0.446 28.471 1.00 93.06 319 GLU A C 1
ATOM 2488 O O . GLU A 1 319 ? -19.467 0.743 29.332 1.00 93.06 319 GLU A O 1
ATOM 2493 N N . LEU A 1 320 ? -18.763 0.784 27.188 1.00 92.88 320 LEU A N 1
ATOM 2494 C CA . LEU A 1 320 ? -19.874 1.525 26.591 1.00 92.88 320 LEU A CA 1
ATOM 2495 C C . LEU A 1 320 ? -20.639 0.617 25.628 1.00 92.88 320 LEU A C 1
ATOM 2497 O O . LEU A 1 320 ? -20.042 -0.244 24.983 1.00 92.88 320 LEU A O 1
ATOM 2501 N N . GLU A 1 321 ? -21.944 0.836 25.502 1.00 94.06 321 GLU A N 1
ATOM 2502 C CA . GLU A 1 321 ? -22.801 0.142 24.535 1.00 94.06 321 GLU A CA 1
ATOM 2503 C C . GLU A 1 321 ? -22.896 0.989 23.268 1.00 94.06 321 GLU A C 1
ATOM 2505 O O . GLU A 1 321 ? -23.206 2.176 23.352 1.00 94.06 321 GLU A O 1
ATOM 2510 N N . VAL A 1 322 ? -22.571 0.405 22.114 1.00 95.31 322 VAL A N 1
ATOM 2511 C CA . VAL A 1 322 ? -22.449 1.108 20.827 1.00 95.31 322 VAL A CA 1
ATOM 2512 C C . VAL A 1 322 ? -22.931 0.202 19.687 1.00 95.31 322 VAL A C 1
ATOM 2514 O O . VAL A 1 322 ? -22.799 -1.017 19.793 1.00 95.31 322 VAL A O 1
ATOM 2517 N N . PRO A 1 323 ? -23.438 0.737 18.565 1.00 91.00 323 PRO A N 1
ATOM 2518 C CA . PRO A 1 323 ? -23.682 -0.076 17.376 1.00 91.00 323 PRO A CA 1
ATOM 2519 C C . PRO A 1 323 ? -22.383 -0.668 16.807 1.00 91.00 323 PRO A C 1
ATOM 2521 O O . PRO A 1 323 ? -21.315 -0.065 16.909 1.00 91.00 323 PRO A O 1
ATOM 2524 N N . THR A 1 324 ? -22.480 -1.815 16.129 1.00 89.44 324 THR A N 1
ATOM 2525 C CA . THR A 1 324 ? -21.353 -2.441 15.406 1.00 89.44 324 THR A CA 1
ATOM 2526 C C . THR A 1 324 ? -20.755 -1.531 14.329 1.00 89.44 324 THR A C 1
ATOM 2528 O O . THR A 1 324 ? -19.553 -1.577 14.068 1.00 89.44 324 THR A O 1
ATOM 2531 N N . PHE A 1 325 ? -21.608 -0.708 13.717 1.00 92.12 325 PHE A N 1
ATOM 2532 C CA . PHE A 1 325 ? -21.262 0.336 12.760 1.00 92.12 325 PHE A CA 1
ATOM 2533 C C . PHE A 1 325 ? -21.422 1.681 13.474 1.00 92.12 325 PHE A C 1
ATOM 2535 O O . PHE A 1 325 ? -22.527 2.217 13.566 1.00 92.12 325 PHE A O 1
ATOM 2542 N N . CYS A 1 326 ? -20.332 2.177 14.052 1.00 94.88 326 CYS A N 1
ATOM 2543 C CA . CYS A 1 326 ? -20.296 3.424 14.809 1.00 94.88 326 CYS A CA 1
ATOM 2544 C C . CYS A 1 326 ? -19.141 4.318 14.349 1.00 94.88 326 CYS A C 1
ATOM 2546 O O . CYS A 1 326 ? -18.096 3.834 13.912 1.00 94.88 326 CYS A O 1
ATOM 2548 N N . ASP A 1 327 ? -19.343 5.626 14.451 1.00 97.50 327 ASP A N 1
ATOM 2549 C CA . ASP A 1 327 ? -18.358 6.650 14.130 1.00 97.50 327 ASP A CA 1
ATOM 2550 C C . ASP A 1 327 ? -17.717 7.119 15.438 1.00 97.50 327 ASP A C 1
ATOM 2552 O O . ASP A 1 327 ? -18.372 7.764 16.261 1.00 97.50 327 ASP A O 1
ATOM 2556 N N . VAL A 1 328 ? -16.454 6.739 15.655 1.00 98.19 328 VAL A N 1
ATOM 2557 C CA . VAL A 1 328 ? -15.741 6.966 16.918 1.00 98.19 328 VAL A CA 1
ATOM 2558 C C . VAL A 1 328 ? -14.779 8.142 16.776 1.00 98.19 328 VAL A C 1
ATOM 2560 O O . VAL A 1 328 ? -13.755 8.050 16.094 1.00 98.19 328 VAL A O 1
ATOM 2563 N N . TYR A 1 329 ? -15.107 9.232 17.458 1.00 98.44 329 TYR A N 1
ATOM 2564 C CA . TYR A 1 329 ? -14.334 10.463 17.544 1.00 98.44 329 TYR A CA 1
ATOM 2565 C C . TYR A 1 329 ? -13.482 10.442 18.815 1.00 98.44 329 TYR A C 1
ATOM 2567 O O . TYR A 1 329 ? -14.003 10.229 19.911 1.00 98.44 329 TYR A O 1
ATOM 2575 N N . ILE A 1 330 ? -12.168 10.630 18.677 1.00 98.00 330 ILE A N 1
ATOM 2576 C CA . ILE A 1 330 ? -11.219 10.580 19.796 1.00 98.00 330 ILE A CA 1
ATOM 2577 C C . ILE A 1 330 ? -10.299 11.797 19.741 1.00 98.00 330 ILE A C 1
ATOM 2579 O O . ILE A 1 330 ? -9.538 11.932 18.786 1.00 98.00 330 ILE A O 1
ATOM 2583 N N . THR A 1 331 ? -10.322 12.630 20.780 1.00 97.06 331 THR A N 1
ATOM 2584 C CA . THR A 1 331 ? -9.440 13.799 20.918 1.00 97.06 331 THR A CA 1
ATOM 2585 C C . THR A 1 331 ? -8.659 13.694 22.222 1.00 97.06 331 THR A C 1
ATOM 2587 O O . THR A 1 331 ? -9.245 13.860 23.291 1.00 97.06 331 THR A O 1
ATOM 2590 N N . VAL A 1 332 ? -7.358 13.382 22.157 1.00 94.19 332 VAL A N 1
ATOM 2591 C CA . VAL A 1 332 ? -6.536 13.101 23.355 1.00 94.19 332 VAL A CA 1
ATOM 2592 C C . VAL A 1 332 ? -5.095 13.647 23.270 1.00 94.19 332 VAL A C 1
ATOM 2594 O O . VAL A 1 332 ? -4.495 13.676 22.196 1.00 94.19 332 VAL A O 1
ATOM 2597 N N . PRO A 1 333 ? -4.479 14.044 24.399 1.00 93.62 333 PRO A N 1
ATOM 2598 C CA . PRO A 1 333 ? -3.149 14.665 24.437 1.00 93.62 333 PRO A CA 1
ATOM 2599 C C . PRO A 1 333 ? -1.987 13.656 24.553 1.00 93.62 333 PRO A C 1
ATOM 2601 O O . PRO A 1 333 ? -0.833 14.059 24.682 1.00 93.62 333 PRO A O 1
ATOM 2604 N N . TYR A 1 334 ? -2.269 12.351 24.552 1.00 93.25 334 TYR A N 1
ATOM 2605 C CA . TYR A 1 334 ? -1.358 11.289 24.995 1.00 93.25 334 TYR A CA 1
ATOM 2606 C C . TYR A 1 334 ? -1.391 10.051 24.080 1.00 93.25 334 TYR A C 1
ATOM 2608 O O . TYR A 1 334 ? -2.178 9.993 23.139 1.00 93.25 334 TYR A O 1
ATOM 2616 N N . ASN A 1 335 ? -0.550 9.046 24.345 1.00 94.81 335 ASN A N 1
ATOM 2617 C CA . ASN A 1 335 ? -0.419 7.863 23.484 1.00 94.81 335 ASN A CA 1
ATOM 2618 C C . ASN A 1 335 ? -1.741 7.079 23.373 1.00 94.81 335 ASN A C 1
ATOM 2620 O O . ASN A 1 335 ? -2.367 6.753 24.389 1.00 94.81 335 ASN A O 1
ATOM 2624 N N . LEU A 1 336 ? -2.127 6.700 22.149 1.00 97.00 336 LEU A N 1
ATOM 2625 C CA . LEU A 1 336 ? -3.410 6.059 21.854 1.00 97.00 336 LEU A CA 1
ATOM 2626 C C . LEU A 1 336 ? -3.248 4.727 21.100 1.00 97.00 336 LEU A C 1
ATOM 2628 O O . LEU A 1 336 ? -2.626 4.646 20.043 1.00 97.00 336 LEU A O 1
ATOM 2632 N N . ASN A 1 337 ? -3.854 3.664 21.630 1.00 97.81 337 ASN A N 1
ATOM 2633 C CA . ASN A 1 337 ? -3.737 2.289 21.135 1.00 97.81 337 ASN A CA 1
ATOM 2634 C C . ASN A 1 337 ? -5.125 1.707 20.822 1.00 97.81 337 ASN A C 1
ATOM 2636 O O . ASN A 1 337 ? -5.772 1.125 21.697 1.00 97.81 337 ASN A O 1
ATOM 2640 N N . ILE A 1 338 ? -5.589 1.872 19.582 1.00 98.38 338 ILE A N 1
ATOM 2641 C CA . ILE A 1 338 ? -6.908 1.426 19.120 1.00 98.38 338 ILE A CA 1
ATOM 2642 C C . ILE A 1 338 ? -6.823 -0.003 18.580 1.00 98.38 338 ILE A C 1
ATOM 2644 O O . ILE A 1 338 ? -5.987 -0.313 17.732 1.00 98.38 338 ILE A O 1
ATOM 2648 N N . LYS A 1 339 ? -7.698 -0.897 19.044 1.00 96.25 339 LYS A N 1
ATOM 2649 C CA . LYS A 1 339 ? -7.725 -2.316 18.650 1.00 96.25 339 LYS A CA 1
ATOM 2650 C C . LYS A 1 339 ? -9.148 -2.798 18.356 1.00 96.25 339 LYS A C 1
ATOM 2652 O O . LYS A 1 339 ? -10.091 -2.260 18.931 1.00 96.25 339 LYS A O 1
ATOM 2657 N N . PRO A 1 340 ? -9.324 -3.838 17.522 1.00 94.25 340 PRO A N 1
ATOM 2658 C CA . PRO A 1 340 ? -10.610 -4.514 17.414 1.00 94.25 340 PRO A CA 1
ATOM 2659 C C . PRO A 1 340 ? -11.022 -5.129 18.759 1.00 94.25 340 PRO A C 1
ATOM 2661 O O . PRO A 1 340 ? -10.198 -5.651 19.519 1.00 94.25 340 PRO A O 1
ATOM 2664 N N . LEU A 1 341 ? -12.322 -5.090 19.034 1.00 92.06 341 LEU A N 1
ATOM 2665 C CA . LEU A 1 341 ? -12.975 -5.789 20.133 1.00 92.06 341 LEU A CA 1
ATOM 2666 C C . LEU A 1 341 ? -12.750 -7.308 20.015 1.00 92.06 341 LEU A C 1
ATOM 2668 O O . LEU A 1 341 ? -12.723 -7.867 18.918 1.00 92.06 341 LEU A O 1
ATOM 2672 N N . ASN A 1 342 ? -12.600 -8.005 21.147 1.00 86.00 342 ASN A N 1
ATOM 2673 C CA . ASN A 1 342 ? -12.420 -9.459 21.128 1.00 86.00 342 ASN A CA 1
ATOM 2674 C C . ASN A 1 342 ? -13.748 -10.162 20.801 1.00 86.00 342 ASN A C 1
ATOM 2676 O O . ASN A 1 342 ? -14.592 -10.349 21.681 1.00 86.00 342 ASN A O 1
ATOM 2680 N N . ILE A 1 343 ? -13.869 -10.603 19.549 1.00 78.19 343 ILE A N 1
ATOM 2681 C CA . ILE A 1 343 ? -15.042 -11.273 18.972 1.00 78.19 343 ILE A CA 1
ATOM 2682 C C . ILE A 1 343 ? -15.471 -12.536 19.734 1.00 78.19 343 ILE A C 1
ATOM 2684 O O . ILE A 1 343 ? -16.642 -12.886 19.714 1.00 78.19 343 ILE A O 1
ATOM 2688 N N . HIS A 1 344 ? -14.557 -13.205 20.450 1.00 74.00 344 HIS A N 1
ATOM 2689 C CA . HIS A 1 344 ? -14.873 -14.392 21.254 1.00 74.00 344 HIS A CA 1
ATOM 2690 C C . HIS A 1 344 ? -15.427 -14.058 22.647 1.00 74.00 344 HIS A C 1
ATOM 2692 O O . HIS A 1 344 ? -15.973 -14.942 23.306 1.00 74.00 344 HIS A O 1
ATOM 2698 N N . LYS A 1 345 ? -15.298 -12.802 23.102 1.00 79.31 345 LYS A N 1
ATOM 2699 C CA . LYS A 1 345 ? -15.884 -12.300 24.358 1.00 79.31 345 LYS A CA 1
ATOM 2700 C C . LYS A 1 345 ? -17.152 -11.467 24.119 1.00 79.31 345 LYS A C 1
ATOM 2702 O O . LYS A 1 345 ? -18.036 -11.478 24.966 1.00 79.31 345 LYS A O 1
ATOM 2707 N N . TYR A 1 346 ? -17.240 -10.770 22.986 1.00 79.44 346 TYR A N 1
ATOM 2708 C CA . TYR A 1 346 ? -18.329 -9.846 22.657 1.00 79.44 346 TYR A CA 1
ATOM 2709 C C . TYR A 1 346 ? -18.914 -10.188 21.280 1.00 79.44 346 TYR A C 1
ATOM 2711 O O . TYR A 1 346 ? -18.558 -9.580 20.272 1.00 79.44 346 TYR A O 1
ATOM 2719 N N . HIS A 1 347 ? -19.773 -11.210 21.237 1.00 77.62 347 HIS A N 1
ATOM 2720 C CA . HIS A 1 347 ? -20.233 -11.834 19.983 1.00 77.62 347 HIS A CA 1
ATOM 2721 C C . HIS A 1 347 ? -21.143 -10.915 19.152 1.00 77.62 347 HIS A C 1
ATOM 2723 O O . HIS A 1 347 ? -21.194 -11.049 17.935 1.00 77.62 347 HIS A O 1
ATOM 2729 N N . ASN A 1 348 ? -21.809 -9.959 19.802 1.00 77.12 348 ASN A N 1
ATOM 2730 C CA . ASN A 1 348 ? -22.689 -8.969 19.178 1.00 77.12 348 ASN A CA 1
ATOM 2731 C C . ASN A 1 348 ? -21.937 -7.794 18.521 1.00 77.12 348 ASN A C 1
ATOM 2733 O O . ASN A 1 348 ? -22.553 -6.998 17.819 1.00 77.12 348 ASN A O 1
ATOM 2737 N N . PHE A 1 349 ? -20.627 -7.642 18.768 1.00 81.88 349 PHE A N 1
ATOM 2738 C CA . PHE A 1 349 ? -19.841 -6.467 18.353 1.00 81.88 349 PHE A CA 1
ATOM 2739 C C . PHE A 1 349 ? -20.436 -5.119 18.828 1.00 81.88 349 PHE A C 1
ATOM 2741 O O . PHE A 1 349 ? -20.289 -4.108 18.146 1.00 81.88 349 PHE A O 1
ATOM 2748 N N . ASP A 1 350 ? -21.108 -5.108 19.982 1.00 88.12 350 ASP A N 1
ATOM 2749 C CA . ASP A 1 350 ? -21.972 -4.029 20.493 1.00 88.12 350 ASP A CA 1
ATOM 2750 C C . ASP A 1 350 ? -21.350 -3.210 21.644 1.00 88.12 350 ASP A C 1
ATOM 2752 O O . ASP A 1 350 ? -22.047 -2.482 22.358 1.00 88.12 350 ASP A O 1
ATOM 2756 N N . LYS A 1 351 ? -20.033 -3.340 21.862 1.00 93.06 351 LYS A N 1
ATOM 2757 C CA . LYS A 1 351 ? -19.307 -2.660 22.946 1.00 93.06 351 LYS A CA 1
ATOM 2758 C C . LYS A 1 351 ? -18.087 -1.893 22.456 1.00 93.06 351 LYS A C 1
ATOM 2760 O O . LYS A 1 351 ? -17.352 -2.353 21.582 1.00 93.06 351 LYS A O 1
ATOM 2765 N N . LEU A 1 352 ? -17.816 -0.777 23.122 1.00 96.06 352 LEU A N 1
ATOM 2766 C CA . LEU A 1 352 ? -16.538 -0.074 23.085 1.00 96.06 352 LEU A CA 1
ATOM 2767 C C . LEU A 1 352 ? -15.929 -0.080 24.493 1.00 96.06 352 LEU A C 1
ATOM 2769 O O . LEU A 1 352 ? -16.645 0.097 25.475 1.00 96.06 352 LEU A O 1
ATOM 2773 N N . ILE A 1 353 ? -14.619 -0.302 24.614 1.00 94.56 353 ILE A N 1
ATOM 2774 C CA . ILE A 1 353 ? -13.930 -0.357 25.917 1.00 94.56 353 ILE A CA 1
ATOM 2775 C C . ILE A 1 353 ? -12.788 0.650 25.937 1.00 94.56 353 ILE A C 1
ATOM 2777 O O . ILE A 1 353 ? -11.965 0.650 25.024 1.00 94.56 353 ILE A O 1
ATOM 2781 N N . ILE A 1 354 ? -12.703 1.443 27.001 1.00 94.31 354 ILE A N 1
ATOM 2782 C CA . ILE A 1 354 ? -11.629 2.407 27.247 1.00 94.31 354 ILE A CA 1
ATOM 2783 C C . ILE A 1 354 ? -10.813 1.907 28.449 1.00 94.31 354 ILE A C 1
ATOM 2785 O O . ILE A 1 354 ? -11.348 1.796 29.551 1.00 94.31 354 ILE A O 1
ATOM 2789 N N . GLU A 1 355 ? -9.535 1.578 28.236 1.00 91.75 355 GLU A N 1
ATOM 2790 C CA . GLU A 1 355 ? -8.542 1.263 29.279 1.00 91.75 355 GLU A CA 1
ATOM 2791 C C . GLU A 1 355 ? -7.506 2.402 29.359 1.00 91.75 355 GLU A C 1
ATOM 2793 O O . GLU A 1 355 ? -6.595 2.480 28.532 1.00 91.75 355 GLU A O 1
ATOM 2798 N N . HIS A 1 356 ? -7.641 3.269 30.364 1.00 84.69 356 HIS A N 1
ATOM 2799 C CA . HIS A 1 356 ? -6.816 4.459 30.619 1.00 84.69 356 HIS A CA 1
ATOM 2800 C C . HIS A 1 356 ? -5.969 4.253 31.887 1.00 84.69 356 HIS A C 1
ATOM 2802 O O . HIS A 1 356 ? -6.485 3.739 32.878 1.00 84.69 356 HIS A O 1
ATOM 2808 N N . ASP A 1 357 ? -4.678 4.606 31.886 1.00 83.00 357 ASP A N 1
ATOM 2809 C CA . ASP A 1 357 ? -3.748 4.346 33.005 1.00 83.00 357 ASP A CA 1
ATOM 2810 C C . ASP A 1 357 ? -3.397 5.573 33.874 1.00 83.00 357 ASP A C 1
ATOM 2812 O O . ASP A 1 357 ? -2.667 5.421 34.858 1.00 83.00 357 ASP A O 1
ATOM 2816 N N . GLY A 1 358 ? -3.955 6.750 33.563 1.00 72.38 358 GLY A N 1
ATOM 2817 C CA . GLY A 1 358 ? -3.828 7.969 34.367 1.00 72.38 358 GLY A CA 1
ATOM 2818 C C . GLY A 1 358 ? -4.613 7.936 35.688 1.00 72.38 358 GLY A C 1
ATOM 2819 O O . GLY A 1 358 ? -5.588 7.207 35.852 1.00 72.38 358 GLY A O 1
ATOM 2820 N N . GLU A 1 359 ? -4.194 8.758 36.652 1.00 66.62 359 GLU A N 1
ATOM 2821 C CA . GLU A 1 359 ? -4.635 8.671 38.056 1.00 66.62 359 GLU A CA 1
ATOM 2822 C C . GLU A 1 359 ? -6.078 9.153 38.317 1.00 66.62 359 GLU A C 1
ATOM 2824 O O . GLU A 1 359 ? -6.637 8.906 39.390 1.00 66.62 359 GLU A O 1
ATOM 2829 N N . SER A 1 360 ? -6.709 9.812 37.347 1.00 65.25 360 SER A N 1
ATOM 2830 C CA . SER A 1 360 ? -8.033 10.440 37.428 1.00 65.25 360 SER A CA 1
ATOM 2831 C C . SER A 1 360 ? -8.826 10.164 36.148 1.00 65.25 360 SER A C 1
ATOM 2833 O O . SER A 1 360 ? -8.233 10.059 35.081 1.00 65.25 360 SER A O 1
ATOM 2835 N N . ASP A 1 361 ? -10.154 10.057 36.249 1.00 68.00 361 ASP A N 1
ATOM 2836 C CA . ASP A 1 361 ? -11.089 10.060 35.114 1.00 68.00 361 ASP A CA 1
ATOM 2837 C C . ASP A 1 361 ? -11.922 11.354 35.028 1.00 68.00 361 ASP A C 1
ATOM 2839 O O . ASP A 1 361 ? -12.879 11.409 34.266 1.00 68.00 361 ASP A O 1
ATOM 2843 N N . LYS A 1 362 ? -11.563 12.401 35.792 1.00 70.75 362 LYS A N 1
ATOM 2844 C CA . LYS A 1 362 ? -12.265 13.702 35.783 1.00 70.75 362 LYS A CA 1
ATOM 2845 C C . LYS A 1 362 ? -12.197 14.436 34.441 1.00 70.75 362 LYS A C 1
ATOM 2847 O O . LYS A 1 362 ? -13.157 15.111 34.091 1.00 70.75 362 LYS A O 1
ATOM 2852 N N . ASP A 1 363 ? -11.074 14.310 33.740 1.00 79.69 363 ASP A N 1
ATOM 2853 C CA . ASP A 1 363 ? -10.766 15.094 32.535 1.00 79.69 363 ASP A CA 1
ATOM 2854 C C . ASP A 1 363 ? -11.181 14.352 31.245 1.00 79.69 363 ASP A C 1
ATOM 2856 O O . ASP A 1 363 ? -11.166 14.933 30.159 1.00 79.69 363 ASP A O 1
ATOM 2860 N N . LEU A 1 364 ? -11.566 13.072 31.383 1.00 87.69 364 LEU A N 1
ATOM 2861 C CA . LEU A 1 364 ? -11.915 12.134 30.316 1.00 87.69 364 LEU A CA 1
ATOM 2862 C C . LEU A 1 364 ? -13.437 12.087 30.112 1.00 87.69 364 LEU A C 1
ATOM 2864 O O . LEU A 1 364 ? -14.155 11.258 30.680 1.00 87.69 364 LEU A O 1
ATOM 2868 N N . GLU A 1 365 ? -13.925 12.984 29.265 1.00 90.56 365 GLU A N 1
ATOM 2869 C CA . GLU A 1 365 ? -15.312 13.049 28.818 1.00 90.56 365 GLU A CA 1
ATOM 2870 C C . GLU A 1 365 ? -15.591 11.969 27.760 1.00 90.56 365 GLU A C 1
ATOM 2872 O O . GLU A 1 365 ? -14.819 11.770 26.821 1.00 90.56 365 GLU A O 1
ATOM 2877 N N . PHE A 1 366 ? -16.728 11.279 27.865 1.00 91.62 366 PHE A N 1
ATOM 2878 C CA . PHE A 1 366 ? -17.194 10.374 26.814 1.00 91.62 366 PHE A CA 1
ATOM 2879 C C . PHE A 1 366 ? -18.716 10.399 26.671 1.00 91.62 366 PHE A C 1
ATOM 2881 O O . PHE A 1 366 ? -19.448 10.564 27.648 1.00 91.62 366 PHE A O 1
ATOM 2888 N N . SER A 1 367 ? -19.204 10.204 25.447 1.00 92.19 367 SER A N 1
ATOM 2889 C CA . SER A 1 367 ? -20.635 10.153 25.139 1.00 92.19 367 SER A CA 1
ATOM 2890 C C . SER A 1 367 ? -20.945 9.171 24.008 1.00 92.19 367 SER A C 1
ATOM 2892 O O . SER A 1 367 ? -20.093 8.857 23.175 1.00 92.19 367 SER A O 1
ATOM 2894 N N . VAL A 1 368 ? -22.183 8.672 23.993 1.00 95.00 368 VAL A N 1
ATOM 2895 C CA . VAL A 1 368 ? -22.741 7.847 22.914 1.00 95.00 368 VAL A CA 1
ATOM 2896 C C . VAL A 1 368 ? -24.102 8.423 22.542 1.00 95.00 368 VAL A C 1
ATOM 2898 O O . VAL A 1 368 ? -24.954 8.600 23.413 1.00 95.00 368 VAL A O 1
ATOM 2901 N N . ASN A 1 369 ? -24.309 8.700 21.258 1.00 92.75 369 ASN A N 1
ATOM 2902 C CA . ASN A 1 369 ? -25.566 9.183 20.701 1.00 92.75 369 ASN A CA 1
ATOM 2903 C C . ASN A 1 369 ? -25.857 8.442 19.386 1.00 92.75 369 ASN A C 1
ATOM 2905 O O . ASN A 1 369 ? -25.333 8.792 18.329 1.00 92.75 369 ASN A O 1
ATOM 2909 N N . GLY A 1 370 ? -26.652 7.371 19.454 1.00 91.25 370 GLY A N 1
ATOM 2910 C CA . GLY A 1 370 ? -26.898 6.496 18.304 1.00 91.25 370 GLY A CA 1
ATOM 2911 C C . GLY A 1 370 ? -25.615 5.807 17.824 1.00 91.25 370 GLY A C 1
ATOM 2912 O O . GLY A 1 370 ? -24.991 5.066 18.579 1.00 91.25 370 GLY A O 1
ATOM 2913 N N . ASN A 1 371 ? -25.222 6.049 16.570 1.00 92.75 371 ASN A N 1
ATOM 2914 C CA . ASN A 1 371 ? -23.953 5.587 15.989 1.00 92.75 371 ASN A CA 1
ATOM 2915 C C . ASN A 1 371 ? -22.750 6.480 16.338 1.00 92.75 371 ASN A C 1
ATOM 2917 O O . ASN A 1 371 ? -21.618 6.056 16.123 1.00 92.75 371 ASN A O 1
ATOM 2921 N N . HIS A 1 372 ? -22.966 7.694 16.845 1.00 95.94 372 HIS A N 1
ATOM 2922 C CA . HIS A 1 372 ? -21.900 8.648 17.141 1.00 95.94 372 HIS A CA 1
ATOM 2923 C C . HIS A 1 372 ? -21.329 8.399 18.543 1.00 95.94 372 HIS A C 1
ATOM 2925 O O . HIS A 1 372 ? -22.072 8.393 19.528 1.00 95.94 372 HIS A O 1
ATOM 2931 N N . VAL A 1 373 ? -20.014 8.202 18.644 1.00 97.50 373 VAL A N 1
ATOM 2932 C CA . VAL A 1 373 ? -19.308 7.969 19.911 1.00 97.50 373 VAL A CA 1
ATOM 2933 C C . VAL A 1 373 ? -18.164 8.960 20.032 1.00 97.50 373 VAL A C 1
ATOM 2935 O O . VAL A 1 373 ? -17.340 9.049 19.129 1.00 97.50 373 VAL A O 1
ATOM 2938 N N . THR A 1 374 ? -18.078 9.656 21.161 1.00 97.19 374 THR A N 1
ATOM 2939 C CA . THR A 1 374 ? -17.060 10.685 21.394 1.00 97.19 374 THR A CA 1
ATOM 2940 C C . THR A 1 374 ? -16.277 10.380 22.662 1.00 97.19 374 THR A C 1
ATOM 2942 O O . THR A 1 374 ? -16.859 10.001 23.677 1.00 97.19 374 THR A O 1
ATOM 2945 N N . ILE A 1 375 ? -14.954 10.532 22.590 1.00 95.81 375 ILE A N 1
ATOM 2946 C CA . ILE A 1 375 ? -13.995 10.370 23.686 1.00 95.81 375 ILE A CA 1
ATOM 2947 C C . ILE A 1 375 ? -13.063 11.586 23.643 1.00 95.81 375 ILE A C 1
ATOM 2949 O O . ILE A 1 375 ? -12.296 11.742 22.696 1.00 95.81 375 ILE A O 1
ATOM 2953 N N . ILE A 1 376 ? -13.136 12.461 24.640 1.00 94.50 376 ILE A N 1
ATOM 2954 C CA . ILE A 1 376 ? -12.343 13.692 24.714 1.00 94.50 376 ILE A CA 1
ATOM 2955 C C . ILE A 1 376 ? -11.608 13.706 26.047 1.00 94.50 376 ILE A C 1
ATOM 2957 O O . ILE A 1 376 ? -12.225 13.529 27.092 1.00 94.50 376 ILE A O 1
ATOM 2961 N N . ASP A 1 377 ? -10.306 13.966 26.016 1.00 90.38 377 ASP A N 1
ATOM 2962 C CA . ASP A 1 377 ? -9.523 14.235 27.217 1.00 90.38 377 ASP A CA 1
ATOM 2963 C C . ASP A 1 377 ? -8.843 15.601 27.104 1.00 90.38 377 ASP A C 1
ATOM 2965 O O . ASP A 1 377 ? -8.216 15.915 26.088 1.00 90.38 377 ASP A O 1
ATOM 2969 N N . LYS A 1 378 ? -9.012 16.429 28.138 1.00 83.44 378 LYS A N 1
ATOM 2970 C CA . LYS A 1 378 ? -8.507 17.812 28.201 1.00 83.44 378 LYS A CA 1
ATOM 2971 C C . LYS A 1 378 ? -7.321 17.965 29.156 1.00 83.44 378 LYS A C 1
ATOM 2973 O O . LYS A 1 378 ? -6.888 19.088 29.399 1.00 83.44 378 LYS A O 1
ATOM 2978 N N . THR A 1 379 ? -6.808 16.865 29.709 1.00 83.62 379 THR A N 1
ATOM 2979 C CA . THR A 1 379 ? -5.662 16.885 30.623 1.00 83.62 379 THR A CA 1
ATOM 2980 C C . THR A 1 379 ? -4.385 17.398 29.938 1.00 83.62 379 THR A C 1
ATOM 2982 O O . THR A 1 379 ? -4.199 17.255 28.732 1.00 83.62 379 THR A O 1
ATOM 2985 N N . GLU A 1 380 ? -3.448 17.964 30.700 1.00 79.88 380 GLU A N 1
ATOM 2986 C CA . GLU A 1 380 ? -2.118 18.334 30.175 1.00 79.88 380 GLU A CA 1
ATOM 2987 C C . GLU A 1 380 ? -1.112 17.166 30.256 1.00 79.88 380 GLU A C 1
ATOM 2989 O O . GLU A 1 380 ? 0.005 17.242 29.742 1.00 79.88 380 GLU A O 1
ATOM 2994 N N . ASN A 1 381 ? -1.497 16.051 30.887 1.00 79.62 381 ASN A N 1
ATOM 2995 C CA . ASN A 1 381 ? -0.634 14.895 31.108 1.00 79.62 381 ASN A CA 1
ATOM 2996 C C . ASN A 1 381 ? -0.440 14.035 29.842 1.00 79.62 381 ASN A C 1
ATOM 2998 O O . ASN A 1 381 ? -1.197 13.107 29.562 1.00 79.62 381 ASN A O 1
ATOM 3002 N N . THR A 1 382 ? 0.653 14.283 29.123 1.00 78.75 382 THR A N 1
ATOM 3003 C CA . THR A 1 382 ? 1.058 13.538 27.915 1.00 78.75 382 THR A CA 1
ATOM 3004 C C . THR A 1 382 ? 1.607 12.124 28.180 1.00 78.75 382 THR A C 1
ATOM 3006 O O . THR A 1 382 ? 1.809 11.367 27.232 1.00 78.75 382 THR A O 1
ATOM 3009 N N . SER A 1 383 ? 1.852 11.735 29.442 1.00 81.12 383 SER A N 1
ATOM 3010 C CA . SER A 1 383 ? 2.529 10.470 29.813 1.00 81.12 383 SER A CA 1
ATOM 3011 C C . SER A 1 383 ? 1.602 9.246 29.927 1.00 81.12 383 SER A C 1
ATOM 3013 O O . SER A 1 383 ? 2.035 8.167 30.341 1.00 81.12 383 SER A O 1
ATOM 3015 N N . ILE A 1 384 ? 0.326 9.420 29.592 1.00 84.88 384 ILE A N 1
ATOM 3016 C CA . ILE A 1 384 ? -0.741 8.416 29.673 1.00 84.88 384 ILE A CA 1
ATOM 3017 C C . ILE A 1 384 ? -0.738 7.500 28.433 1.00 84.88 384 ILE A C 1
ATOM 3019 O O . ILE A 1 384 ? -0.284 7.874 27.351 1.00 84.88 384 ILE A O 1
ATOM 3023 N N . ASN A 1 385 ? -1.258 6.280 28.580 1.00 88.31 385 ASN A N 1
ATOM 3024 C CA . ASN A 1 385 ? -1.429 5.304 27.505 1.00 88.31 385 ASN A CA 1
ATOM 3025 C C . ASN A 1 385 ? -2.884 4.823 27.462 1.00 88.31 385 ASN A C 1
ATOM 3027 O O . ASN A 1 385 ? -3.261 3.841 28.113 1.00 88.31 385 ASN A O 1
ATOM 3031 N N . CYS A 1 386 ? -3.713 5.483 26.655 1.00 92.88 386 CYS A N 1
ATOM 3032 C CA . CYS A 1 386 ? -5.101 5.079 26.465 1.00 92.88 386 CYS A CA 1
ATOM 3033 C C . CYS A 1 386 ? -5.204 3.929 25.454 1.00 92.88 386 CYS A C 1
ATOM 3035 O O . CYS A 1 386 ? -4.627 3.955 24.366 1.00 92.88 386 CYS A O 1
ATOM 3037 N N . ASN A 1 387 ? -5.940 2.881 25.818 1.00 95.31 387 ASN A N 1
ATOM 3038 C CA . ASN A 1 387 ? -6.159 1.698 24.996 1.00 95.31 387 ASN A CA 1
ATOM 3039 C C . ASN A 1 387 ? -7.658 1.575 24.717 1.00 95.31 387 ASN A C 1
ATOM 3041 O O . ASN A 1 387 ? -8.424 1.239 25.620 1.00 95.31 387 ASN A O 1
ATOM 3045 N N . VAL A 1 388 ? -8.075 1.817 23.474 1.00 96.81 388 VAL A N 1
ATOM 3046 C CA . VAL A 1 388 ? -9.491 1.791 23.081 1.00 96.81 388 VAL A CA 1
ATOM 3047 C C . VAL A 1 388 ? -9.770 0.539 22.254 1.00 96.81 388 VAL A C 1
ATOM 3049 O O . VAL A 1 388 ? -9.066 0.244 21.290 1.00 96.81 388 VAL A O 1
ATOM 3052 N N . LYS A 1 389 ? -10.793 -0.229 22.625 1.00 97.06 389 LYS A N 1
ATOM 3053 C CA . LYS A 1 389 ? -11.252 -1.400 21.867 1.00 97.06 389 LYS A CA 1
ATOM 3054 C C . LYS A 1 389 ? -12.573 -1.065 21.203 1.00 97.06 389 LYS A C 1
ATOM 3056 O O . LYS A 1 389 ? -13.552 -0.846 21.908 1.00 97.06 389 LYS A O 1
ATOM 3061 N N . VAL A 1 390 ? -12.583 -1.035 19.876 1.00 96.88 390 VAL A N 1
ATOM 3062 C CA . VAL A 1 390 ? -13.733 -0.636 19.051 1.00 96.88 390 VAL A CA 1
ATOM 3063 C C . VAL A 1 390 ? -14.326 -1.844 18.316 1.00 96.88 390 VAL A C 1
ATOM 3065 O O . VAL A 1 390 ? -13.594 -2.805 18.049 1.00 96.88 390 VAL A O 1
ATOM 3068 N N . PRO A 1 391 ? -15.619 -1.833 17.944 1.00 94.81 391 PRO A N 1
ATOM 3069 C CA . PRO A 1 391 ? -16.165 -2.799 16.993 1.00 94.81 391 PRO A CA 1
ATOM 3070 C C . PRO A 1 391 ? -15.310 -2.883 15.720 1.00 94.81 391 PRO A C 1
ATOM 3072 O O . PRO A 1 391 ? -14.810 -1.875 15.229 1.00 94.81 391 PRO A O 1
ATOM 3075 N N . ILE A 1 392 ? -15.153 -4.079 15.139 1.00 91.94 392 ILE A N 1
ATOM 3076 C CA . ILE A 1 392 ? -14.298 -4.279 13.947 1.00 91.94 392 ILE A CA 1
ATOM 3077 C C . ILE A 1 392 ? -14.787 -3.505 12.704 1.00 91.94 392 ILE A C 1
ATOM 3079 O O . ILE A 1 392 ? -14.038 -3.347 11.741 1.00 91.94 392 ILE A O 1
ATOM 3083 N N . LYS A 1 393 ? -16.036 -3.027 12.735 1.00 93.38 393 LYS A N 1
ATOM 3084 C CA . LYS A 1 393 ? -16.698 -2.220 11.705 1.00 93.38 393 LYS A CA 1
ATOM 3085 C C . LYS A 1 393 ? -16.815 -0.726 12.046 1.00 93.38 393 LYS A C 1
ATOM 3087 O O . LYS A 1 393 ? -17.423 0.007 11.275 1.00 93.38 393 LYS A O 1
ATOM 3092 N N . ALA A 1 394 ? -16.220 -0.269 13.148 1.00 95.81 394 ALA A N 1
ATOM 3093 C CA . ALA A 1 394 ? -16.211 1.144 13.512 1.00 95.81 394 ALA A CA 1
ATOM 3094 C C . ALA A 1 394 ? -15.370 1.995 12.541 1.00 95.81 394 ALA A C 1
ATOM 3096 O O . ALA A 1 394 ? -14.286 1.582 12.117 1.00 95.81 394 ALA A O 1
ATOM 3097 N N . ASN A 1 395 ? -15.852 3.203 12.256 1.00 97.81 395 ASN A N 1
ATOM 3098 C CA . ASN A 1 395 ? -15.076 4.273 11.635 1.00 97.81 395 ASN A CA 1
ATOM 3099 C C . ASN A 1 395 ? -14.304 5.039 12.720 1.00 97.81 395 ASN A C 1
ATOM 3101 O O . ASN A 1 395 ? -14.778 5.160 13.852 1.00 97.81 395 ASN A O 1
ATOM 3105 N N . LEU A 1 396 ? -13.128 5.571 12.382 1.00 98.44 396 LEU A N 1
ATOM 3106 C CA . LEU A 1 396 ? -12.262 6.284 13.326 1.00 98.44 396 LEU A CA 1
ATOM 3107 C C . LEU A 1 396 ? -11.975 7.714 12.870 1.00 98.44 396 LEU A C 1
ATOM 3109 O O . LEU A 1 396 ? -11.518 7.927 11.747 1.00 98.44 396 LEU A O 1
ATOM 3113 N N . TYR A 1 397 ? -12.142 8.662 13.788 1.00 98.62 397 TYR A N 1
ATOM 3114 C CA . TYR A 1 397 ? -11.808 10.074 13.621 1.00 98.62 397 TYR A CA 1
ATOM 3115 C C . TYR A 1 397 ? -10.971 10.521 14.824 1.00 98.62 397 TYR A C 1
ATOM 3117 O O . TYR A 1 397 ? -11.501 10.860 15.879 1.00 98.62 397 TYR A O 1
ATOM 3125 N N . VAL A 1 398 ? -9.649 10.449 14.691 1.00 98.50 398 VAL A N 1
ATOM 3126 C CA . VAL A 1 398 ? -8.699 10.650 15.792 1.00 98.50 398 VAL A CA 1
ATOM 3127 C C . VAL A 1 398 ? -7.927 11.946 15.594 1.00 98.50 398 VAL A C 1
ATOM 3129 O O . VAL A 1 398 ? -7.308 12.127 14.545 1.00 98.50 398 VAL A O 1
ATOM 3132 N N . ASP A 1 399 ? -7.896 12.785 16.624 1.00 97.62 399 ASP A N 1
ATOM 3133 C CA . ASP A 1 399 ? -6.955 13.892 16.767 1.00 97.62 399 ASP A CA 1
ATOM 3134 C C . ASP A 1 399 ? -6.135 13.697 18.053 1.00 97.62 399 ASP A C 1
ATOM 3136 O O . ASP A 1 399 ? -6.667 13.607 19.160 1.00 97.62 399 ASP A O 1
ATOM 3140 N N . CYS A 1 400 ? -4.826 13.544 17.902 1.00 94.56 400 CYS A N 1
ATOM 3141 C CA . CYS A 1 400 ? -3.905 13.164 18.962 1.00 94.56 400 CYS A CA 1
ATOM 3142 C C . CYS A 1 400 ? -2.716 14.126 18.995 1.00 94.56 400 CYS A C 1
ATOM 3144 O O . CYS A 1 400 ? -2.302 14.637 17.957 1.00 94.56 400 CYS A O 1
ATOM 3146 N N . LYS A 1 401 ? -2.088 14.317 20.157 1.00 93.94 401 LYS A N 1
ATOM 3147 C CA . LYS A 1 401 ? -0.773 14.985 20.210 1.00 93.94 401 LYS A CA 1
ATOM 3148 C C . LYS A 1 401 ? 0.414 14.036 20.047 1.00 93.94 401 LYS A C 1
ATOM 3150 O O . LYS A 1 401 ? 1.476 14.474 19.621 1.00 93.94 401 LYS A O 1
ATOM 3155 N N . ARG A 1 402 ? 0.250 12.757 20.396 1.00 95.62 402 ARG A N 1
ATOM 3156 C CA . ARG A 1 402 ? 1.331 11.760 20.524 1.00 95.62 402 ARG A CA 1
ATOM 3157 C C . ARG A 1 402 ? 1.045 10.510 19.676 1.00 95.62 402 ARG A C 1
ATOM 3159 O O . ARG A 1 402 ? 0.199 10.545 18.779 1.00 95.62 402 ARG A O 1
ATOM 3166 N N . ASP A 1 403 ? 1.785 9.427 19.911 1.00 97.56 403 ASP A N 1
ATOM 3167 C CA . ASP A 1 403 ? 1.762 8.220 19.077 1.00 97.56 403 ASP A CA 1
ATOM 3168 C C . ASP A 1 403 ? 0.363 7.590 18.978 1.00 97.56 403 ASP A C 1
ATOM 3170 O O . ASP A 1 403 ? -0.309 7.346 19.984 1.00 97.56 403 ASP A O 1
ATOM 3174 N N . ILE A 1 404 ? -0.042 7.256 17.749 1.00 98.56 404 ILE A N 1
ATOM 3175 C CA . ILE A 1 404 ? -1.270 6.518 17.445 1.00 98.56 404 ILE A CA 1
ATOM 3176 C C . ILE A 1 404 ? -0.887 5.136 16.913 1.00 98.56 404 ILE A C 1
ATOM 3178 O O . ILE A 1 404 ? -0.205 5.004 15.899 1.00 98.56 404 ILE A O 1
ATOM 3182 N N . THR A 1 405 ? -1.385 4.077 17.545 1.00 98.56 405 THR A N 1
ATOM 3183 C CA . THR A 1 405 ? -1.365 2.720 16.987 1.00 98.56 405 THR A CA 1
ATOM 3184 C C . THR A 1 405 ? -2.788 2.236 16.759 1.00 98.56 405 THR A C 1
ATOM 3186 O O . THR A 1 405 ? -3.561 2.136 17.707 1.00 98.56 405 THR A O 1
ATOM 3189 N N . VAL A 1 406 ? -3.116 1.871 15.521 1.00 98.50 406 VAL A N 1
ATOM 3190 C CA . VAL A 1 406 ? -4.375 1.217 15.148 1.00 98.50 406 VAL A CA 1
ATOM 3191 C C . VAL A 1 406 ? -4.101 -0.226 14.731 1.00 98.50 406 VAL A C 1
ATOM 3193 O O . VAL A 1 406 ? -3.210 -0.502 13.928 1.00 98.50 406 VAL A O 1
ATOM 3196 N N . GLY A 1 407 ? -4.862 -1.154 15.309 1.00 95.69 407 GLY A N 1
ATOM 3197 C CA . GLY A 1 407 ? -4.845 -2.578 14.988 1.00 95.69 407 GLY A CA 1
ATOM 3198 C C . GLY A 1 407 ? -5.559 -2.913 13.675 1.00 95.69 407 GLY A C 1
ATOM 3199 O O . GLY A 1 407 ? -5.511 -2.162 12.706 1.00 95.69 407 GLY A O 1
ATOM 3200 N N . GLN A 1 408 ? -6.205 -4.078 13.641 1.00 93.88 408 GLN A N 1
ATOM 3201 C CA . GLN A 1 408 ? -6.842 -4.618 12.438 1.00 93.88 408 GLN A CA 1
ATOM 3202 C C . GLN A 1 408 ? -8.334 -4.274 12.427 1.00 93.88 408 GLN A C 1
ATOM 3204 O O . GLN A 1 408 ? -9.061 -4.727 13.311 1.00 93.88 408 GLN A O 1
ATOM 3209 N N . LEU A 1 409 ? -8.780 -3.473 11.457 1.00 92.75 409 LEU A N 1
ATOM 3210 C CA . LEU A 1 409 ? -10.164 -2.990 11.347 1.00 92.75 409 LEU A CA 1
ATOM 3211 C C . LEU A 1 409 ? -10.679 -3.077 9.905 1.00 92.75 409 LEU A C 1
ATOM 3213 O O . LEU A 1 409 ? -9.911 -2.958 8.955 1.00 92.75 409 LEU A O 1
ATOM 3217 N N . ASN A 1 410 ? -11.992 -3.255 9.761 1.00 91.38 410 ASN A N 1
ATOM 3218 C CA . ASN A 1 410 ? -12.687 -3.416 8.481 1.00 91.38 410 ASN A CA 1
ATOM 3219 C C . ASN A 1 410 ? -13.854 -2.410 8.321 1.00 91.38 410 ASN A C 1
ATOM 3221 O O . ASN A 1 410 ? -14.825 -2.717 7.625 1.00 91.38 410 ASN A O 1
ATOM 3225 N N . GLY A 1 411 ? -13.830 -1.280 9.042 1.00 87.81 411 GLY A N 1
ATOM 3226 C CA . GLY A 1 411 ? -14.775 -0.165 8.863 1.00 87.81 411 GLY A CA 1
ATOM 3227 C C . GLY A 1 411 ? -14.528 0.596 7.557 1.00 87.81 411 GLY A C 1
ATOM 3228 O O . GLY A 1 411 ? -13.576 0.304 6.841 1.00 87.81 411 GLY A O 1
ATOM 3229 N N . ASP A 1 412 ? -15.357 1.583 7.239 1.00 93.38 412 ASP A N 1
ATOM 3230 C CA . ASP A 1 412 ? -15.284 2.261 5.940 1.00 93.38 412 ASP A CA 1
ATOM 3231 C C . ASP A 1 412 ? -14.270 3.416 5.947 1.00 93.38 412 ASP A C 1
ATOM 3233 O O . ASP A 1 412 ? -13.593 3.654 4.945 1.00 93.38 412 ASP A O 1
ATOM 3237 N N . LYS A 1 413 ? -14.130 4.131 7.070 1.00 97.19 413 LYS A N 1
ATOM 3238 C CA . LYS A 1 413 ? -13.350 5.375 7.162 1.00 97.19 413 LYS A CA 1
ATOM 3239 C C . LYS A 1 413 ? -12.397 5.390 8.354 1.00 97.19 413 LYS A C 1
ATOM 3241 O O . LYS A 1 413 ? -12.802 5.195 9.498 1.00 97.19 413 LYS A O 1
ATOM 3246 N N . ILE A 1 414 ? -11.127 5.688 8.079 1.00 98.31 414 ILE A N 1
ATOM 3247 C CA . ILE A 1 414 ? -10.108 6.016 9.082 1.00 98.31 414 ILE A CA 1
ATOM 3248 C C . ILE A 1 414 ? -9.515 7.391 8.764 1.00 98.31 414 ILE A C 1
ATOM 3250 O O . ILE A 1 414 ? -8.956 7.603 7.689 1.00 98.31 414 ILE A O 1
ATOM 3254 N N . SER A 1 415 ? -9.598 8.302 9.731 1.00 98.69 415 SER A N 1
ATOM 3255 C CA . SER A 1 415 ? -8.937 9.606 9.749 1.00 98.69 415 SER A CA 1
ATOM 3256 C C . SER A 1 415 ? -8.094 9.714 11.021 1.00 98.69 415 SER A C 1
ATOM 3258 O O . SER A 1 415 ? -8.659 9.765 12.112 1.00 98.69 415 SER A O 1
ATOM 3260 N N . LEU A 1 416 ? -6.762 9.733 10.905 1.00 98.75 416 LEU A N 1
ATOM 3261 C CA . LEU A 1 416 ? -5.837 9.829 12.045 1.00 98.75 416 LEU A CA 1
ATOM 3262 C C . LEU A 1 416 ? -4.952 11.070 11.915 1.00 98.75 416 LEU A C 1
ATOM 3264 O O . LEU A 1 416 ? -4.174 11.178 10.966 1.00 98.75 416 LEU A O 1
ATOM 3268 N N . LYS A 1 417 ? -5.027 11.974 12.888 1.00 98.62 417 LYS A N 1
ATOM 3269 C CA . LYS A 1 417 ? -4.174 13.155 12.999 1.00 98.62 417 LYS A CA 1
ATOM 3270 C C . LYS A 1 417 ? -3.326 13.066 14.266 1.00 98.62 417 LYS A C 1
ATOM 3272 O O . LYS A 1 417 ? -3.870 12.846 15.341 1.00 98.62 417 LYS A O 1
ATOM 3277 N N . SER A 1 418 ? -2.014 13.231 14.127 1.00 97.44 418 SER A N 1
ATOM 3278 C CA . SER A 1 418 ? -1.079 13.440 15.238 1.00 97.44 418 SER A CA 1
ATOM 3279 C C . SER A 1 418 ? -0.421 14.824 15.128 1.00 97.44 418 SER A C 1
ATOM 3281 O O . SER A 1 418 ? -0.489 15.467 14.075 1.00 97.44 418 SER A O 1
ATOM 3283 N N . GLU A 1 419 ? 0.196 15.296 16.208 1.00 92.94 419 GLU A N 1
ATOM 3284 C CA . GLU A 1 419 ? 0.996 16.524 16.225 1.00 92.94 419 GLU A CA 1
ATOM 3285 C C . GLU A 1 419 ? 2.495 16.190 16.264 1.00 92.94 419 GLU A C 1
ATOM 3287 O O . GLU A 1 419 ? 3.225 16.543 15.339 1.00 92.94 419 GLU A O 1
ATOM 3292 N N . GLU A 1 420 ? 2.934 15.442 17.279 1.00 93.12 420 GLU A N 1
ATOM 3293 C CA . GLU A 1 420 ? 4.340 15.091 17.541 1.00 93.12 420 GLU A CA 1
ATOM 3294 C C . GLU A 1 420 ? 4.545 13.572 17.710 1.00 93.12 420 GLU A C 1
ATOM 3296 O O . GLU A 1 420 ? 5.359 13.123 18.524 1.00 93.12 420 GLU A O 1
ATOM 3301 N N . GLY A 1 421 ? 3.731 12.761 17.030 1.00 94.69 421 GLY A N 1
ATOM 3302 C CA . GLY A 1 421 ? 3.642 11.326 17.277 1.00 94.69 421 GLY A CA 1
ATOM 3303 C C . GLY A 1 421 ? 3.622 10.464 16.023 1.00 94.69 421 GLY A C 1
ATOM 3304 O O . GLY A 1 421 ? 3.046 10.809 14.990 1.00 94.69 421 GLY A O 1
ATOM 3305 N N . ASN A 1 422 ? 4.213 9.280 16.151 1.00 98.44 422 ASN A N 1
ATOM 3306 C CA . ASN A 1 422 ? 4.236 8.267 15.106 1.00 98.44 422 ASN A CA 1
ATOM 3307 C C . ASN A 1 422 ? 2.831 7.687 14.892 1.00 98.44 422 ASN A C 1
ATOM 3309 O O . ASN A 1 422 ? 2.122 7.390 15.858 1.00 98.44 422 ASN A O 1
ATOM 3313 N N . ILE A 1 423 ? 2.439 7.443 13.640 1.00 98.81 423 ILE A N 1
ATOM 3314 C CA . ILE A 1 423 ? 1.151 6.822 13.309 1.00 98.81 423 ILE A CA 1
ATOM 3315 C C . ILE A 1 423 ? 1.374 5.452 12.673 1.00 98.81 423 ILE A C 1
ATOM 3317 O O . ILE A 1 423 ? 1.803 5.316 11.528 1.00 98.81 423 ILE A O 1
ATOM 3321 N N . THR A 1 424 ? 1.036 4.409 13.424 1.00 98.75 424 THR A N 1
ATOM 3322 C CA . THR A 1 424 ? 1.074 3.016 12.980 1.00 98.75 424 THR A CA 1
ATOM 3323 C C . THR A 1 424 ? -0.330 2.510 12.664 1.00 98.75 424 THR A C 1
ATOM 3325 O O . THR A 1 424 ? -1.174 2.440 13.555 1.00 98.75 424 THR A O 1
ATOM 3328 N N . LEU A 1 425 ? -0.546 2.046 11.434 1.00 98.44 425 LEU A N 1
ATOM 3329 C CA . LEU A 1 425 ? -1.721 1.268 11.036 1.00 98.44 425 LEU A CA 1
ATOM 3330 C C . LEU A 1 425 ? -1.296 -0.188 10.789 1.00 98.44 425 LEU A C 1
ATOM 3332 O O . LEU A 1 425 ? -0.333 -0.442 10.063 1.00 98.44 425 LEU A O 1
ATOM 3336 N N . ASP A 1 426 ? -1.972 -1.155 11.414 1.00 96.25 426 ASP A N 1
ATOM 3337 C CA . ASP A 1 426 ? -1.645 -2.570 11.223 1.00 96.25 426 ASP A CA 1
ATOM 3338 C C . ASP A 1 426 ? -2.217 -3.105 9.904 1.00 96.25 426 ASP A C 1
ATOM 3340 O O . ASP A 1 426 ? -1.472 -3.300 8.946 1.00 96.25 426 ASP A O 1
ATOM 3344 N N . LYS A 1 427 ? -3.541 -3.294 9.836 1.00 94.38 427 LYS A N 1
ATOM 3345 C CA . LYS A 1 427 ? -4.264 -3.806 8.663 1.00 94.38 427 LYS A CA 1
ATOM 3346 C C . LYS A 1 427 ? -5.601 -3.082 8.533 1.00 94.38 427 LYS A C 1
ATOM 3348 O O . LYS A 1 427 ? -6.303 -2.935 9.533 1.00 94.38 427 LYS A O 1
ATOM 3353 N N . PHE A 1 428 ? -5.982 -2.697 7.318 1.00 96.38 428 PHE A N 1
ATOM 3354 C CA . PHE A 1 428 ? -7.275 -2.056 7.074 1.00 96.38 428 PHE A CA 1
ATOM 3355 C C . PHE A 1 428 ? -7.920 -2.491 5.757 1.00 96.38 428 PHE A C 1
ATOM 3357 O O . PHE A 1 428 ? -7.219 -2.728 4.771 1.00 96.38 428 PHE A O 1
ATOM 3364 N N . HIS A 1 429 ? -9.251 -2.564 5.746 1.00 93.88 429 HIS A N 1
ATOM 3365 C CA . HIS A 1 429 ? -10.071 -2.750 4.551 1.00 93.88 429 HIS A CA 1
ATOM 3366 C C . HIS A 1 429 ? -11.329 -1.871 4.645 1.00 93.88 429 HIS A C 1
ATOM 3368 O O . HIS A 1 429 ? -12.154 -2.117 5.522 1.00 93.88 429 HIS A O 1
ATOM 3374 N N . GLY A 1 430 ? -11.484 -0.894 3.744 1.00 91.56 430 GLY A N 1
ATOM 3375 C CA . GLY A 1 430 ? -12.601 0.061 3.760 1.00 91.56 430 GLY A CA 1
ATOM 3376 C C . GLY A 1 430 ? -12.691 0.951 2.513 1.00 91.56 430 GLY A C 1
ATOM 3377 O O . GLY A 1 430 ? -12.191 0.602 1.446 1.00 91.56 430 GLY A O 1
ATOM 3378 N N . GLU A 1 431 ? -13.312 2.124 2.643 1.00 95.00 431 GLU A N 1
ATOM 3379 C CA . GLU A 1 431 ? -13.443 3.137 1.586 1.00 95.00 431 GLU A CA 1
ATOM 3380 C C . GLU A 1 431 ? -12.262 4.123 1.583 1.00 95.00 431 GLU A C 1
ATOM 3382 O O . GLU A 1 431 ? -11.701 4.416 0.525 1.00 95.00 431 GLU A O 1
ATOM 3387 N N . SER A 1 432 ? -11.870 4.645 2.753 1.00 97.81 432 SER A N 1
ATOM 3388 C CA . SER A 1 432 ? -10.923 5.763 2.847 1.00 97.81 432 SER A CA 1
ATOM 3389 C C . SER A 1 432 ? -9.996 5.689 4.061 1.00 97.81 432 SER A C 1
ATOM 3391 O O . SER A 1 432 ? -10.444 5.511 5.194 1.00 97.81 432 SER A O 1
ATOM 3393 N N . VAL A 1 433 ? -8.707 5.939 3.823 1.00 98.75 433 VAL A N 1
ATOM 3394 C CA . VAL A 1 433 ? -7.676 6.167 4.847 1.00 98.75 433 VAL A CA 1
ATOM 3395 C C . VAL A 1 433 ? -7.075 7.554 4.641 1.00 98.75 433 VAL A C 1
ATOM 3397 O O . VAL A 1 433 ? -6.540 7.837 3.571 1.00 98.75 433 VAL A O 1
ATOM 3400 N N . LYS A 1 434 ? -7.126 8.408 5.665 1.00 98.81 434 LYS A N 1
ATOM 3401 C CA . LYS A 1 434 ? -6.428 9.698 5.713 1.00 98.81 434 LYS A CA 1
ATOM 3402 C C . LYS A 1 434 ? -5.595 9.765 6.987 1.00 98.81 434 LYS A C 1
ATOM 3404 O O . LYS A 1 434 ? -6.126 9.607 8.083 1.00 98.81 434 LYS A O 1
ATOM 3409 N N . ILE A 1 435 ? -4.289 9.962 6.854 1.00 98.81 435 ILE A N 1
ATOM 3410 C CA . ILE A 1 435 ? -3.353 9.971 7.980 1.00 98.81 435 ILE A CA 1
ATOM 3411 C C . ILE A 1 435 ? -2.434 11.190 7.868 1.00 98.81 435 ILE A C 1
ATOM 3413 O O . ILE A 1 435 ? -1.900 11.468 6.796 1.00 98.81 435 ILE A O 1
ATOM 3417 N N . SER A 1 436 ? -2.240 11.926 8.960 1.00 98.62 436 SER A N 1
ATOM 3418 C CA . SER A 1 436 ? -1.359 13.097 8.976 1.00 98.62 436 SER A CA 1
ATOM 3419 C C . SER A 1 436 ? -0.654 13.296 10.312 1.00 98.62 436 SER A C 1
ATOM 3421 O O . SER A 1 436 ? -1.306 13.226 11.350 1.00 98.62 436 SER A O 1
ATOM 3423 N N . THR A 1 437 ? 0.630 13.640 10.289 1.00 98.50 437 THR A N 1
ATOM 3424 C CA . THR A 1 437 ? 1.344 14.193 11.453 1.00 98.50 437 THR A CA 1
ATOM 3425 C C . THR A 1 437 ? 2.195 15.395 11.043 1.00 98.50 437 THR A C 1
ATOM 3427 O O . THR A 1 437 ? 2.529 15.530 9.861 1.00 98.50 437 THR A O 1
ATOM 3430 N N . LYS A 1 438 ? 2.558 16.272 11.989 1.00 97.94 438 LYS A N 1
ATOM 3431 C CA . LYS A 1 438 ? 3.601 17.276 11.725 1.00 97.94 438 LYS A CA 1
ATOM 3432 C C . LYS A 1 438 ? 4.966 16.611 11.784 1.00 97.94 438 LYS A C 1
ATOM 3434 O O . LYS A 1 438 ? 5.687 16.597 10.785 1.00 97.94 438 LYS A O 1
ATOM 3439 N N . THR A 1 439 ? 5.273 16.001 12.929 1.00 97.25 439 THR A N 1
ATOM 3440 C CA . THR A 1 439 ? 6.517 15.262 13.158 1.00 97.25 439 THR A CA 1
ATOM 3441 C C . THR A 1 439 ? 6.263 13.816 13.589 1.00 97.25 439 THR A C 1
ATOM 3443 O O . THR A 1 439 ? 5.222 13.494 14.164 1.00 97.25 439 THR A O 1
ATOM 3446 N N . GLY A 1 440 ? 7.213 12.933 13.276 1.00 97.69 440 GLY A N 1
ATOM 3447 C CA . GLY A 1 440 ? 7.119 11.490 13.528 1.00 97.69 440 GLY A CA 1
ATOM 3448 C C . GLY A 1 440 ? 6.781 10.663 12.283 1.00 97.69 440 GLY A C 1
ATOM 3449 O O . GLY A 1 440 ? 6.382 11.189 11.244 1.00 97.69 440 GLY A O 1
ATOM 3450 N N . ASP A 1 441 ? 6.972 9.348 12.385 1.00 98.62 441 ASP A N 1
ATOM 3451 C CA . ASP A 1 441 ? 6.875 8.425 11.250 1.00 98.62 441 ASP A CA 1
ATOM 3452 C C . ASP A 1 441 ? 5.444 7.914 11.011 1.00 98.62 441 ASP A C 1
ATOM 3454 O O . ASP A 1 441 ? 4.700 7.622 11.952 1.00 98.62 441 ASP A O 1
ATOM 3458 N N . ILE A 1 442 ? 5.079 7.682 9.745 1.00 98.88 442 ILE A N 1
ATOM 3459 C CA . ILE A 1 442 ? 3.848 6.966 9.367 1.00 98.88 442 ILE A CA 1
ATOM 3460 C C . ILE A 1 442 ? 4.207 5.566 8.860 1.00 98.88 442 ILE A C 1
ATOM 3462 O O . ILE A 1 442 ? 4.993 5.412 7.923 1.00 98.88 442 ILE A O 1
ATOM 3466 N N . LYS A 1 443 ? 3.605 4.523 9.446 1.00 98.75 443 LYS A N 1
ATOM 3467 C CA . LYS A 1 443 ? 3.923 3.122 9.129 1.00 98.75 443 LYS A CA 1
ATOM 3468 C C . LYS A 1 443 ? 2.695 2.244 8.917 1.00 98.75 443 LYS A C 1
ATOM 3470 O O . LYS A 1 443 ? 1.888 2.077 9.831 1.00 98.75 443 LYS A O 1
ATOM 3475 N N . PHE A 1 444 ? 2.599 1.599 7.753 1.00 97.81 444 PHE A N 1
ATOM 3476 C CA . PHE A 1 444 ? 1.602 0.549 7.493 1.00 97.81 444 PHE A CA 1
ATOM 3477 C C . PHE A 1 444 ? 2.294 -0.816 7.588 1.00 97.81 444 PHE A C 1
ATOM 3479 O O . PHE A 1 444 ? 3.205 -1.098 6.807 1.00 97.81 444 PHE A O 1
ATOM 3486 N N . LYS A 1 445 ? 1.909 -1.645 8.568 1.00 91.38 445 LYS A N 1
ATOM 3487 C CA . LYS A 1 445 ? 2.604 -2.917 8.870 1.00 91.38 445 LYS A CA 1
ATOM 3488 C C . LYS A 1 445 ? 2.202 -4.066 7.948 1.00 91.38 445 LYS A C 1
ATOM 3490 O O . LYS A 1 445 ? 3.058 -4.857 7.571 1.00 91.38 445 LYS A O 1
ATOM 3495 N N . ASN A 1 446 ? 0.917 -4.172 7.625 1.00 91.12 446 ASN A N 1
ATOM 3496 C CA . ASN A 1 446 ? 0.341 -5.209 6.775 1.00 91.12 446 ASN A CA 1
ATOM 3497 C C . ASN A 1 446 ? -0.458 -4.561 5.627 1.00 91.12 446 ASN A C 1
ATOM 3499 O O . ASN A 1 446 ? -0.278 -3.384 5.312 1.00 91.12 446 ASN A O 1
ATOM 3503 N N . VAL A 1 447 ? -1.307 -5.342 4.951 1.00 91.12 447 VAL A N 1
ATOM 3504 C CA . VAL A 1 447 ? -2.102 -4.863 3.812 1.00 91.12 447 VAL A CA 1
ATOM 3505 C C . VAL A 1 447 ? -3.099 -3.785 4.248 1.00 91.12 447 VAL A C 1
ATOM 3507 O O . VAL A 1 447 ? -3.913 -4.006 5.148 1.00 91.12 447 VAL A O 1
ATOM 3510 N N . VAL A 1 448 ? -3.073 -2.649 3.552 1.00 97.19 448 VAL A N 1
ATOM 3511 C CA . VAL A 1 448 ? -4.097 -1.600 3.638 1.00 97.19 448 VAL A CA 1
ATOM 3512 C C . VAL A 1 448 ? -4.814 -1.508 2.291 1.00 97.19 448 VAL A C 1
ATOM 3514 O O . VAL A 1 448 ? -4.192 -1.249 1.258 1.00 97.19 448 VAL A O 1
ATOM 3517 N N . GLN A 1 449 ? -6.123 -1.753 2.306 1.00 95.94 449 GLN A N 1
ATOM 3518 C CA . GLN A 1 449 ? -6.989 -1.728 1.132 1.00 95.94 449 GLN A CA 1
ATOM 3519 C C . GLN A 1 449 ? -8.074 -0.661 1.307 1.00 95.94 449 GLN A C 1
ATOM 3521 O O . GLN A 1 449 ? -8.922 -0.783 2.187 1.00 95.94 449 GLN A O 1
ATOM 3526 N N . ALA A 1 450 ? -8.056 0.375 0.472 1.00 95.75 450 ALA A N 1
ATOM 3527 C CA . ALA A 1 450 ? -9.093 1.406 0.462 1.00 95.75 450 ALA A CA 1
ATOM 3528 C C . ALA A 1 450 ? -9.179 2.087 -0.906 1.00 95.75 450 ALA A C 1
ATOM 3530 O O . ALA A 1 450 ? -8.178 2.179 -1.613 1.00 95.75 450 ALA A O 1
ATOM 3531 N N . SER A 1 451 ? -10.353 2.596 -1.286 1.00 94.75 451 SER A N 1
ATOM 3532 C CA . SER A 1 451 ? -10.520 3.358 -2.532 1.00 94.75 451 SER A CA 1
ATOM 3533 C C . SER A 1 451 ? -9.581 4.565 -2.575 1.00 94.75 451 SER A C 1
ATOM 3535 O O . SER A 1 451 ? -8.939 4.794 -3.600 1.00 94.75 451 SER A O 1
ATOM 3537 N N . ASN A 1 452 ? -9.445 5.284 -1.457 1.00 97.75 452 ASN A N 1
ATOM 3538 C CA . ASN A 1 452 ? -8.537 6.422 -1.314 1.00 97.75 452 ASN A CA 1
ATOM 3539 C C . ASN A 1 452 ? -7.617 6.245 -0.096 1.00 97.75 452 ASN A C 1
ATOM 3541 O O . ASN A 1 452 ? -8.083 5.931 0.999 1.00 97.75 452 ASN A O 1
ATOM 3545 N N . ILE A 1 453 ? -6.316 6.465 -0.286 1.00 98.81 453 ILE A N 1
ATOM 3546 C CA . ILE A 1 453 ? -5.289 6.392 0.760 1.00 98.81 453 ILE A CA 1
ATOM 3547 C C . ILE A 1 453 ? -4.431 7.661 0.681 1.00 98.81 453 ILE A C 1
ATOM 3549 O O . ILE A 1 453 ? -3.692 7.841 -0.285 1.00 98.81 453 ILE A O 1
ATOM 3553 N N . GLU A 1 454 ? -4.499 8.524 1.694 1.00 98.81 454 GLU A N 1
ATOM 3554 C CA . GLU A 1 454 ? -3.623 9.693 1.854 1.00 98.81 454 GLU A CA 1
ATOM 3555 C C . GLU A 1 454 ? -2.817 9.586 3.159 1.00 98.81 454 GLU A C 1
ATOM 3557 O O . GLU A 1 454 ? -3.392 9.359 4.225 1.00 98.81 454 GLU A O 1
ATOM 3562 N N . ALA A 1 455 ? -1.495 9.768 3.087 1.00 98.81 455 ALA A N 1
ATOM 3563 C CA . ALA A 1 455 ? -0.618 9.875 4.255 1.00 98.81 455 ALA A CA 1
ATOM 3564 C C . ALA A 1 455 ? 0.361 11.052 4.106 1.00 98.81 455 ALA A C 1
ATOM 3566 O O . ALA A 1 455 ? 1.053 11.153 3.090 1.00 98.81 455 ALA A O 1
ATOM 3567 N N . VAL A 1 456 ? 0.417 11.941 5.104 1.00 98.81 456 VAL A N 1
ATOM 3568 C CA . VAL A 1 456 ? 1.192 13.194 5.048 1.00 98.81 456 VAL A CA 1
ATOM 3569 C C . VAL A 1 456 ? 2.006 13.424 6.323 1.00 98.81 456 VAL A C 1
ATOM 3571 O O . VAL A 1 456 ? 1.441 13.508 7.409 1.00 98.81 456 VAL A O 1
ATOM 3574 N N . VAL A 1 457 ? 3.316 13.619 6.184 1.00 98.75 457 VAL A N 1
ATOM 3575 C CA . VAL A 1 457 ? 4.177 14.225 7.212 1.00 98.75 457 VAL A CA 1
ATOM 3576 C C . VAL A 1 457 ? 4.473 15.664 6.786 1.00 98.75 457 VAL A C 1
ATOM 3578 O O . VAL A 1 457 ? 5.075 15.877 5.732 1.00 98.75 457 VAL A O 1
ATOM 3581 N N . SER A 1 458 ? 4.014 16.664 7.547 1.00 97.31 458 SER A N 1
ATOM 3582 C CA . SER A 1 458 ? 4.114 18.073 7.121 1.00 97.31 458 SER A CA 1
ATOM 3583 C C . SER A 1 458 ? 5.409 18.784 7.522 1.00 97.31 458 SER A C 1
ATOM 3585 O O . SER A 1 458 ? 5.684 19.853 6.984 1.00 97.31 458 SER A O 1
ATOM 3587 N N . GLU A 1 459 ? 6.213 18.223 8.426 1.00 97.56 459 GLU A N 1
ATOM 3588 C CA . GLU A 1 459 ? 7.488 18.816 8.852 1.00 97.56 459 GLU A CA 1
ATOM 3589 C C . GLU A 1 459 ? 8.637 17.807 8.722 1.00 97.56 459 GLU A C 1
ATOM 3591 O O . GLU A 1 459 ? 9.330 17.821 7.705 1.00 97.56 459 GLU A O 1
ATOM 3596 N N . THR A 1 460 ? 8.845 16.926 9.709 1.00 98.00 460 THR A N 1
ATOM 3597 C CA . THR A 1 460 ? 9.964 15.960 9.723 1.00 98.00 460 THR A CA 1
ATOM 3598 C C . THR A 1 460 ? 9.532 14.569 10.191 1.00 98.00 460 THR A C 1
ATOM 3600 O O . THR A 1 460 ? 9.005 14.414 11.291 1.00 98.00 460 THR A O 1
ATOM 3603 N N . GLY A 1 461 ? 9.798 13.551 9.373 1.00 98.31 461 GLY A N 1
ATOM 3604 C CA . GLY A 1 461 ? 9.424 12.159 9.633 1.00 98.31 461 GLY A CA 1
ATOM 3605 C C . GLY A 1 461 ? 9.294 11.336 8.350 1.00 98.31 461 GLY A C 1
ATOM 3606 O O . GLY A 1 461 ? 9.099 11.873 7.256 1.00 98.31 461 GLY A O 1
ATOM 3607 N N . SER A 1 462 ? 9.423 10.021 8.481 1.00 98.62 462 SER A N 1
ATOM 3608 C CA . SER A 1 462 ? 9.500 9.080 7.361 1.00 98.62 462 SER A CA 1
ATOM 3609 C C . SER A 1 462 ? 8.176 8.348 7.126 1.00 98.62 462 SER A C 1
ATOM 3611 O O . SER A 1 462 ? 7.370 8.160 8.038 1.00 98.62 462 SER A O 1
ATOM 3613 N N . ILE A 1 463 ? 7.943 7.885 5.897 1.00 98.88 463 ILE A N 1
ATOM 3614 C CA . ILE A 1 463 ? 6.750 7.101 5.541 1.00 98.88 463 ILE A CA 1
ATOM 3615 C C . ILE A 1 463 ? 7.174 5.707 5.076 1.00 98.88 463 ILE A C 1
ATOM 3617 O O . ILE A 1 463 ? 7.752 5.566 4.001 1.00 98.88 463 ILE A O 1
ATOM 3621 N N . LYS A 1 464 ? 6.846 4.659 5.846 1.00 98.75 464 LYS A N 1
ATOM 3622 C CA . LYS A 1 464 ? 7.115 3.259 5.471 1.00 98.75 464 LYS A CA 1
ATOM 3623 C C . LYS A 1 464 ? 5.834 2.447 5.268 1.00 98.75 464 LYS A C 1
ATOM 3625 O O . LYS A 1 464 ? 5.134 2.091 6.217 1.00 98.75 464 LYS A O 1
ATOM 3630 N N . ILE A 1 465 ? 5.579 2.082 4.016 1.00 97.75 465 ILE A N 1
ATOM 3631 C CA . ILE A 1 465 ? 4.413 1.325 3.567 1.00 97.75 465 ILE A CA 1
ATOM 3632 C C . ILE A 1 465 ? 4.839 -0.069 3.099 1.00 97.75 465 ILE A C 1
ATOM 3634 O O . ILE A 1 465 ? 5.675 -0.195 2.207 1.00 97.75 465 ILE A O 1
ATOM 3638 N N . GLY A 1 466 ? 4.217 -1.112 3.654 1.00 92.31 466 GLY A N 1
ATOM 3639 C CA . GLY A 1 466 ? 4.298 -2.468 3.106 1.00 92.31 466 GLY A CA 1
ATOM 3640 C C . GLY A 1 466 ? 3.522 -2.593 1.788 1.00 92.31 466 GLY A C 1
ATOM 3641 O O . GLY A 1 466 ? 4.009 -2.242 0.713 1.00 92.31 466 GLY A O 1
ATOM 3642 N N . ARG A 1 467 ? 2.280 -3.087 1.858 1.00 93.62 467 ARG A N 1
ATOM 3643 C CA . ARG A 1 467 ? 1.431 -3.335 0.680 1.00 93.62 467 ARG A CA 1
ATOM 3644 C C . ARG A 1 467 ? 0.140 -2.522 0.717 1.00 93.62 467 ARG A C 1
ATOM 3646 O O . ARG A 1 467 ? -0.663 -2.679 1.635 1.00 93.62 467 ARG A O 1
ATOM 3653 N N . VAL A 1 468 ? -0.096 -1.732 -0.330 1.00 95.88 468 VAL A N 1
ATOM 3654 C CA . VAL A 1 468 ? -1.326 -0.939 -0.514 1.00 95.88 468 VAL A CA 1
ATOM 3655 C C . VAL A 1 468 ? -2.073 -1.298 -1.797 1.00 95.88 468 VAL A C 1
ATOM 3657 O O . VAL A 1 468 ? -1.471 -1.600 -2.831 1.00 95.88 468 VAL A O 1
ATOM 3660 N N . GLN A 1 469 ? -3.406 -1.292 -1.719 1.00 94.00 469 GLN A N 1
ATOM 3661 C CA . GLN A 1 469 ? -4.315 -1.611 -2.826 1.00 94.00 469 GLN A CA 1
ATOM 3662 C C . GLN A 1 469 ? -5.510 -0.644 -2.812 1.00 94.00 469 GLN A C 1
ATOM 3664 O O . GLN A 1 469 ? -6.078 -0.395 -1.752 1.00 94.00 469 GLN A O 1
ATOM 3669 N N . GLY A 1 470 ? -5.913 -0.111 -3.968 1.00 92.12 470 GLY A N 1
ATOM 3670 C CA . GLY A 1 470 ? -6.931 0.943 -4.010 1.00 92.12 470 GLY A CA 1
ATOM 3671 C C . GLY A 1 470 ? -7.175 1.548 -5.388 1.00 92.12 470 GLY A C 1
ATOM 3672 O O . GLY A 1 470 ? -6.711 1.021 -6.400 1.00 92.12 470 GLY A O 1
ATOM 3673 N N . LEU A 1 471 ? -7.876 2.683 -5.426 1.00 92.75 471 LEU A N 1
ATOM 3674 C CA . LEU A 1 471 ? -7.974 3.515 -6.628 1.00 92.75 471 LEU A CA 1
ATOM 3675 C C . LEU A 1 471 ? -6.886 4.590 -6.598 1.00 92.75 471 LEU A C 1
ATOM 3677 O O . LEU A 1 471 ? -6.074 4.642 -7.517 1.00 92.75 471 LEU A O 1
ATOM 3681 N N . ASN A 1 472 ? -6.819 5.373 -5.519 1.00 97.69 472 ASN A N 1
ATOM 3682 C CA . ASN A 1 472 ? -5.882 6.483 -5.359 1.00 97.69 472 ASN A CA 1
ATOM 3683 C C . ASN A 1 472 ? -4.985 6.295 -4.128 1.00 97.69 472 ASN A C 1
ATOM 3685 O O . ASN A 1 472 ? -5.476 6.066 -3.023 1.00 97.69 472 ASN A O 1
ATOM 3689 N N . LEU A 1 473 ? -3.678 6.463 -4.316 1.00 98.75 473 LEU A N 1
ATOM 3690 C CA . LEU A 1 473 ? -2.674 6.583 -3.261 1.00 98.75 473 LEU A CA 1
ATOM 3691 C C . LEU A 1 473 ? -1.979 7.942 -3.372 1.00 98.75 473 LEU A C 1
ATOM 3693 O O . LEU A 1 473 ? -1.537 8.317 -4.456 1.00 98.75 473 LEU A O 1
ATOM 3697 N N . LYS A 1 474 ? -1.828 8.647 -2.252 1.00 98.88 474 LYS A N 1
ATOM 3698 C CA . LYS A 1 474 ? -0.996 9.845 -2.141 1.00 98.88 474 LYS A CA 1
ATOM 3699 C C . LYS A 1 474 ? -0.168 9.791 -0.860 1.00 98.88 474 LYS A C 1
ATOM 3701 O O . LYS A 1 474 ? -0.727 9.758 0.234 1.00 98.88 474 LYS A O 1
ATOM 3706 N N . LEU A 1 475 ? 1.153 9.799 -0.996 1.00 98.88 475 LEU A N 1
ATOM 3707 C CA . LEU A 1 475 ? 2.091 9.892 0.122 1.00 98.88 475 LEU A CA 1
ATOM 3708 C C . LEU A 1 475 ? 2.892 11.189 -0.007 1.00 98.88 475 LEU A C 1
ATOM 3710 O O . LEU A 1 475 ? 3.401 11.481 -1.089 1.00 98.88 475 LEU A O 1
ATOM 3714 N N . LYS A 1 476 ? 3.034 11.941 1.087 1.00 98.88 476 LYS A N 1
ATOM 3715 C CA . LYS A 1 476 ? 3.887 13.135 1.149 1.00 98.88 476 LYS A CA 1
ATOM 3716 C C . LYS A 1 476 ? 4.703 13.165 2.434 1.00 98.88 476 LYS A C 1
ATOM 3718 O O . LYS A 1 476 ? 4.121 13.086 3.510 1.00 98.88 476 LYS A O 1
ATOM 3723 N N . THR A 1 477 ? 6.009 13.381 2.338 1.00 98.44 477 THR A N 1
ATOM 3724 C CA . THR A 1 477 ? 6.799 13.920 3.457 1.00 98.44 477 THR A CA 1
ATOM 3725 C C . THR A 1 477 ? 7.563 15.161 3.008 1.00 98.44 477 THR A C 1
ATOM 3727 O O . THR A 1 477 ? 7.913 15.299 1.834 1.00 98.44 477 THR A O 1
ATOM 3730 N N . ASN A 1 478 ? 7.785 16.096 3.929 1.00 97.12 478 ASN A N 1
ATOM 3731 C CA . ASN A 1 478 ? 8.676 17.219 3.685 1.00 97.12 478 ASN A CA 1
ATOM 3732 C C . ASN A 1 478 ? 10.129 16.783 3.931 1.00 97.12 478 ASN A C 1
ATOM 3734 O O . ASN A 1 478 ? 10.843 16.553 2.957 1.00 97.12 478 ASN A O 1
ATOM 3738 N N . ASN A 1 479 ? 10.556 16.608 5.183 1.00 97.38 479 ASN A N 1
ATOM 3739 C CA . ASN A 1 479 ? 11.914 16.169 5.526 1.00 97.38 479 ASN A CA 1
ATOM 3740 C C . ASN A 1 479 ? 11.916 14.734 6.092 1.00 97.38 479 ASN A C 1
ATOM 3742 O O . ASN A 1 479 ? 11.557 14.518 7.250 1.00 97.38 479 ASN A O 1
ATOM 3746 N N . GLY A 1 480 ? 12.313 13.747 5.289 1.00 98.12 480 GLY A N 1
ATOM 3747 C CA . GLY A 1 480 ? 12.359 12.341 5.698 1.00 98.12 480 GLY A CA 1
ATOM 3748 C C . GLY A 1 480 ? 12.320 11.358 4.530 1.00 98.12 480 GLY A C 1
ATOM 3749 O O . GLY A 1 480 ? 12.040 11.730 3.390 1.00 98.12 480 GLY A O 1
ATOM 3750 N N . ASP A 1 481 ? 12.587 10.086 4.823 1.00 98.75 481 ASP A N 1
ATOM 3751 C CA . ASP A 1 481 ? 12.637 9.032 3.808 1.00 98.75 481 ASP A CA 1
ATOM 3752 C C . ASP A 1 481 ? 11.239 8.440 3.537 1.00 98.75 481 ASP A C 1
ATOM 3754 O O . ASP A 1 481 ? 10.363 8.387 4.406 1.00 98.75 481 ASP A O 1
ATOM 3758 N N . MET A 1 482 ? 11.019 7.947 2.319 1.00 98.81 482 MET A N 1
ATOM 3759 C CA . MET A 1 482 ? 9.793 7.264 1.911 1.00 98.81 482 MET A CA 1
ATOM 3760 C C . MET A 1 482 ? 10.125 5.874 1.362 1.00 98.81 482 MET A C 1
ATOM 3762 O O . MET A 1 482 ? 10.884 5.746 0.407 1.00 98.81 482 MET A O 1
ATOM 3766 N N . THR A 1 483 ? 9.529 4.825 1.930 1.00 98.69 483 THR A N 1
ATOM 3767 C CA . THR A 1 483 ? 9.667 3.437 1.462 1.00 98.69 483 THR A CA 1
ATOM 3768 C C . THR A 1 483 ? 8.299 2.844 1.145 1.00 98.69 483 THR A C 1
ATOM 3770 O O . THR A 1 483 ? 7.416 2.836 2.004 1.00 98.69 483 THR A O 1
ATOM 3773 N N . VAL A 1 484 ? 8.130 2.283 -0.053 1.00 98.38 484 VAL A N 1
ATOM 3774 C CA . VAL A 1 484 ? 6.909 1.576 -0.474 1.00 98.38 484 VAL A CA 1
ATOM 3775 C C . VAL A 1 484 ? 7.287 0.213 -1.045 1.00 98.38 484 VAL A C 1
ATOM 3777 O O . VAL A 1 484 ? 7.948 0.134 -2.075 1.00 98.38 484 VAL A O 1
ATOM 3780 N N . GLU A 1 485 ? 6.881 -0.875 -0.387 1.00 95.75 485 GLU A N 1
ATOM 3781 C CA . GLU A 1 485 ? 7.279 -2.234 -0.789 1.00 95.75 485 GLU A CA 1
ATOM 3782 C C . GLU A 1 485 ? 6.419 -2.787 -1.947 1.00 95.75 485 GLU A C 1
ATOM 3784 O O . GLU A 1 485 ? 6.908 -3.596 -2.743 1.00 95.75 485 GLU A O 1
ATOM 3789 N N . SER A 1 486 ? 5.153 -2.356 -2.056 1.00 93.69 486 SER A N 1
ATOM 3790 C CA . SER A 1 486 ? 4.303 -2.548 -3.246 1.00 93.69 486 SER A CA 1
ATOM 3791 C C . SER A 1 486 ? 3.066 -1.639 -3.280 1.00 93.69 486 SER A C 1
ATOM 3793 O O . SER A 1 486 ? 2.395 -1.438 -2.262 1.00 93.69 486 SER A O 1
ATOM 3795 N N . SER A 1 487 ? 2.708 -1.156 -4.476 1.00 95.69 487 SER A N 1
ATOM 3796 C CA . SER A 1 487 ? 1.484 -0.384 -4.720 1.00 95.69 487 SER A CA 1
ATOM 3797 C C . SER A 1 487 ? 0.714 -0.899 -5.936 1.00 95.69 487 SER A C 1
ATOM 3799 O O . SER A 1 487 ? 1.195 -0.842 -7.067 1.00 95.69 487 SER A O 1
ATOM 3801 N N . TYR A 1 488 ? -0.517 -1.363 -5.701 1.00 94.19 488 TYR A N 1
ATOM 3802 C CA . TYR A 1 488 ? -1.417 -1.888 -6.739 1.00 94.19 488 TYR A CA 1
ATOM 3803 C C . TYR A 1 488 ? -2.546 -0.905 -7.115 1.00 94.19 488 TYR A C 1
ATOM 3805 O O . TYR A 1 488 ? -3.520 -1.291 -7.778 1.00 94.19 488 TYR A O 1
ATOM 3813 N N . CYS A 1 489 ? -2.448 0.350 -6.666 1.00 93.56 489 CYS A N 1
ATOM 3814 C CA . CYS A 1 489 ? -3.454 1.391 -6.884 1.00 93.56 489 CYS A CA 1
ATOM 3815 C C . CYS A 1 489 ? -3.559 1.804 -8.360 1.00 93.56 489 CYS A C 1
ATOM 3817 O O . CYS A 1 489 ? -2.600 1.663 -9.108 1.00 93.56 489 CYS A O 1
ATOM 3819 N N . ASN A 1 490 ? -4.722 2.300 -8.801 1.00 92.38 490 ASN A N 1
ATOM 3820 C CA . ASN A 1 490 ? -4.889 2.795 -10.179 1.00 92.38 490 ASN A CA 1
ATOM 3821 C C . ASN A 1 490 ? -4.066 4.060 -10.448 1.00 92.38 490 ASN A C 1
ATOM 3823 O O . ASN A 1 490 ? -3.512 4.205 -11.537 1.00 92.38 490 ASN A O 1
ATOM 3827 N N . LYS A 1 491 ? -3.981 4.941 -9.450 1.00 97.81 491 LYS A N 1
ATOM 3828 C CA . LYS A 1 491 ? -3.139 6.131 -9.435 1.00 97.81 491 LYS A CA 1
ATOM 3829 C C . LYS A 1 491 ? -2.355 6.184 -8.125 1.00 97.81 491 LYS A C 1
ATOM 3831 O O . LYS A 1 491 ? -2.960 6.124 -7.054 1.00 97.81 491 LYS A O 1
ATOM 3836 N N . SER A 1 492 ? -1.044 6.362 -8.213 1.00 98.56 492 SER A N 1
ATOM 3837 C CA . SER A 1 492 ? -0.165 6.635 -7.073 1.00 98.56 492 SER A CA 1
ATOM 3838 C C . SER A 1 492 ? 0.543 7.975 -7.261 1.00 98.56 492 SER A C 1
ATOM 3840 O O . SER A 1 492 ? 0.964 8.304 -8.369 1.00 98.56 492 SER A O 1
ATOM 3842 N N . VAL A 1 493 ? 0.661 8.752 -6.185 1.00 98.88 493 VAL A N 1
ATOM 3843 C CA . VAL A 1 493 ? 1.381 10.030 -6.132 1.00 98.88 493 VAL A CA 1
ATOM 3844 C C . VAL A 1 493 ? 2.334 10.005 -4.939 1.00 98.88 493 VAL A C 1
ATOM 3846 O O . VAL A 1 493 ? 1.905 9.743 -3.814 1.00 98.88 493 VAL A O 1
ATOM 3849 N N . PHE A 1 494 ? 3.612 10.277 -5.187 1.00 98.88 494 PHE A N 1
ATOM 3850 C CA . PHE A 1 494 ? 4.676 10.255 -4.184 1.00 98.88 494 PHE A CA 1
ATOM 3851 C C . PHE A 1 494 ? 5.405 11.601 -4.165 1.00 98.88 494 PHE A C 1
ATOM 3853 O O . PHE A 1 494 ? 5.917 12.044 -5.192 1.00 98.88 494 PHE A O 1
ATOM 3860 N N . GLU A 1 495 ? 5.435 12.254 -3.004 1.00 98.81 495 GLU A N 1
ATOM 3861 C CA . GLU A 1 495 ? 6.009 13.588 -2.808 1.00 98.81 495 GLU A CA 1
ATOM 3862 C C . GLU A 1 495 ? 7.056 13.574 -1.677 1.00 98.81 495 GLU A C 1
ATOM 3864 O O . GLU A 1 495 ? 6.735 13.222 -0.541 1.00 98.81 495 GLU A O 1
ATOM 3869 N N . VAL A 1 496 ? 8.293 13.991 -1.965 1.00 98.81 496 VAL A N 1
ATOM 3870 C CA . VAL A 1 496 ? 9.367 14.203 -0.970 1.00 98.81 496 VAL A CA 1
ATOM 3871 C C . VAL A 1 496 ? 10.002 15.575 -1.213 1.00 98.81 496 VAL A C 1
ATOM 3873 O O . VAL A 1 496 ? 10.333 15.902 -2.353 1.00 98.81 496 VAL A O 1
ATOM 3876 N N . GLN A 1 497 ? 10.171 16.405 -0.176 1.00 98.44 497 GLN A N 1
ATOM 3877 C CA . GLN A 1 497 ? 10.917 17.669 -0.323 1.00 98.44 497 GLN A CA 1
ATOM 3878 C C . GLN A 1 497 ? 12.422 17.479 -0.091 1.00 98.44 497 GLN A C 1
ATOM 3880 O O . GLN A 1 497 ? 13.221 17.982 -0.876 1.00 98.44 497 GLN A O 1
ATOM 3885 N N . LYS A 1 498 ? 12.805 16.716 0.936 1.00 98.44 498 LYS A N 1
ATOM 3886 C CA . LYS A 1 498 ? 14.190 16.338 1.226 1.00 98.44 498 LYS A CA 1
ATOM 3887 C C . LYS A 1 498 ? 14.237 14.921 1.801 1.00 98.44 498 LYS A C 1
ATOM 3889 O O . LYS A 1 498 ? 13.665 14.683 2.863 1.00 98.44 498 LYS A O 1
ATOM 3894 N N . GLY A 1 499 ? 14.913 13.994 1.122 1.00 98.25 499 GLY A N 1
ATOM 3895 C CA . GLY A 1 499 ? 15.071 12.611 1.594 1.00 98.25 499 GLY A CA 1
ATOM 3896 C C . GLY A 1 499 ? 15.268 11.580 0.481 1.00 98.25 499 GLY A C 1
ATOM 3897 O O . GLY A 1 499 ? 15.384 11.912 -0.699 1.00 98.25 499 GLY A O 1
ATOM 3898 N N . LYS A 1 500 ? 15.312 10.301 0.856 1.00 98.50 500 LYS A N 1
ATOM 3899 C CA . LYS A 1 500 ? 15.371 9.165 -0.074 1.00 98.50 500 LYS A CA 1
ATOM 3900 C C . LYS A 1 500 ? 13.974 8.619 -0.342 1.00 98.50 500 LYS A C 1
ATOM 3902 O O . LYS A 1 500 ? 13.172 8.475 0.575 1.00 98.50 500 LYS A O 1
ATOM 3907 N N . MET A 1 501 ? 13.699 8.244 -1.586 1.00 98.56 501 MET A N 1
ATOM 3908 C CA . MET A 1 501 ? 12.437 7.630 -1.993 1.00 98.56 501 MET A CA 1
ATOM 3909 C C . MET A 1 501 ? 12.700 6.241 -2.590 1.00 98.56 501 MET A C 1
ATOM 3911 O O . MET A 1 501 ? 13.096 6.121 -3.744 1.00 98.56 501 MET A O 1
ATOM 3915 N N . GLU A 1 502 ? 12.474 5.179 -1.816 1.00 98.62 502 GLU A N 1
ATOM 3916 C CA . GLU A 1 502 ? 12.566 3.789 -2.275 1.00 98.62 502 GLU A CA 1
ATOM 3917 C C . GLU A 1 502 ? 11.178 3.234 -2.618 1.00 98.62 502 GLU A C 1
ATOM 3919 O O . GLU A 1 502 ? 10.380 2.893 -1.742 1.00 98.62 502 GLU A O 1
ATOM 3924 N N . LEU A 1 503 ? 10.890 3.110 -3.912 1.00 98.31 503 LEU A N 1
ATOM 3925 C CA . LEU A 1 503 ? 9.633 2.587 -4.434 1.00 98.31 503 LEU A CA 1
ATOM 3926 C C . LEU A 1 503 ? 9.871 1.229 -5.096 1.00 98.31 503 LEU A C 1
ATOM 3928 O O . LEU A 1 503 ? 10.610 1.128 -6.072 1.00 98.31 503 LEU A O 1
ATOM 3932 N N . ALA A 1 504 ? 9.221 0.178 -4.606 1.00 94.38 504 ALA A N 1
ATOM 3933 C CA . ALA A 1 504 ? 9.246 -1.148 -5.213 1.00 94.38 504 ALA A CA 1
ATOM 3934 C C . ALA A 1 504 ? 7.848 -1.576 -5.682 1.00 94.38 504 ALA A C 1
ATOM 3936 O O . ALA A 1 504 ? 6.851 -1.242 -5.045 1.00 94.38 504 ALA A O 1
ATOM 3937 N N . ASN A 1 505 ? 7.785 -2.360 -6.765 1.00 91.62 505 ASN A N 1
ATOM 3938 C CA . ASN A 1 505 ? 6.560 -2.981 -7.292 1.00 91.62 505 ASN A CA 1
ATOM 3939 C C . ASN A 1 505 ? 5.389 -1.978 -7.403 1.00 91.62 505 ASN A C 1
ATOM 3941 O O . ASN A 1 505 ? 4.344 -2.132 -6.757 1.00 91.62 505 ASN A O 1
ATOM 3945 N N . ILE A 1 506 ? 5.605 -0.905 -8.167 1.00 95.31 506 ILE A N 1
ATOM 3946 C CA . ILE A 1 506 ? 4.599 0.131 -8.423 1.00 95.31 506 ILE A CA 1
ATOM 3947 C C . ILE A 1 506 ? 3.965 -0.129 -9.788 1.00 95.31 506 ILE A C 1
ATOM 3949 O O . ILE A 1 506 ? 4.665 -0.248 -10.795 1.00 95.31 506 ILE A O 1
ATOM 3953 N N . HIS A 1 507 ? 2.636 -0.196 -9.810 1.00 88.06 507 HIS A N 1
ATOM 3954 C CA . HIS A 1 507 ? 1.859 -0.532 -10.999 1.00 88.06 507 HIS A CA 1
ATOM 3955 C C . HIS A 1 507 ? 0.988 0.634 -11.485 1.00 88.06 507 HIS A C 1
ATOM 3957 O O . HIS A 1 507 ? 0.615 1.509 -10.702 1.00 88.06 507 HIS A O 1
ATOM 3963 N N . LYS A 1 508 ? 0.573 0.573 -12.759 1.00 94.00 508 LYS A N 1
ATOM 3964 C CA . LYS A 1 508 ? -0.393 1.496 -13.393 1.00 94.00 508 LYS A CA 1
ATOM 3965 C C . LYS A 1 508 ? 0.123 2.948 -13.375 1.00 94.00 508 LYS A C 1
ATOM 3967 O O . LYS A 1 508 ? 1.283 3.168 -13.707 1.00 94.00 508 LYS A O 1
ATOM 3972 N N . THR A 1 509 ? -0.711 3.948 -13.089 1.00 97.62 509 THR A N 1
ATOM 3973 C CA . THR A 1 509 ? -0.321 5.360 -13.226 1.00 97.62 509 THR A CA 1
ATOM 3974 C C . THR A 1 509 ? 0.399 5.861 -11.978 1.00 97.62 509 THR A C 1
ATOM 3976 O O . THR A 1 509 ? -0.195 5.943 -10.904 1.00 97.62 509 THR A O 1
ATOM 3979 N N . CYS A 1 510 ? 1.658 6.263 -12.120 1.00 98.44 510 CYS A N 1
ATOM 3980 C CA . CYS A 1 510 ? 2.487 6.786 -11.039 1.00 98.44 510 CYS A CA 1
ATOM 3981 C C . CYS A 1 510 ? 2.946 8.217 -11.345 1.00 98.44 510 CYS A C 1
ATOM 3983 O O . CYS A 1 510 ? 3.466 8.468 -12.431 1.00 98.44 510 CYS A O 1
ATOM 3985 N N . LYS A 1 511 ? 2.796 9.137 -10.381 1.00 98.81 511 LYS A N 1
ATOM 3986 C CA . LYS A 1 511 ? 3.502 10.424 -10.374 1.00 98.81 511 LYS A CA 1
ATOM 3987 C C . LYS A 1 511 ? 4.482 10.499 -9.203 1.00 98.81 511 LYS A C 1
ATOM 3989 O O . LYS A 1 511 ? 4.087 10.287 -8.058 1.00 98.81 511 LYS A O 1
ATOM 3994 N N . ILE A 1 512 ? 5.725 10.870 -9.485 1.00 98.88 512 ILE A N 1
ATOM 3995 C CA . ILE A 1 512 ? 6.799 11.077 -8.511 1.00 98.88 512 ILE A CA 1
ATOM 3996 C C . ILE A 1 512 ? 7.235 12.543 -8.551 1.00 98.88 512 ILE A C 1
ATOM 3998 O O . ILE A 1 512 ? 7.414 13.108 -9.630 1.00 98.88 512 ILE A O 1
ATOM 4002 N N . MET A 1 513 ? 7.398 13.159 -7.379 1.00 98.81 513 MET A N 1
ATOM 4003 C CA . MET A 1 513 ? 7.945 14.509 -7.219 1.00 98.81 513 MET A CA 1
ATOM 4004 C C . MET A 1 513 ? 8.952 14.516 -6.057 1.00 98.81 513 MET A C 1
ATOM 4006 O O . MET A 1 513 ? 8.570 14.294 -4.906 1.00 98.81 513 MET A O 1
ATOM 4010 N N . LEU A 1 514 ? 10.230 14.760 -6.359 1.00 98.75 514 LEU A N 1
ATOM 4011 C CA . LEU A 1 514 ? 11.341 14.793 -5.399 1.00 98.75 514 LEU A CA 1
ATOM 4012 C C . LEU A 1 514 ? 12.109 16.114 -5.551 1.00 98.75 514 LEU A C 1
ATOM 4014 O O . LEU A 1 514 ? 12.708 16.355 -6.590 1.00 98.75 514 LEU A O 1
ATOM 4018 N N . ASN A 1 515 ? 12.113 16.979 -4.538 1.00 98.56 515 ASN A N 1
ATOM 4019 C CA . ASN A 1 515 ? 12.866 18.237 -4.633 1.00 98.56 515 ASN A CA 1
ATOM 4020 C C . ASN A 1 515 ? 14.369 18.023 -4.359 1.00 98.56 515 ASN A C 1
ATOM 4022 O O . ASN A 1 515 ? 15.193 18.421 -5.172 1.00 98.56 515 ASN A O 1
ATOM 4026 N N . GLU A 1 516 ? 14.743 17.349 -3.268 1.00 98.56 516 GLU A N 1
ATOM 4027 C CA . GLU A 1 516 ? 16.150 17.066 -2.958 1.00 98.56 516 GLU A CA 1
ATOM 4028 C C . GLU A 1 516 ? 16.369 15.629 -2.460 1.00 98.56 516 GLU A C 1
ATOM 4030 O O . GLU A 1 516 ? 15.763 15.216 -1.468 1.00 98.56 516 GLU A O 1
ATOM 4035 N N . GLY A 1 517 ? 17.279 14.879 -3.094 1.00 98.19 517 GLY A N 1
ATOM 4036 C CA . GLY A 1 517 ? 17.783 13.614 -2.542 1.00 98.19 517 GLY A CA 1
ATOM 4037 C C . GLY A 1 517 ? 18.032 12.505 -3.565 1.00 98.19 517 GLY A C 1
ATOM 4038 O O . GL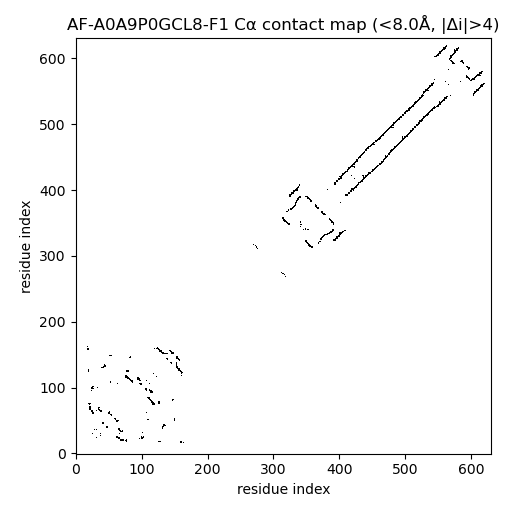Y A 1 517 ? 18.766 12.700 -4.529 1.00 98.19 517 GLY A O 1
ATOM 4039 N N . HIS A 1 518 ? 17.470 11.317 -3.314 1.00 98.62 518 HIS A N 1
ATOM 4040 C CA . HIS A 1 518 ? 17.677 10.129 -4.155 1.00 98.62 518 HIS A CA 1
ATOM 4041 C C . HIS A 1 518 ? 16.378 9.354 -4.405 1.00 98.62 518 HIS A C 1
ATOM 4043 O O . HIS A 1 518 ? 15.704 8.964 -3.448 1.00 98.62 518 HIS A O 1
ATOM 4049 N N . LEU A 1 519 ? 16.059 9.068 -5.669 1.00 98.75 519 LEU A N 1
ATOM 4050 C CA . LEU A 1 519 ? 14.967 8.172 -6.060 1.00 98.75 519 LEU A CA 1
ATOM 4051 C C . LEU A 1 519 ? 15.501 6.770 -6.371 1.00 98.75 519 LEU A C 1
ATOM 4053 O O . LEU A 1 519 ? 16.510 6.612 -7.043 1.00 98.75 519 LEU A O 1
ATOM 4057 N N . LYS A 1 520 ? 14.773 5.737 -5.949 1.00 98.62 520 LYS A N 1
ATOM 4058 C CA . LYS A 1 520 ? 15.038 4.347 -6.312 1.00 98.62 520 LYS A CA 1
ATOM 4059 C C . LYS A 1 520 ? 13.743 3.630 -6.667 1.00 98.62 520 LYS A C 1
ATOM 4061 O O . LYS A 1 520 ? 13.033 3.157 -5.780 1.00 98.62 520 LYS A O 1
ATOM 4066 N N . LEU A 1 521 ? 13.429 3.554 -7.959 1.00 98.06 521 LEU A N 1
ATOM 4067 C CA . LEU A 1 521 ? 12.207 2.952 -8.494 1.00 98.06 521 LEU A CA 1
ATOM 4068 C C . LEU A 1 521 ? 12.495 1.557 -9.070 1.00 98.06 521 LEU A C 1
ATOM 4070 O O . LEU A 1 521 ? 12.995 1.414 -10.180 1.00 98.06 521 LEU A O 1
ATOM 4074 N N . ASN A 1 522 ? 12.150 0.513 -8.318 1.00 92.50 522 ASN A N 1
ATOM 4075 C CA . ASN A 1 522 ? 12.409 -0.884 -8.661 1.00 92.50 522 ASN A CA 1
ATOM 4076 C C . ASN A 1 522 ? 11.141 -1.644 -9.072 1.00 92.50 522 ASN A C 1
ATOM 4078 O O . ASN A 1 522 ? 10.284 -1.952 -8.242 1.00 92.50 522 ASN A O 1
ATOM 4082 N N . GLY A 1 523 ? 11.079 -2.061 -10.336 1.00 79.88 523 GLY A N 1
ATOM 4083 C CA . GLY A 1 523 ? 10.043 -2.975 -10.822 1.00 79.88 523 GLY A CA 1
ATOM 4084 C C . GLY A 1 523 ? 8.775 -2.243 -11.240 1.00 79.88 523 GLY A C 1
ATOM 4085 O O . GLY A 1 523 ? 7.692 -2.563 -10.749 1.00 79.88 523 GLY A O 1
ATOM 4086 N N . PHE A 1 524 ? 8.926 -1.221 -12.085 1.00 93.94 524 PHE A N 1
ATOM 4087 C CA . PHE A 1 524 ? 7.812 -0.409 -12.566 1.00 93.94 524 PHE A CA 1
ATOM 4088 C C . PHE A 1 524 ? 7.078 -1.049 -13.759 1.00 93.94 524 PHE A C 1
ATOM 4090 O O . PHE A 1 524 ? 7.722 -1.508 -14.704 1.00 93.94 524 PHE A O 1
ATOM 4097 N N . ASP A 1 525 ? 5.741 -1.056 -13.718 1.00 91.69 525 ASP A N 1
ATOM 4098 C CA . ASP A 1 525 ? 4.855 -1.658 -14.731 1.00 91.69 525 ASP A CA 1
ATOM 4099 C C . ASP A 1 525 ? 3.595 -0.785 -14.931 1.00 91.69 525 ASP A C 1
ATOM 4101 O O . ASP A 1 525 ? 2.595 -0.943 -14.216 1.00 91.69 525 ASP A O 1
ATOM 4105 N N . GLY A 1 526 ? 3.652 0.191 -15.850 1.00 94.81 526 GLY A N 1
ATOM 4106 C CA . GLY A 1 526 ? 2.564 1.165 -16.024 1.00 94.81 526 GLY A CA 1
ATOM 4107 C C . GLY A 1 526 ? 2.895 2.444 -16.807 1.00 94.81 526 GLY A C 1
ATOM 4108 O O . GLY A 1 526 ? 3.631 2.405 -17.788 1.00 94.81 526 GLY A O 1
ATOM 4109 N N . LYS A 1 527 ? 2.324 3.578 -16.374 1.00 97.81 527 LYS A N 1
ATOM 4110 C CA . LYS A 1 527 ? 2.573 4.936 -16.897 1.00 97.81 527 LYS A CA 1
ATOM 4111 C C . LYS A 1 527 ? 3.304 5.760 -15.841 1.00 97.81 527 LYS A C 1
ATOM 4113 O O . LYS A 1 527 ? 2.777 5.922 -14.737 1.00 97.81 527 LYS A O 1
ATOM 4118 N N . LEU A 1 528 ? 4.478 6.286 -16.169 1.00 98.56 528 LEU A N 1
ATOM 4119 C CA . LEU A 1 528 ? 5.318 7.045 -15.245 1.00 98.56 528 LEU A CA 1
ATOM 4120 C C . LEU A 1 528 ? 5.302 8.540 -15.582 1.00 98.56 528 LEU A C 1
ATOM 4122 O O . LEU A 1 528 ? 5.408 8.912 -16.744 1.00 98.56 528 LEU A O 1
ATOM 4126 N N . SER A 1 529 ? 5.212 9.381 -14.556 1.00 98.56 529 SER A N 1
ATOM 4127 C CA . SER A 1 529 ? 5.563 10.801 -14.617 1.00 98.56 529 SER A CA 1
ATOM 4128 C C . SER A 1 529 ? 6.474 11.114 -13.437 1.00 98.56 529 SER A C 1
ATOM 4130 O O . SER A 1 529 ? 6.105 10.851 -12.291 1.00 98.56 529 SER A O 1
ATOM 4132 N N . THR A 1 530 ? 7.679 11.612 -13.689 1.00 98.62 530 THR A N 1
ATOM 4133 C CA . THR A 1 530 ? 8.699 11.827 -12.652 1.00 98.62 530 THR A CA 1
ATOM 4134 C C . THR A 1 530 ? 9.311 13.206 -12.800 1.00 98.62 530 THR A C 1
ATOM 4136 O O . THR A 1 530 ? 9.833 13.529 -13.860 1.00 98.62 530 THR A O 1
ATOM 4139 N N . HIS A 1 531 ? 9.288 13.994 -11.725 1.00 98.69 531 HIS A N 1
ATOM 4140 C CA . HIS A 1 531 ? 10.009 15.262 -11.632 1.00 98.69 531 HIS A CA 1
ATOM 4141 C C . HIS A 1 531 ? 10.958 15.239 -10.436 1.00 98.69 531 HIS A C 1
ATOM 4143 O O . HIS A 1 531 ? 10.526 15.006 -9.303 1.00 98.69 531 HIS A O 1
ATOM 4149 N N . ILE A 1 532 ? 12.237 15.498 -10.688 1.00 98.56 532 ILE A N 1
ATOM 4150 C CA . ILE A 1 532 ? 13.283 15.617 -9.674 1.00 98.56 532 ILE A CA 1
ATOM 4151 C C . ILE A 1 532 ? 13.971 16.967 -9.859 1.00 98.56 532 ILE A C 1
ATOM 4153 O O . ILE A 1 532 ? 14.445 17.255 -10.954 1.00 98.56 532 ILE A O 1
ATOM 4157 N N . GLU A 1 533 ? 14.035 17.793 -8.817 1.00 98.31 533 GLU A N 1
ATOM 4158 C CA . GLU A 1 533 ? 14.671 19.115 -8.924 1.00 98.31 533 GLU A CA 1
ATOM 4159 C C . GLU A 1 533 ? 16.198 19.006 -8.770 1.00 98.31 533 GLU A C 1
ATOM 4161 O O . GLU A 1 533 ? 16.950 19.422 -9.647 1.00 98.31 533 GLU A O 1
ATOM 4166 N N . ASN A 1 534 ? 16.673 18.378 -7.689 1.00 98.00 534 ASN A N 1
ATOM 4167 C CA . ASN A 1 534 ? 18.097 18.191 -7.415 1.00 98.00 534 ASN A CA 1
ATOM 4168 C C . ASN A 1 534 ? 18.373 16.815 -6.788 1.00 98.00 534 ASN A C 1
ATOM 4170 O O . ASN A 1 534 ? 18.039 16.572 -5.625 1.00 98.00 534 ASN A O 1
ATOM 4174 N N . GLY A 1 535 ? 19.001 15.903 -7.527 1.00 96.62 535 GLY A N 1
ATOM 4175 C CA . GLY A 1 535 ? 19.329 14.584 -6.990 1.00 96.62 535 GLY A CA 1
ATOM 4176 C C . GLY A 1 535 ? 19.724 13.547 -8.031 1.00 96.62 535 GLY A C 1
ATOM 4177 O O . GLY A 1 535 ? 19.874 13.843 -9.213 1.00 96.62 535 GLY A O 1
ATOM 4178 N N . SER A 1 536 ? 19.872 12.303 -7.585 1.00 97.62 536 SER A N 1
ATOM 4179 C CA . SER A 1 536 ? 20.078 11.154 -8.472 1.00 97.62 536 SER A CA 1
ATOM 4180 C C . SER A 1 536 ? 18.918 10.158 -8.416 1.00 97.62 536 SER A C 1
ATOM 4182 O O . SER A 1 536 ? 18.118 10.164 -7.473 1.00 97.62 536 SER A O 1
ATOM 4184 N N . ALA A 1 537 ? 18.791 9.326 -9.451 1.00 98.31 537 ALA A N 1
ATOM 4185 C CA . ALA A 1 537 ? 17.696 8.371 -9.576 1.00 98.31 537 ALA A CA 1
ATOM 4186 C C . ALA A 1 537 ? 18.127 7.027 -10.183 1.00 98.31 537 ALA A C 1
ATOM 4188 O O . ALA A 1 537 ? 18.487 6.979 -11.356 1.00 98.31 537 ALA A O 1
ATOM 4189 N N . ASP A 1 538 ? 17.975 5.941 -9.420 1.00 98.25 538 ASP A N 1
ATOM 4190 C CA . ASP A 1 538 ? 17.986 4.562 -9.924 1.00 98.25 538 ASP A CA 1
ATOM 4191 C C . ASP A 1 538 ? 16.564 4.214 -10.434 1.00 98.25 538 ASP A C 1
ATOM 4193 O O . ASP A 1 538 ? 15.638 4.074 -9.625 1.00 98.25 538 ASP A O 1
ATOM 4197 N N . ILE A 1 539 ? 16.337 4.045 -11.743 1.00 97.94 539 ILE A N 1
ATOM 4198 C CA . ILE A 1 539 ? 15.008 3.717 -12.304 1.00 97.94 539 ILE A CA 1
ATOM 4199 C C . ILE A 1 539 ? 15.051 2.427 -13.133 1.00 97.94 539 ILE A C 1
ATOM 4201 O O . ILE A 1 539 ? 15.580 2.405 -14.239 1.00 97.94 539 ILE A O 1
ATOM 4205 N N . TYR A 1 540 ? 14.409 1.361 -12.640 1.00 95.06 540 TYR A N 1
ATOM 4206 C CA . TYR A 1 540 ? 14.252 0.088 -13.350 1.00 95.06 540 TYR A CA 1
ATOM 4207 C C . TYR A 1 540 ? 12.845 -0.074 -13.954 1.00 95.06 540 TYR A C 1
ATOM 4209 O O . TYR A 1 540 ? 11.867 -0.373 -13.249 1.00 95.06 540 TYR A O 1
ATOM 4217 N N . LEU A 1 541 ? 12.752 0.071 -15.280 1.00 95.00 541 LEU A N 1
ATOM 4218 C CA . LEU A 1 541 ? 11.511 -0.066 -16.047 1.00 95.00 541 LEU A CA 1
ATOM 4219 C C . LEU A 1 541 ? 11.297 -1.523 -16.483 1.00 95.00 541 LEU A C 1
ATOM 4221 O O . LEU A 1 541 ? 11.997 -2.026 -17.362 1.00 95.00 541 LEU A O 1
ATOM 4225 N N . SER A 1 542 ? 10.299 -2.198 -15.900 1.00 92.25 542 SER A N 1
ATOM 4226 C CA . SER A 1 542 ? 9.920 -3.572 -16.278 1.00 92.25 542 SER A CA 1
ATOM 4227 C C . SER A 1 542 ? 8.918 -3.621 -17.432 1.00 92.25 542 SER A C 1
ATOM 4229 O O . SER A 1 542 ? 8.952 -4.563 -18.224 1.00 92.25 542 SER A O 1
ATOM 4231 N N . ARG A 1 543 ? 8.013 -2.635 -17.507 1.00 92.19 543 ARG A N 1
ATOM 4232 C CA . ARG A 1 543 ? 7.105 -2.406 -18.639 1.00 92.19 543 ARG A CA 1
ATOM 4233 C C . ARG A 1 543 ? 6.568 -0.972 -18.623 1.00 92.19 543 ARG A C 1
ATOM 4235 O O . ARG A 1 543 ? 6.257 -0.441 -17.557 1.00 92.19 543 ARG A O 1
ATOM 4242 N N . ILE A 1 544 ? 6.387 -0.390 -19.804 1.00 95.19 544 ILE A N 1
ATOM 4243 C CA . ILE A 1 544 ? 5.601 0.833 -20.014 1.00 95.19 544 ILE A CA 1
ATOM 4244 C C . ILE A 1 544 ? 4.284 0.455 -20.706 1.00 95.19 544 ILE A C 1
ATOM 4246 O O . ILE A 1 544 ? 4.272 -0.449 -21.535 1.00 95.19 544 ILE A O 1
ATOM 4250 N N . LEU A 1 545 ? 3.179 1.101 -20.322 1.00 92.81 545 LEU A N 1
ATOM 4251 C CA . LEU A 1 545 ? 1.813 0.813 -20.804 1.00 92.81 545 LEU A CA 1
ATOM 4252 C C . LEU A 1 545 ? 1.061 2.049 -21.342 1.00 92.81 545 LEU A C 1
ATOM 4254 O O . LEU A 1 545 ? -0.114 1.948 -21.690 1.00 92.81 545 LEU A O 1
ATOM 4258 N N . ASP A 1 546 ? 1.702 3.219 -21.323 1.00 95.81 546 ASP A N 1
ATOM 4259 C CA . ASP A 1 546 ? 1.228 4.493 -21.877 1.00 95.81 546 ASP A CA 1
ATOM 4260 C C . ASP A 1 546 ? 2.417 5.482 -21.883 1.00 95.81 546 ASP A C 1
ATOM 4262 O O . ASP A 1 546 ? 3.372 5.322 -21.113 1.00 95.81 546 ASP A O 1
ATOM 4266 N N . ASN A 1 547 ? 2.366 6.516 -22.723 1.00 96.69 547 ASN A N 1
ATOM 4267 C CA . ASN A 1 547 ? 3.425 7.515 -22.874 1.00 96.69 547 ASN A CA 1
ATOM 4268 C C . ASN A 1 547 ? 3.795 8.147 -21.524 1.00 96.69 547 ASN A C 1
ATOM 4270 O O . ASN A 1 547 ? 2.908 8.500 -20.743 1.00 96.69 547 ASN A O 1
ATOM 4274 N N . SER A 1 548 ? 5.089 8.269 -21.246 1.00 98.31 548 SER A N 1
ATOM 4275 C CA . SER A 1 548 ? 5.617 8.538 -19.901 1.00 98.31 548 SER A CA 1
ATOM 4276 C C . SER A 1 548 ? 6.740 9.584 -19.915 1.00 98.31 548 SER A C 1
ATOM 4278 O O . SER A 1 548 ? 7.399 9.776 -20.936 1.00 98.31 548 SER A O 1
ATOM 4280 N N . ASP A 1 549 ? 6.969 10.243 -18.779 1.00 98.31 549 ASP A N 1
ATOM 4281 C CA . ASP A 1 549 ? 7.940 11.332 -18.612 1.00 98.31 549 ASP A CA 1
ATOM 4282 C C . ASP A 1 549 ? 8.891 11.110 -17.420 1.00 98.31 549 ASP A C 1
ATOM 4284 O O . ASP A 1 549 ? 8.484 10.664 -16.341 1.00 98.31 549 ASP A O 1
ATOM 4288 N N . ILE A 1 550 ? 10.176 11.420 -17.626 1.00 98.50 550 ILE A N 1
ATOM 4289 C CA . ILE A 1 550 ? 11.227 11.424 -16.600 1.00 98.50 550 ILE A CA 1
ATOM 4290 C C . ILE A 1 550 ? 12.047 12.714 -16.737 1.00 98.50 550 ILE A C 1
ATOM 4292 O O . ILE A 1 550 ? 12.841 12.863 -17.663 1.00 98.50 550 ILE A O 1
ATOM 4296 N N . THR A 1 551 ? 11.872 13.629 -15.788 1.00 98.31 551 THR A N 1
ATOM 4297 C CA . THR A 1 551 ? 12.538 14.935 -15.722 1.00 98.31 551 THR A CA 1
ATOM 4298 C C . THR A 1 551 ? 13.432 15.003 -14.489 1.00 98.31 551 THR A C 1
ATOM 4300 O O . THR A 1 551 ? 12.950 14.841 -13.367 1.00 98.31 551 THR A O 1
ATOM 4303 N N . ILE A 1 552 ? 14.720 15.290 -14.686 1.00 97.56 552 ILE A N 1
ATOM 4304 C CA . ILE A 1 552 ? 15.688 15.612 -13.627 1.00 97.56 552 ILE A CA 1
ATOM 4305 C C . ILE A 1 552 ? 16.289 16.979 -13.954 1.00 97.56 552 ILE A C 1
ATOM 4307 O O . ILE A 1 552 ? 17.020 17.120 -14.925 1.00 97.56 552 ILE A O 1
ATOM 4311 N N . VAL A 1 553 ? 15.973 18.018 -13.183 1.00 97.19 553 VAL A N 1
ATOM 4312 C CA . VAL A 1 553 ? 16.478 19.369 -13.475 1.00 97.19 553 VAL A CA 1
ATOM 4313 C C . VAL A 1 553 ? 17.993 19.420 -13.252 1.00 97.19 553 VAL A C 1
ATOM 4315 O O . VAL A 1 553 ? 18.714 19.904 -14.129 1.00 97.19 553 VAL A O 1
ATOM 4318 N N . LYS A 1 554 ? 18.477 18.845 -12.142 1.00 96.88 554 LYS A N 1
ATOM 4319 C CA . LYS A 1 554 ? 19.898 18.751 -11.785 1.00 96.88 554 LYS A CA 1
ATOM 4320 C C . LYS A 1 554 ? 20.265 17.385 -11.192 1.00 96.88 554 LYS A C 1
ATOM 4322 O O . LYS A 1 554 ? 19.621 16.932 -10.245 1.00 96.88 554 LYS A O 1
ATOM 4327 N N . GLY A 1 555 ? 21.346 16.780 -11.690 1.00 96.00 555 GLY A N 1
ATOM 4328 C CA . GLY A 1 555 ? 21.955 15.564 -11.139 1.00 96.00 555 GLY A CA 1
ATOM 4329 C C . GLY A 1 555 ? 22.062 14.401 -12.131 1.00 96.00 555 GLY A C 1
ATOM 4330 O O . GLY A 1 555 ? 22.465 14.603 -13.273 1.00 96.00 555 GLY A O 1
ATOM 4331 N N . THR A 1 556 ? 21.787 13.168 -11.693 1.00 97.31 556 THR A N 1
ATOM 4332 C CA . THR A 1 556 ? 22.141 11.957 -12.466 1.00 97.31 556 THR A CA 1
ATOM 4333 C C . THR A 1 556 ? 20.997 10.954 -12.550 1.00 97.31 556 THR A C 1
ATOM 4335 O O . THR A 1 556 ? 20.506 10.477 -11.526 1.00 97.31 556 THR A O 1
ATOM 4338 N N . LEU A 1 557 ? 20.620 10.570 -13.770 1.00 98.12 557 LEU A N 1
ATOM 4339 C CA . LEU A 1 557 ? 19.716 9.448 -14.018 1.00 98.12 557 LEU A CA 1
ATOM 4340 C C . LEU A 1 557 ? 20.519 8.181 -14.311 1.00 98.12 557 LEU A C 1
ATOM 4342 O O . LEU A 1 557 ? 21.336 8.180 -15.228 1.00 98.12 557 LEU A O 1
ATOM 4346 N N . HIS A 1 558 ? 20.215 7.090 -13.612 1.00 97.94 558 HIS A N 1
ATOM 4347 C CA . HIS A 1 558 ? 20.549 5.738 -14.048 1.00 97.94 558 HIS A CA 1
ATOM 4348 C C . HIS A 1 558 ? 19.258 5.010 -14.426 1.00 97.94 558 HIS A C 1
ATOM 4350 O O . HIS A 1 558 ? 18.440 4.660 -13.573 1.00 97.94 558 HIS A O 1
ATOM 4356 N N . LEU A 1 559 ? 19.039 4.839 -15.728 1.00 97.00 559 LEU A N 1
ATOM 4357 C CA . LEU A 1 559 ? 17.839 4.237 -16.297 1.00 97.00 559 LEU A CA 1
ATOM 4358 C C . LEU A 1 559 ? 18.155 2.821 -16.777 1.00 97.00 559 LEU A C 1
ATOM 4360 O O . LEU A 1 559 ? 18.873 2.636 -17.750 1.00 97.00 559 LEU A O 1
ATOM 4364 N N . THR A 1 560 ? 17.588 1.809 -16.129 1.00 95.44 560 THR A N 1
ATOM 4365 C CA . THR A 1 560 ? 17.794 0.407 -16.501 1.00 95.44 560 THR A CA 1
ATOM 4366 C C . THR A 1 560 ? 16.546 -0.163 -17.181 1.00 95.44 560 THR A C 1
ATOM 4368 O O . THR A 1 560 ? 15.452 -0.188 -16.604 1.00 95.44 560 THR A O 1
ATOM 4371 N N . LEU A 1 561 ? 16.712 -0.654 -18.409 1.00 93.50 561 LEU A N 1
ATOM 4372 C CA . LEU A 1 561 ? 15.644 -1.131 -19.284 1.00 93.50 561 LEU A CA 1
ATOM 4373 C C . LEU A 1 561 ? 15.572 -2.663 -19.307 1.00 93.50 561 LEU A C 1
ATOM 4375 O O . LEU A 1 561 ? 16.564 -3.342 -19.568 1.00 93.50 561 LEU A O 1
ATOM 4379 N N . ALA A 1 562 ? 14.379 -3.218 -19.076 1.00 91.31 562 ALA A N 1
ATOM 4380 C CA . ALA A 1 562 ? 14.097 -4.631 -19.324 1.00 91.31 562 ALA A CA 1
ATOM 4381 C C . ALA A 1 562 ? 13.934 -4.934 -20.827 1.00 91.31 562 ALA A C 1
ATOM 4383 O O . ALA A 1 562 ? 13.511 -4.070 -21.592 1.00 91.31 562 ALA A O 1
ATOM 4384 N N . GLU A 1 563 ? 14.140 -6.192 -21.227 1.00 88.12 563 GLU A N 1
ATOM 4385 C CA . GLU A 1 563 ? 14.003 -6.668 -22.619 1.00 88.12 563 GLU A CA 1
ATOM 4386 C C . GLU A 1 563 ? 12.676 -6.268 -23.299 1.00 88.12 563 GLU A C 1
ATOM 4388 O O . GLU A 1 563 ? 12.652 -5.888 -24.469 1.00 88.12 563 GLU A O 1
ATOM 4393 N N . LEU A 1 564 ? 11.555 -6.297 -22.566 1.00 86.62 564 LEU A N 1
ATOM 4394 C CA . LEU A 1 564 ? 10.263 -5.855 -23.104 1.00 86.62 564 LEU A CA 1
ATOM 4395 C C . LEU A 1 564 ? 10.230 -4.349 -23.392 1.00 86.62 564 LEU A C 1
ATOM 4397 O O . LEU A 1 564 ? 9.611 -3.945 -24.368 1.00 86.62 564 LEU A O 1
ATOM 4401 N N . CYS A 1 565 ? 10.891 -3.533 -22.571 1.00 90.50 565 CYS A N 1
ATOM 4402 C CA . CYS A 1 565 ? 10.982 -2.091 -22.776 1.00 90.50 565 CYS A CA 1
ATOM 4403 C C . CYS A 1 565 ? 11.847 -1.772 -24.004 1.00 90.50 565 CYS A C 1
ATOM 4405 O O . CYS A 1 565 ? 11.397 -1.044 -24.879 1.00 90.50 565 CYS A O 1
ATOM 4407 N N . GLN A 1 566 ? 13.026 -2.396 -24.111 1.00 89.19 566 GLN A N 1
ATOM 4408 C CA . GLN A 1 566 ? 13.947 -2.248 -25.251 1.00 89.19 566 GLN A CA 1
ATOM 4409 C C . GLN A 1 566 ? 13.248 -2.504 -26.601 1.00 89.19 566 GLN A C 1
ATOM 4411 O O . GLN A 1 566 ? 13.433 -1.753 -27.553 1.00 89.19 566 GLN A O 1
ATOM 4416 N N . LYS A 1 567 ? 12.409 -3.548 -26.671 1.00 87.00 567 LYS A N 1
ATOM 4417 C CA . LYS A 1 567 ? 11.771 -4.012 -27.917 1.00 87.00 567 LYS A CA 1
ATOM 4418 C C . LYS A 1 567 ? 10.457 -3.320 -28.293 1.00 87.00 567 LYS A C 1
ATOM 4420 O O . LYS A 1 567 ? 10.043 -3.451 -29.442 1.00 87.00 567 LYS A O 1
ATOM 4425 N N . HIS A 1 568 ? 9.798 -2.626 -27.356 1.00 89.62 568 HIS A N 1
ATOM 4426 C CA . HIS A 1 568 ? 8.432 -2.097 -27.554 1.00 89.62 568 HIS A CA 1
ATOM 4427 C C . HIS A 1 568 ? 8.272 -0.584 -27.293 1.00 89.62 568 HIS A C 1
ATOM 4429 O O . HIS A 1 568 ? 7.206 -0.018 -27.549 1.00 89.62 568 HIS A O 1
ATOM 4435 N N . VAL A 1 569 ? 9.297 0.082 -26.747 1.00 94.00 569 VAL A N 1
ATOM 4436 C CA . VAL A 1 569 ? 9.201 1.458 -26.234 1.00 94.00 569 VAL A CA 1
ATOM 4437 C C . VAL A 1 569 ? 10.267 2.344 -26.872 1.00 94.00 569 VAL A C 1
ATOM 4439 O O . VAL A 1 569 ? 11.456 2.041 -26.806 1.00 94.00 569 VAL A O 1
ATOM 4442 N N . LYS A 1 570 ? 9.852 3.469 -27.462 1.00 94.69 570 LYS A N 1
ATOM 4443 C CA . LYS A 1 570 ? 10.763 4.506 -27.958 1.00 94.69 570 LYS A CA 1
ATOM 4444 C C . LYS A 1 570 ? 11.196 5.414 -26.817 1.00 94.69 570 LYS A C 1
ATOM 4446 O O . LYS A 1 570 ? 10.355 5.931 -26.083 1.00 94.69 570 LYS A O 1
ATOM 4451 N N . TYR A 1 571 ? 12.491 5.677 -26.711 1.00 95.81 571 TYR A N 1
ATOM 4452 C CA . TYR A 1 571 ? 13.016 6.677 -25.781 1.00 95.81 571 TYR A CA 1
ATOM 4453 C C . TYR A 1 571 ? 13.434 7.921 -26.554 1.00 95.81 571 TYR A C 1
ATOM 4455 O O . TYR A 1 571 ? 13.974 7.821 -27.655 1.00 95.81 571 TYR A O 1
ATOM 4463 N N . VAL A 1 572 ? 13.166 9.092 -25.981 1.00 95.19 572 VAL A N 1
ATOM 4464 C CA . VAL A 1 572 ? 13.612 10.391 -26.495 1.00 95.19 572 VAL A CA 1
ATOM 4465 C C . VAL A 1 572 ? 14.344 11.083 -25.353 1.00 95.19 572 VAL A C 1
ATOM 4467 O O . VAL A 1 572 ? 13.711 11.545 -24.407 1.00 95.19 572 VAL A O 1
ATOM 4470 N N . VAL A 1 573 ? 15.673 11.077 -25.414 1.00 95.81 573 VAL A N 1
ATOM 4471 C CA . VAL A 1 573 ? 16.578 11.548 -24.363 1.00 95.81 573 VAL A CA 1
ATOM 4472 C C . VAL A 1 573 ? 17.173 12.892 -24.774 1.00 95.81 573 VAL A C 1
ATOM 4474 O O . VAL A 1 573 ? 17.810 13.015 -25.820 1.00 95.81 573 VAL A O 1
ATOM 4477 N N . ALA A 1 574 ? 16.966 13.908 -23.944 1.00 93.69 574 ALA A N 1
ATOM 4478 C CA . ALA A 1 574 ? 17.561 15.229 -24.087 1.00 93.69 574 ALA A CA 1
ATOM 4479 C C . ALA A 1 574 ? 18.314 15.573 -22.795 1.00 93.69 574 ALA A C 1
ATOM 4481 O O . ALA A 1 574 ? 17.704 15.946 -21.789 1.00 93.69 574 ALA A O 1
ATOM 4482 N N . ALA A 1 575 ? 19.636 15.412 -22.811 1.00 91.25 575 ALA A N 1
ATOM 4483 C CA . ALA A 1 575 ? 20.501 15.717 -21.678 1.00 91.25 575 ALA A CA 1
ATOM 4484 C C . ALA A 1 575 ? 21.877 16.215 -22.130 1.00 91.25 575 ALA A C 1
ATOM 4486 O O . ALA A 1 575 ? 22.319 15.911 -23.236 1.00 91.25 575 ALA A O 1
ATOM 4487 N N . LYS A 1 576 ? 22.553 16.977 -21.262 1.00 85.75 576 LYS A N 1
ATOM 4488 C CA . LYS A 1 576 ? 23.874 17.565 -21.545 1.00 85.75 576 LYS A CA 1
ATOM 4489 C C . LYS A 1 576 ? 24.967 16.510 -21.739 1.00 85.75 576 LYS A C 1
ATOM 4491 O O . LYS A 1 576 ? 25.838 16.680 -22.586 1.00 85.75 576 LYS A O 1
ATOM 4496 N N . GLU A 1 577 ? 24.928 15.450 -20.940 1.00 89.75 577 GLU A N 1
ATOM 4497 C CA . GLU A 1 577 ? 25.845 14.313 -21.000 1.00 89.75 577 GLU A CA 1
ATOM 4498 C C . GLU A 1 577 ? 25.021 13.025 -20.980 1.00 89.75 577 GLU A C 1
ATOM 4500 O O . GLU A 1 577 ? 24.098 12.889 -20.173 1.00 89.75 577 GLU A O 1
ATOM 4505 N N . CYS A 1 578 ? 25.345 12.085 -21.865 1.00 91.19 578 CYS A N 1
ATOM 4506 C CA . CYS A 1 578 ? 24.679 10.790 -21.933 1.00 91.19 578 CYS A CA 1
ATOM 4507 C C . CYS A 1 578 ? 25.702 9.657 -22.052 1.00 91.19 578 CYS A C 1
ATOM 4509 O O . CYS A 1 578 ? 26.731 9.827 -22.703 1.00 91.19 578 CYS A O 1
ATOM 4511 N N . ASP A 1 579 ? 25.370 8.509 -21.472 1.00 92.50 579 ASP A N 1
ATOM 4512 C CA . ASP A 1 579 ? 26.083 7.240 -21.605 1.00 92.50 579 ASP A CA 1
ATOM 4513 C C . ASP A 1 579 ? 25.056 6.122 -21.862 1.00 92.50 579 ASP A C 1
ATOM 4515 O O . ASP A 1 579 ? 23.943 6.160 -21.324 1.00 92.50 579 ASP A O 1
ATOM 4519 N N . PHE A 1 580 ? 25.387 5.157 -22.718 1.00 92.00 580 PHE A N 1
ATOM 4520 C CA . PHE A 1 580 ? 24.442 4.154 -23.220 1.00 92.00 580 PHE A CA 1
ATOM 4521 C C . PHE A 1 580 ? 25.127 2.801 -23.420 1.00 92.00 580 PHE A C 1
ATOM 4523 O O . PHE A 1 580 ? 26.234 2.738 -23.949 1.00 92.00 580 PHE A O 1
ATOM 4530 N N . ALA A 1 581 ? 24.435 1.714 -23.078 1.00 88.88 581 ALA A N 1
ATOM 4531 C CA . ALA A 1 581 ? 24.897 0.360 -23.375 1.00 88.88 581 ALA A CA 1
ATOM 4532 C C . ALA A 1 581 ? 25.030 0.092 -24.893 1.00 88.88 581 ALA A C 1
ATOM 4534 O O . ALA A 1 581 ? 24.155 0.463 -25.679 1.00 88.88 581 ALA A O 1
ATOM 4535 N N . ASP A 1 582 ? 26.098 -0.619 -25.284 1.00 83.19 582 ASP A N 1
ATOM 4536 C CA . ASP A 1 582 ? 26.456 -0.945 -26.681 1.00 83.19 582 ASP A CA 1
ATOM 4537 C C . ASP A 1 582 ? 25.378 -1.734 -27.461 1.00 83.19 582 ASP A C 1
ATOM 4539 O O . ASP A 1 582 ? 25.449 -1.839 -28.685 1.00 83.19 582 ASP A O 1
ATOM 4543 N N . ASP A 1 583 ? 24.403 -2.339 -26.772 1.00 80.69 583 ASP A N 1
ATOM 4544 C CA . ASP A 1 583 ? 23.339 -3.165 -27.357 1.00 80.69 583 ASP A CA 1
ATOM 4545 C C . ASP A 1 583 ? 22.055 -2.384 -27.711 1.00 80.69 583 ASP A C 1
ATOM 4547 O O . ASP A 1 583 ? 21.076 -2.972 -28.177 1.00 80.69 583 ASP A O 1
ATOM 4551 N N . LEU A 1 584 ? 22.057 -1.057 -27.537 1.00 85.38 584 LEU A N 1
ATOM 4552 C CA . LEU A 1 584 ? 20.934 -0.172 -27.850 1.00 85.38 584 LEU A CA 1
ATOM 4553 C C . LEU A 1 584 ? 20.984 0.368 -29.292 1.00 85.38 584 LEU A C 1
ATOM 4555 O O . LEU A 1 584 ? 21.988 0.906 -29.753 1.00 85.38 584 LEU A O 1
ATOM 4559 N N . ASN A 1 585 ? 19.846 0.311 -29.991 1.00 85.31 585 ASN A N 1
ATOM 4560 C CA . ASN A 1 585 ? 19.672 0.921 -31.312 1.00 85.31 585 ASN A CA 1
ATOM 4561 C C . ASN A 1 585 ? 19.454 2.442 -31.188 1.00 85.31 585 ASN A C 1
ATOM 4563 O O . ASN A 1 585 ? 18.352 2.883 -30.843 1.00 85.31 585 ASN A O 1
ATOM 4567 N N . ILE A 1 586 ? 20.510 3.224 -31.439 1.00 88.44 586 ILE A N 1
ATOM 4568 C CA . ILE A 1 586 ? 20.588 4.659 -31.132 1.00 88.44 586 ILE A CA 1
ATOM 4569 C C . ILE A 1 586 ? 20.659 5.529 -32.399 1.00 88.44 586 ILE A C 1
ATOM 4571 O O . ILE A 1 586 ? 21.511 5.333 -33.262 1.00 88.44 586 ILE A O 1
ATOM 4575 N N . GLU A 1 587 ? 19.822 6.568 -32.447 1.00 87.62 587 GLU A N 1
ATOM 4576 C CA . GLU A 1 587 ? 19.866 7.667 -33.422 1.00 87.62 587 GLU A CA 1
ATOM 4577 C C . GLU A 1 587 ? 19.988 9.019 -32.704 1.00 87.62 587 GLU A C 1
ATOM 4579 O O . GLU A 1 587 ? 19.125 9.368 -31.897 1.00 87.62 587 GLU A O 1
ATOM 4584 N N . THR A 1 588 ? 20.992 9.830 -33.037 1.00 85.81 588 THR A N 1
ATOM 4585 C CA . THR A 1 588 ? 21.126 11.212 -32.533 1.00 85.81 588 THR A CA 1
ATOM 4586 C C . THR A 1 588 ? 20.745 12.205 -33.628 1.00 85.81 588 THR A C 1
ATOM 4588 O O . THR A 1 588 ? 21.192 12.052 -34.763 1.00 85.81 588 THR A O 1
ATOM 4591 N N . ASP A 1 589 ? 19.932 13.219 -33.313 1.00 82.25 589 ASP A N 1
ATOM 4592 C CA . ASP A 1 589 ? 19.596 14.282 -34.272 1.00 82.25 589 ASP A CA 1
ATOM 4593 C C . ASP A 1 589 ? 20.543 15.492 -34.240 1.00 82.25 589 ASP A C 1
ATOM 4595 O O . ASP A 1 589 ? 21.430 15.613 -33.397 1.00 82.25 589 ASP A O 1
ATOM 4599 N N . GLU A 1 590 ? 20.311 16.415 -35.175 1.00 77.75 590 GLU A N 1
ATOM 4600 C CA . GLU A 1 590 ? 21.044 17.673 -35.360 1.00 77.75 590 GLU A CA 1
ATOM 4601 C C . GLU A 1 590 ? 21.056 18.583 -34.115 1.00 77.75 590 GLU A C 1
ATOM 4603 O O . GLU A 1 590 ? 21.918 19.451 -34.003 1.00 77.75 590 GLU A O 1
ATOM 4608 N N . ASN A 1 591 ? 20.136 18.380 -33.162 1.00 74.50 591 ASN A N 1
ATOM 4609 C CA . ASN A 1 591 ? 20.056 19.126 -31.902 1.00 74.50 591 ASN A CA 1
ATOM 4610 C C . ASN A 1 591 ? 20.702 18.369 -30.725 1.00 74.50 591 ASN A C 1
ATOM 4612 O O . ASN A 1 591 ? 20.595 18.810 -29.580 1.00 74.50 591 ASN A O 1
ATOM 4616 N N . GLY A 1 592 ? 21.333 17.217 -30.976 1.00 75.06 592 GLY A N 1
ATOM 4617 C CA . GLY A 1 592 ? 21.912 16.355 -29.946 1.00 75.06 592 GLY A CA 1
ATOM 4618 C C . GLY A 1 592 ? 20.884 15.543 -29.151 1.00 75.06 592 GLY A C 1
ATOM 4619 O O . GLY A 1 592 ? 21.248 14.934 -28.146 1.00 75.06 592 GLY A O 1
ATOM 4620 N N . CYS A 1 593 ? 19.611 15.507 -29.564 1.00 81.44 593 CYS A N 1
ATOM 4621 C CA . CYS A 1 593 ? 18.615 14.670 -28.900 1.00 81.44 593 CYS A CA 1
ATOM 4622 C C . CYS A 1 593 ? 18.754 13.218 -29.372 1.00 81.44 593 CYS A C 1
ATOM 4624 O O . CYS A 1 593 ? 18.698 12.923 -30.571 1.00 81.44 593 CYS A O 1
ATOM 4626 N N . VAL A 1 594 ? 18.928 12.313 -28.409 1.00 88.06 594 VAL A N 1
ATOM 4627 C CA . VAL A 1 594 ? 19.199 10.895 -28.645 1.00 88.06 594 VAL A CA 1
ATOM 4628 C C . VAL A 1 594 ? 17.899 10.100 -28.586 1.00 88.06 594 VAL A C 1
ATOM 4630 O O . VAL A 1 594 ? 17.098 10.245 -27.662 1.00 88.06 594 VAL A O 1
ATOM 4633 N N . ARG A 1 595 ? 17.673 9.235 -29.571 1.00 87.31 595 ARG A N 1
ATOM 4634 C CA . ARG A 1 595 ? 16.515 8.346 -29.655 1.00 87.31 595 ARG A CA 1
ATOM 4635 C C . ARG A 1 595 ? 16.968 6.904 -29.578 1.00 87.31 595 ARG A C 1
ATOM 4637 O O . ARG A 1 595 ? 17.835 6.496 -30.340 1.00 87.31 595 ARG A O 1
ATOM 4644 N N . ILE A 1 596 ? 16.327 6.136 -28.704 1.00 88.81 596 ILE A N 1
ATOM 4645 C CA . ILE A 1 596 ? 16.428 4.675 -28.710 1.00 88.81 596 ILE A CA 1
ATOM 4646 C C . ILE A 1 596 ? 15.190 4.163 -29.442 1.00 88.81 596 ILE A C 1
ATOM 4648 O O . ILE A 1 596 ? 14.063 4.438 -29.009 1.00 88.81 596 ILE A O 1
ATOM 4652 N N . ASN A 1 597 ? 15.395 3.469 -30.561 1.00 85.31 597 ASN A N 1
ATOM 4653 C CA . ASN A 1 597 ? 14.322 3.017 -31.443 1.00 85.31 597 ASN A CA 1
ATOM 4654 C C . ASN A 1 597 ? 14.039 1.513 -31.268 1.00 85.31 597 ASN A C 1
ATOM 4656 O O . ASN A 1 597 ? 14.929 0.707 -31.545 1.00 85.31 597 ASN A O 1
ATOM 4660 N N . PRO A 1 598 ? 12.814 1.125 -30.861 1.00 85.44 598 PRO A N 1
ATOM 4661 C CA . PRO A 1 598 ? 12.427 -0.269 -30.674 1.00 85.44 598 PRO A CA 1
ATOM 4662 C C . PRO A 1 598 ? 12.104 -0.958 -32.007 1.00 85.44 598 PRO A C 1
ATOM 4664 O O . PRO A 1 598 ? 11.736 -0.295 -32.979 1.00 85.44 598 PRO A O 1
ATOM 4667 N N . ASP A 1 599 ? 12.127 -2.295 -32.010 1.00 77.44 599 ASP A N 1
ATOM 4668 C CA . ASP A 1 599 ? 11.654 -3.128 -33.129 1.00 77.44 599 ASP A CA 1
ATOM 4669 C C . ASP A 1 599 ? 10.188 -2.819 -33.499 1.00 77.44 599 ASP A C 1
ATOM 4671 O O . ASP A 1 599 ? 9.798 -2.838 -34.668 1.00 77.44 599 ASP A O 1
ATOM 4675 N N . ILE A 1 600 ? 9.359 -2.545 -32.483 1.00 76.31 600 ILE A N 1
ATOM 4676 C CA . ILE A 1 600 ? 7.936 -2.215 -32.596 1.00 76.31 600 ILE A CA 1
ATOM 4677 C C . ILE A 1 600 ? 7.665 -1.029 -31.666 1.00 76.31 600 ILE A C 1
ATOM 4679 O O . ILE A 1 600 ? 7.912 -1.119 -30.474 1.00 76.31 600 ILE A O 1
ATOM 4683 N N . ASN A 1 601 ? 7.149 0.097 -32.161 1.00 79.88 601 ASN A N 1
ATOM 4684 C CA . ASN A 1 601 ? 6.886 1.258 -31.301 1.00 79.88 601 ASN A CA 1
ATOM 4685 C C . ASN A 1 601 ? 5.434 1.278 -30.789 1.00 79.88 601 ASN A C 1
ATOM 4687 O O . ASN A 1 601 ? 4.538 1.703 -31.519 1.00 79.88 601 ASN A O 1
ATOM 4691 N N . GLU A 1 602 ? 5.203 0.859 -29.540 1.00 83.69 602 GLU A N 1
ATOM 4692 C CA . GLU A 1 602 ? 3.892 0.970 -28.877 1.00 83.69 602 GLU A CA 1
ATOM 4693 C C . GLU A 1 602 ? 3.743 2.282 -28.084 1.00 83.69 602 GLU A C 1
ATOM 4695 O O . GLU A 1 602 ? 2.683 2.916 -28.111 1.00 83.69 602 GLU A O 1
ATOM 4700 N N . HIS A 1 603 ? 4.801 2.704 -27.380 1.00 93.81 603 HIS A N 1
ATOM 4701 C CA . HIS A 1 603 ? 4.784 3.825 -26.432 1.00 93.81 603 HIS A CA 1
ATOM 4702 C C . HIS A 1 603 ? 6.093 4.624 -26.446 1.00 93.81 603 HIS A C 1
ATOM 4704 O O . HIS A 1 603 ? 7.158 4.074 -26.715 1.00 93.81 603 HIS A O 1
ATOM 4710 N N . THR A 1 604 ? 6.027 5.901 -26.061 1.00 95.19 604 THR A N 1
ATOM 4711 C CA . THR A 1 604 ? 7.197 6.786 -25.939 1.00 95.19 604 THR A CA 1
ATOM 4712 C C . THR A 1 604 ? 7.476 7.170 -24.483 1.00 95.19 604 THR A C 1
ATOM 4714 O O . THR A 1 604 ? 6.568 7.574 -23.752 1.00 95.19 604 THR A O 1
ATOM 4717 N N . VAL A 1 605 ? 8.746 7.114 -24.076 1.00 97.62 605 VAL A N 1
ATOM 4718 C CA . VAL A 1 605 ? 9.262 7.693 -22.827 1.00 97.62 605 VAL A CA 1
ATOM 4719 C C . VAL A 1 605 ? 10.133 8.903 -23.161 1.00 97.62 605 VAL A C 1
ATOM 4721 O O . VAL A 1 605 ? 11.177 8.766 -23.800 1.00 97.62 605 VAL A O 1
ATOM 4724 N N . SER A 1 606 ? 9.720 10.083 -22.707 1.00 97.50 606 SER A N 1
ATOM 4725 C CA . SER A 1 606 ? 10.532 11.300 -22.794 1.00 97.50 606 SER A CA 1
ATOM 4726 C C . SER A 1 606 ? 11.414 11.425 -21.554 1.00 97.50 606 SER A C 1
ATOM 4728 O O . SER A 1 606 ? 10.909 11.395 -20.431 1.00 97.50 606 SER A O 1
ATOM 4730 N N . VAL A 1 607 ? 12.720 11.588 -21.755 1.00 97.56 607 VAL A N 1
ATOM 4731 C CA . VAL A 1 607 ? 13.722 11.759 -20.697 1.00 97.56 607 VAL A CA 1
ATOM 4732 C C . VAL A 1 607 ? 14.403 13.112 -20.882 1.00 97.56 607 VAL A C 1
ATOM 4734 O O . VAL A 1 607 ? 14.979 13.373 -21.936 1.00 97.56 607 VAL A O 1
ATOM 4737 N N . TYR A 1 608 ? 14.353 13.970 -19.865 1.00 96.12 608 TYR A N 1
ATOM 4738 C CA . TYR A 1 608 ? 14.953 15.304 -19.894 1.00 96.12 608 TYR A CA 1
ATOM 4739 C C . TYR A 1 608 ? 15.872 15.521 -18.689 1.00 96.12 608 TYR A C 1
ATOM 4741 O O . TYR A 1 608 ? 15.441 15.344 -17.546 1.00 96.12 608 TYR A O 1
ATOM 4749 N N . CYS A 1 609 ? 17.120 15.935 -18.935 1.00 94.75 609 CYS A N 1
ATOM 4750 C CA . CYS A 1 609 ? 18.064 16.298 -17.879 1.00 94.75 609 CYS A CA 1
ATOM 4751 C C . CYS A 1 609 ? 18.897 17.542 -18.227 1.00 94.75 609 CYS A C 1
ATOM 4753 O O . CYS A 1 609 ? 19.875 17.464 -18.971 1.00 94.75 609 CYS A O 1
ATOM 4755 N N . SER A 1 610 ? 18.528 18.699 -17.669 1.00 89.81 610 SER A N 1
ATOM 4756 C CA . SER A 1 610 ? 19.162 19.992 -17.982 1.00 89.81 610 SER A CA 1
ATOM 4757 C C . SER A 1 610 ? 20.579 20.143 -17.421 1.00 89.81 610 SER A C 1
ATOM 4759 O O . SER A 1 610 ? 21.479 20.566 -18.144 1.00 89.81 610 SER A O 1
ATOM 4761 N N . GLU A 1 611 ? 20.801 19.795 -16.152 1.00 92.44 611 GLU A N 1
ATOM 4762 C CA . GLU A 1 611 ? 22.095 19.949 -15.478 1.00 92.44 611 GLU A CA 1
ATOM 4763 C C . GLU A 1 611 ? 22.634 18.609 -14.961 1.00 92.44 611 GLU A C 1
ATOM 4765 O O . GLU A 1 611 ? 22.669 18.352 -13.755 1.00 92.44 611 GLU A O 1
ATOM 4770 N N . GLY A 1 612 ? 23.087 17.758 -15.883 1.00 91.62 612 GLY A N 1
ATOM 4771 C CA . GLY A 1 612 ? 23.866 16.571 -15.539 1.00 91.62 612 GLY A CA 1
ATOM 4772 C C . GLY A 1 612 ? 23.797 15.455 -16.574 1.00 91.62 612 GLY A C 1
ATOM 4773 O O . GLY A 1 612 ? 23.770 15.722 -17.778 1.00 91.62 612 GLY A O 1
ATOM 4774 N N . THR A 1 613 ? 23.803 14.216 -16.082 1.00 94.94 613 THR A N 1
ATOM 4775 C CA . THR A 1 613 ? 24.174 13.021 -16.853 1.00 94.94 613 THR A CA 1
ATOM 4776 C C . THR A 1 613 ? 23.052 11.981 -16.860 1.00 94.94 613 THR A C 1
ATOM 4778 O O . THR A 1 613 ? 22.479 11.673 -15.811 1.00 94.94 613 THR A O 1
ATOM 4781 N N . VAL A 1 614 ? 22.765 11.397 -18.025 1.00 97.19 614 VAL A N 1
ATOM 4782 C CA . VAL A 1 614 ? 21.833 10.267 -18.180 1.00 97.19 614 VAL A CA 1
ATOM 4783 C C . VAL A 1 614 ? 22.598 9.018 -18.607 1.00 97.19 614 VAL A C 1
ATOM 4785 O O . VAL A 1 614 ? 23.191 9.000 -19.677 1.00 97.19 614 VAL A O 1
ATOM 4788 N N . ILE A 1 615 ? 22.556 7.968 -17.790 1.00 96.62 615 ILE A N 1
ATOM 4789 C CA . ILE A 1 615 ? 23.146 6.654 -18.076 1.00 96.62 615 ILE A CA 1
ATOM 4790 C C . ILE A 1 615 ? 22.002 5.679 -18.374 1.00 96.62 615 ILE A C 1
ATOM 4792 O O . ILE A 1 615 ? 21.092 5.552 -17.547 1.00 96.62 615 ILE A O 1
ATOM 4796 N N . VAL A 1 616 ? 22.028 4.990 -19.520 1.00 96.12 616 VAL A N 1
ATOM 4797 C CA . VAL A 1 616 ? 20.988 4.020 -19.914 1.00 96.12 616 VAL A CA 1
ATOM 4798 C C . VAL A 1 616 ? 21.564 2.615 -20.104 1.00 96.12 616 VAL A C 1
ATOM 4800 O O . VAL A 1 616 ? 22.311 2.358 -21.045 1.00 96.12 616 VAL A O 1
ATOM 4803 N N . ASP A 1 617 ? 21.151 1.700 -19.228 1.00 93.38 617 ASP A N 1
ATOM 4804 C CA . ASP A 1 617 ? 21.614 0.309 -19.161 1.00 93.38 617 ASP A CA 1
ATOM 4805 C C . ASP A 1 617 ? 20.552 -0.700 -19.618 1.00 93.38 617 ASP A C 1
ATOM 4807 O O . ASP A 1 617 ? 19.353 -0.547 -19.360 1.00 93.38 617 ASP A O 1
ATOM 4811 N N . CYS A 1 618 ? 21.012 -1.820 -20.173 1.00 89.94 618 CYS A N 1
ATOM 4812 C CA . CYS A 1 618 ? 20.190 -2.982 -20.500 1.00 89.94 618 CYS A CA 1
ATOM 4813 C C . CYS A 1 618 ? 20.272 -4.073 -19.417 1.00 89.94 618 CYS A C 1
ATOM 4815 O O . CYS A 1 618 ? 21.346 -4.420 -18.932 1.00 89.94 618 CYS A O 1
ATOM 4817 N N . ALA A 1 619 ? 19.129 -4.665 -19.046 1.00 84.69 619 ALA A N 1
ATOM 4818 C CA . ALA A 1 619 ? 19.064 -5.748 -18.061 1.00 84.69 619 ALA A CA 1
ATOM 4819 C C . ALA A 1 619 ? 18.434 -7.025 -18.632 1.00 84.69 619 ALA A C 1
ATOM 4821 O O . ALA A 1 619 ? 17.234 -7.078 -18.921 1.00 84.69 619 ALA A O 1
ATOM 4822 N N . SER A 1 620 ? 19.230 -8.097 -18.703 1.00 74.69 620 SER A N 1
ATOM 4823 C CA . SER A 1 620 ? 18.741 -9.418 -19.105 1.00 74.69 620 SER A CA 1
ATOM 4824 C C . SER A 1 620 ? 17.865 -10.062 -18.022 1.00 74.69 620 SER A C 1
ATOM 4826 O O . SER A 1 620 ? 18.012 -9.803 -16.822 1.00 74.69 620 SER A O 1
ATOM 4828 N N . TRP A 1 621 ? 17.007 -11.007 -18.414 1.00 60.16 621 TRP A N 1
ATOM 4829 C CA . TRP A 1 621 ? 16.197 -11.787 -17.468 1.00 60.16 621 TRP A CA 1
ATOM 4830 C C . TRP A 1 621 ? 17.031 -12.564 -16.428 1.00 60.16 621 TRP A C 1
ATOM 4832 O O . TRP A 1 621 ? 16.587 -12.766 -15.295 1.00 60.16 621 TRP A O 1
ATOM 4842 N N . LYS A 1 622 ? 18.276 -12.945 -16.755 1.00 58.34 622 LYS A N 1
ATOM 4843 C CA . LYS A 1 622 ? 19.197 -13.579 -15.790 1.00 58.34 622 LYS A CA 1
ATOM 4844 C C . LYS A 1 622 ? 19.617 -12.599 -14.694 1.00 58.34 622 LYS A C 1
ATOM 4846 O O . LYS A 1 622 ? 19.787 -12.998 -13.543 1.00 58.34 622 LYS A O 1
ATOM 4851 N N . ASP A 1 623 ? 19.751 -11.322 -15.029 1.00 65.56 623 ASP A N 1
ATOM 4852 C CA . ASP A 1 623 ? 20.148 -10.269 -14.097 1.00 65.56 623 ASP A CA 1
ATOM 4853 C C . ASP A 1 623 ? 18.959 -9.791 -13.261 1.00 65.56 623 ASP A C 1
ATOM 4855 O O . ASP A 1 623 ? 19.115 -9.592 -12.058 1.00 65.56 623 ASP A O 1
ATOM 4859 N N . MET A 1 624 ? 17.739 -9.801 -13.816 1.00 57.28 624 MET A N 1
ATOM 4860 C CA . MET A 1 624 ? 16.497 -9.650 -13.038 1.00 57.28 624 MET A CA 1
ATOM 4861 C C . MET A 1 624 ? 16.400 -10.658 -11.880 1.00 57.28 624 MET A C 1
ATOM 4863 O O . MET A 1 624 ? 15.948 -10.308 -10.786 1.00 57.28 624 MET A O 1
ATOM 4867 N N . ILE A 1 625 ? 16.828 -11.909 -12.095 1.00 55.81 625 ILE A N 1
ATOM 4868 C CA . ILE A 1 625 ? 16.869 -12.937 -11.042 1.00 55.81 625 ILE A CA 1
ATOM 4869 C C . ILE A 1 625 ? 17.928 -12.579 -9.989 1.00 55.81 625 ILE A C 1
ATOM 4871 O O . ILE A 1 625 ? 17.615 -12.569 -8.798 1.00 55.81 625 ILE A O 1
ATOM 4875 N N . LYS A 1 626 ? 19.150 -12.206 -10.400 1.00 58.62 626 LYS A N 1
ATOM 4876 C CA . LYS A 1 626 ? 20.215 -11.762 -9.475 1.00 58.62 626 LYS A CA 1
ATOM 4877 C C . LYS A 1 626 ? 19.789 -10.547 -8.640 1.00 58.62 626 LYS A C 1
ATOM 4879 O O . LYS A 1 626 ? 20.075 -10.507 -7.448 1.00 58.62 626 LYS A O 1
ATOM 4884 N N . MET A 1 627 ? 19.091 -9.576 -9.234 1.00 55.69 627 MET A N 1
ATOM 4885 C CA . MET A 1 627 ? 18.582 -8.384 -8.540 1.00 55.69 627 MET A CA 1
ATOM 4886 C C . MET A 1 627 ? 17.505 -8.740 -7.506 1.00 55.69 627 MET A C 1
ATOM 4888 O O . MET A 1 627 ? 17.522 -8.203 -6.402 1.00 55.69 627 MET A O 1
ATOM 4892 N N . LYS A 1 628 ? 16.611 -9.693 -7.810 1.00 49.75 628 LYS A N 1
ATOM 4893 C CA . LYS A 1 628 ? 15.611 -10.192 -6.846 1.00 49.75 628 LYS A CA 1
ATOM 4894 C C . LYS A 1 628 ? 16.219 -10.988 -5.686 1.00 49.75 628 LYS A C 1
ATOM 4896 O O . LYS A 1 628 ? 15.630 -10.999 -4.612 1.00 49.75 628 LYS A O 1
ATOM 4901 N N . LEU A 1 629 ? 17.380 -11.616 -5.886 1.00 45.38 629 LEU A N 1
ATOM 4902 C CA . LEU A 1 629 ? 18.114 -12.375 -4.862 1.00 45.38 629 LEU A CA 1
ATOM 4903 C C . LEU A 1 629 ? 19.022 -11.509 -3.961 1.00 45.38 629 LEU A C 1
ATOM 4905 O O . LEU A 1 629 ? 19.677 -12.046 -3.073 1.00 45.38 629 LEU A O 1
ATOM 4909 N N . LYS A 1 630 ? 19.067 -10.183 -4.165 1.00 39.94 630 LYS A N 1
ATOM 4910 C CA . LYS A 1 630 ? 19.795 -9.211 -3.320 1.00 39.94 630 LYS A CA 1
ATOM 4911 C C . LYS A 1 630 ? 18.881 -8.470 -2.316 1.00 39.94 630 LYS A C 1
ATOM 4913 O O . LYS A 1 630 ? 19.173 -7.329 -1.961 1.00 39.94 630 LYS A O 1
ATOM 4918 N N . LYS A 1 631 ? 17.768 -9.083 -1.898 1.00 36.47 631 LYS A N 1
ATOM 4919 C CA . LYS A 1 631 ? 16.834 -8.563 -0.880 1.00 36.47 631 LYS A CA 1
ATOM 4920 C C . LYS A 1 631 ? 16.825 -9.432 0.373 1.00 36.47 631 LYS A C 1
ATOM 4922 O O . LYS A 1 631 ? 16.896 -10.666 0.203 1.00 36.47 631 LYS A O 1
#

pLDDT: mean 76.86, std 25.55, range [25.34, 98.88]

InterPro domains:
  IPR023341 MABP domain [PS51498] (17-160)
  IPR025164 Toastrack DUF4097 [PF13349] (359-550)
  IPR040335 Multivesicular body subunit 12A [PTHR31612] (14-263)

Sequence (631 aa):
MLKSSVQHKILNYLPDDRPITAIQIVENLEKCPRGFFAINKTYDQDSDADLRESSIFKSSSARYLCLSKTEGLPNFVVQEILVLGDKANPPQGFSLLNRTADSEQKAWKKKQICYRLVNRKDIRTAVTDIIICSRLKKAPAGFSFA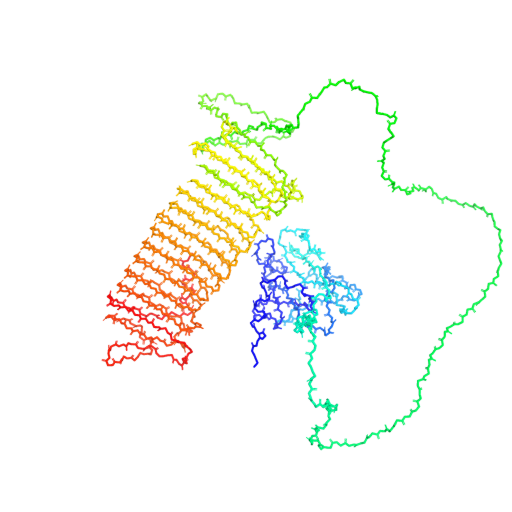GELNGVTLCYKMGNVQDSQSIDSPPERPPKPNSMSPGGNPIYPPLDSDHDYEILRPGAYPSAGPGAPIRPAPKPPAAPVVQHQNSTNTLGSSYTSGLDGVPFVVNPKFLTGSTSDRNETNNKFSQVKRKIRFSIPSNSRIAIFSRTYRTKLFIVSKQLAANFTRKYSKSIEKELEVPTFCDVYITVPYNLNIKPLNIHKYHNFDKLIIEHDGESDKDLEFSVNGNHVTIIDKTENTSINCNVKVPIKANLYVDCKRDITVGQLNGDKISLKSEEGNITLDKFHGESVKISTKTGDIKFKNVVQASNIEAVVSETGSIKIGRVQGLNLKLKTNNGDMTVESSYCNKSVFEVQKGKMELANIHKTCKIMLNEGHLKLNGFDGKLSTHIENGSADIYLSRILDNSDITIVKGTLHLTLAELCQKHVKYVVAAKECDFADDLNIETDENGCVRINPDINEHTVSVYCSEGTVIVDCASWKDMIKMKLKK

Foldseek 3Di:
DPPPVVVVVVCVPDLQQAFWADKAKALDLVQQDPQKDWQQAAPAPRDGQFLDADDPPDDDGTMIMIIHRPDHDPQKGWADKAKAFPPDDDDPQKDWNQAHPRPRDGRDDTITMITHIDGLVPDFKGWRFKGKHQPDPADDPQWHWRADGNRITIITHMDTNPVPPPDPDDDDDDDDDDDDDDDDDDDDDDDDDDDDDDDDDDDDDDDDDDDDDDDDDDDDDDDDDDDDDDDDDDDDDDDDYDDDDDDDDDDCVVQDDDDDDDDDDDDPDWDFDWDFDDDDDPPDDDDDDDDDDDDDDDPDDDDDPDDPPDPGFGKGKGKDFAALEAEEEEEEAEAEAEEADDCVVCVRQGIKMKIKRDPDCPQWDWDDDHRYIYTHGPDPDHHMYIYMHHRLQYAYHYEYAEAYAHEHHEHAHYAYEYEAYEYEYEEYHHAEAHEEYQHEEYEYNDEYEHQYHEYEHNHAYEYAAEEYYHAEAEYEYEHYEYAYQAYHYQEYEYYYNEYEYHAEHYEAHYEEEYADEEYEYYDYYYEEEYEYEEYEYHHEDPYYDEAYEAYYAADEYEYEYEPRCLAEEKEWADEPAEAEDPPFDWDADPVRTIMGDHVHYPYYYYYYYYHDYYYYHYDYPVVVVVVVVVD

Nearest PDB structures (foldseek):
  3tow-assembly1_A  TM=9.215E-01  e=2.044E-12  Homo sapiens
  3ljy-assembly2_B  TM=5.079E-01  e=7.259E-06  Parabacteroides distasonis ATCC 8503
  4opw-assembly2_B  TM=4.767E-01  e=2.316E-05  Parabacteroides merdae ATCC 43184
  3lyc-assembly2_C  TM=3.292E-01  e=1.107E-03  Parabacteroides distasonis ATCC 8503

Solvent-accessible surface area (backbone atoms only — not comparable to full-atom values): 35909 Å² total; per-residue (Å²): 142,74,72,66,70,59,53,60,66,54,49,75,78,51,90,59,57,51,43,24,25,34,76,53,34,27,58,49,80,92,55,54,55,91,68,46,49,65,46,61,47,13,76,79,73,72,38,82,33,62,56,35,69,86,47,100,88,49,92,66,73,49,30,31,50,24,41,16,69,79,43,62,57,91,65,33,26,31,56,48,59,41,55,42,48,67,85,57,78,71,60,93,73,41,48,70,62,58,44,19,82,64,74,70,42,75,58,62,80,65,44,39,53,34,35,25,68,44,50,61,87,82,48,65,59,22,28,27,45,78,46,38,21,69,79,51,92,59,51,56,94,81,36,44,68,31,39,75,46,76,76,31,24,38,27,34,24,72,32,54,53,71,85,71,71,77,81,90,61,83,83,79,78,78,79,80,81,84,82,87,79,83,89,80,86,79,83,84,84,89,81,85,83,96,73,88,80,91,83,89,84,87,88,84,85,89,86,84,84,89,81,90,82,92,77,90,84,86,84,86,89,82,86,89,87,88,85,89,87,84,87,84,82,89,86,83,87,78,91,77,87,83,91,84,82,80,90,89,77,85,67,74,93,75,77,80,84,87,87,82,89,82,91,81,80,99,72,86,82,76,77,78,61,85,60,89,74,85,86,75,67,95,86,68,84,83,85,84,84,87,79,84,83,85,82,80,93,75,88,79,86,74,90,76,97,66,91,78,79,80,73,82,61,52,45,47,55,47,80,45,79,39,49,37,64,21,45,38,37,37,38,36,50,23,29,36,41,39,33,46,45,60,59,92,80,42,77,78,33,40,46,34,35,44,40,33,49,44,92,68,68,87,53,54,48,72,54,73,58,78,42,43,32,42,39,40,39,76,56,88,66,49,88,34,53,38,35,37,26,34,24,45,40,32,24,40,42,37,43,30,38,23,36,38,38,37,40,57,39,55,16,49,42,39,37,44,36,27,43,66,11,36,40,37,41,34,30,38,40,39,47,36,39,40,39,38,21,36,25,37,37,41,35,35,70,37,56,36,35,21,46,34,37,40,40,38,22,71,45,42,25,33,40,42,39,36,39,39,37,36,42,37,37,38,43,35,26,31,38,29,40,36,38,34,61,27,34,63,18,55,33,36,37,42,39,33,46,32,37,43,37,44,39,26,44,42,34,40,34,38,40,41,40,39,44,32,44,38,41,36,40,44,50,28,42,24,26,46,37,36,44,31,49,37,36,39,32,47,38,33,42,55,35,73,74,44,68,25,41,41,38,35,48,25,41,37,42,40,39,35,34,22,65,64,27,56,42,30,32,28,37,42,37,43,47,76,37,77,48,70,46,92,88,60,53,75,49,71,48,100,84,62,40,35,29,39,63,27,90,41,78,80,34,44,38,42,36,42,25,73,48,37,38,39,36,41,42,77,45,53,76,73,50,55,51,56,60,65,69,73,112

Secondary structure (DSSP, 8-state):
--THHHHHHHHTTS---SPP-EEEEES-GGGPPTT-EE--B-TTT--B---PPP-TTS-----EEEEESSSSSTTEEEEEEEEEETTPPPPTTEEE--B-TTT--B--SSEEEEEEEEETTS-SEEEEEEEEESS-SSPPTTEEEEEEETTEEEEEEEEESGGGSSSSSPPPPPPPPP------PPPS---------------------------PPPPP-------------------------PPP---GGG---------------------------TT-PPP-----S-S-------S------------EEEEEE--SS-EEEEEESSEEEEEE--TTT-TT--EEEEEE-SS-SSSEEEEEETTEEEEEE--S-TT-EEEEEE-TT-EEEEEESS-EEEEEE--SEEEEE-SSS-EEEEEEEEEEEEEEEEES-EEE-S-EEEEEEEEEEEEE--EEEEEEESSEEEEEEEES-EEEEEE--SEEEEEEEEEEEEEESBEEEEEEEEEEEEEEEEEEEEEEEEEEEEEEEEEEEEEE-S-EEEEEEEEEEEEEEEHHHHHHEEEEEEEEEEEE-TTS-EEE-TTS-EEEPPSS--EEEEEEEEEEEEEEEEE-HHHHHHHHTT-

Organism: NCBI:txid3402493

Mean predicted aligned error: 20.73 Å

Radius of gyration: 36.06 Å; Cα contacts (8 Å, |Δi|>4): 1385; chains: 1; bounding box: 94×80×104 Å